Protein AF-0000000068822257 (afdb_homodimer)

Nearest PDB structures (foldseek):
  6e12-assembly1_B  TM=8.119E-01  e=1.114E-09  Nostoc sp. PCC 7120 = FACHB-418
  6e12-assembly1_A  TM=8.208E-01  e=4.223E-09  Nostoc sp. PCC 7120 = FACHB-418
  3msq-assembly1_A  TM=7.961E-01  e=1.847E-08  Nostoc punctiforme PCC 73102
  4ons-assembly1_A  TM=1.468E-01  e=2.455E+00  Mus musculus
  6e12-assembly1_B  TM=8.118E-01  e=1.175E-09  Nostoc sp. PCC 7120 = FACHB-418

Secondary structure (DSSP, 8-state):
----------TTSSGGGGS-------HHHHHHHH-----HHHHHHHHHHHHHHHHH-TT-HHHHHHHHHHH-HHHHHHHHHHHHTSHHHHHHHHH----STTTS-HHHHHHSPTTBHHHHHHHHHHHHT--GGGPPPP-S--SHHHHHHHHHHHHHHHHHHHHHT--SSHHHHHHHHHHHHHHH--HHHHHHHHHHHHTS-HHHHHHIIIIIHHHHHHHHHHSPPGGG--GGG-TTSBHHHHHHHTT--------/----------TTSSGGGGS-------HHHHHHHH-----HHHHHHHHHHHHHHHHH-TT-HHHHHHHHHHH-HHHHHHHHHHHHTSHHHHHHHHH----STTTS-HHHHHHSPTTBHHHHHHHHHHHHT--GGGPPPP-S--SHHHHHHHHHHHHHHHHHHHHHT--SSHHHHHHHHHHHHHHH--HHHHHHHHHHHHTS-HHHHHHIIIIIHHHHHHHHHHSPPGGG--GGG-TTSBHHHHHHHTT--------

pLDDT: mean 90.29, std 19.34, range [25.23, 98.94]

Sequence (510 aa):
MILAFNKAPRRLVPLINQALGRNLASFEDDYNRNHVQLNVFQKSALAVGSAALSILDPYRGDMIATLSETTGEDALVEMHEIMLNSHEGYEILSKKPRINSRTVDLEYLKKLPEGTLGKTYSNFLVENNVTPDSRMPVEFVDNIELAYVIQRYRETHDLFHTVLCMPTHMLGEVTVKWVEAIQTKLPMCIGGAIFGAGRLKPKHRKLYTEKYLPWAIKTGKNMDFLLNIYFEKRWEQNVHELCQEINMVPLKLEEMILAFNKAPRRLVPLINQALGRNLASFEDDYNRNHVQLNVFQKSALAVGSAALSILDPYRGDMIATLSETTGEDALVEMHEIMLNSHEGYEILSKKPRINSRTVDLEYLKKLPEGTLGKTYSNFLVENNVTPDSRMPVEFVDNIELAYVIQRYRETHDLFHTVLCMPTHMLGEVTVKWVEAIQTKLPMCIGGAIFGAGRLKPKHRKLYTEKYLPWAIKTGKNMDFLLNIYFEKRWEQNVHELCQEINMVPLKLEE

Structure (mmCIF, N/CA/C/O backbone):
data_AF-0000000068822257-model_v1
#
loop_
_entity.id
_entity.type
_entity.pdbx_description
1 polymer 'Ubiquinone biosynthesis protein COQ4 homolog, mitochondrial'
#
loop_
_atom_site.group_PDB
_atom_site.id
_atom_site.type_symbol
_atom_site.label_atom_id
_atom_site.label_alt_id
_atom_site.label_comp_id
_atom_site.label_asym_id
_atom_site.label_entity_id
_atom_site.label_seq_id
_atom_site.pdbx_PDB_ins_code
_atom_site.Cartn_x
_atom_site.Cartn_y
_atom_site.Cartn_z
_atom_site.occupancy
_atom_site.B_iso_or_equiv
_atom_site.auth_seq_id
_atom_site.auth_comp_id
_atom_site.auth_asym_id
_atom_site.auth_atom_id
_atom_site.pdbx_PDB_model_num
ATOM 1 N N . MET A 1 1 ? 2.49 74.875 26.859 1 25.23 1 MET A N 1
ATOM 2 C CA . MET A 1 1 ? 2.838 74.812 25.453 1 25.23 1 MET A CA 1
ATOM 3 C C . MET A 1 1 ? 3.727 73.625 25.141 1 25.23 1 MET A C 1
ATOM 5 O O . MET A 1 1 ? 4.953 73.75 25.172 1 25.23 1 MET A O 1
ATOM 9 N N . ILE A 1 2 ? 3.488 72.375 25.766 1 30.14 2 ILE A N 1
ATOM 10 C CA . ILE A 1 2 ? 4.289 71.188 25.859 1 30.14 2 ILE A CA 1
ATOM 11 C C . ILE A 1 2 ? 4.465 70.562 24.469 1 30.14 2 ILE A C 1
ATOM 13 O O . ILE A 1 2 ? 3.482 70.312 23.781 1 30.14 2 ILE A O 1
ATOM 17 N N . LEU A 1 3 ? 5.641 70.812 23.797 1 27.48 3 LEU A N 1
ATOM 18 C CA . LEU A 1 3 ? 6.133 70.438 22.469 1 27.48 3 LEU A CA 1
ATOM 19 C C . LEU A 1 3 ? 5.957 68.938 22.234 1 27.48 3 LEU A C 1
ATOM 21 O O . LEU A 1 3 ? 6.398 68.125 23.047 1 27.48 3 LEU A O 1
ATOM 25 N N . ALA A 1 4 ? 4.965 68.5 21.422 1 28 4 ALA A N 1
ATOM 26 C CA . ALA A 1 4 ? 4.469 67.188 20.922 1 28 4 ALA A CA 1
ATOM 27 C C . ALA A 1 4 ? 5.555 66.438 20.141 1 28 4 ALA A C 1
ATOM 29 O O . ALA A 1 4 ? 6.016 66.938 19.094 1 28 4 ALA A O 1
ATOM 30 N N . PHE A 1 5 ? 6.613 65.812 20.859 1 29.14 5 PHE A N 1
ATOM 31 C CA . PHE A 1 5 ? 7.703 65.062 20.281 1 29.14 5 PHE A CA 1
ATOM 32 C C . PHE A 1 5 ? 7.184 64.062 19.219 1 29.14 5 PHE A C 1
ATOM 34 O O . PHE A 1 5 ? 6.246 63.312 19.469 1 29.14 5 PHE A O 1
ATOM 41 N N . ASN A 1 6 ? 7.402 64.375 17.938 1 26.56 6 ASN A N 1
ATOM 42 C CA . ASN A 1 6 ? 7.039 63.812 16.656 1 26.56 6 ASN A CA 1
ATOM 43 C C . ASN A 1 6 ? 7.43 62.344 16.578 1 26.56 6 ASN A C 1
ATOM 45 O O . ASN A 1 6 ? 8.391 61.906 17.219 1 26.56 6 ASN A O 1
ATOM 49 N N . LYS A 1 7 ? 6.57 61.469 15.891 1 31.34 7 LYS A N 1
ATOM 50 C CA . LYS A 1 7 ? 6.375 60.062 15.555 1 31.34 7 LYS A CA 1
ATOM 51 C C . LYS A 1 7 ? 7.574 59.531 14.781 1 31.34 7 LYS A C 1
ATOM 53 O O . LYS A 1 7 ? 7.953 60.062 13.742 1 31.34 7 LYS A O 1
ATOM 58 N N . ALA A 1 8 ? 8.578 58.906 15.469 1 33.69 8 ALA A N 1
ATOM 59 C CA . ALA A 1 8 ? 9.758 58.219 14.93 1 33.69 8 ALA A CA 1
ATOM 60 C C . ALA A 1 8 ? 9.375 57.312 13.758 1 33.69 8 ALA A C 1
ATOM 62 O O . ALA A 1 8 ? 8.344 56.656 13.789 1 33.69 8 ALA A O 1
ATOM 63 N N . PRO A 1 9 ? 9.961 57.5 12.531 1 29.11 9 PRO A N 1
ATOM 64 C CA . PRO A 1 9 ? 9.648 56.812 11.273 1 29.11 9 PRO A CA 1
ATOM 65 C C . PRO A 1 9 ? 9.852 55.312 11.367 1 29.11 9 PRO A C 1
ATOM 67 O O . PRO A 1 9 ? 10.789 54.844 12.016 1 29.11 9 PRO A O 1
ATOM 70 N N . ARG A 1 10 ? 8.844 54.344 11.25 1 25.84 10 ARG A N 1
ATOM 71 C CA . ARG A 1 10 ? 8.648 52.906 11.18 1 25.84 10 ARG A CA 1
ATOM 72 C C . ARG A 1 10 ? 9.445 52.281 10.039 1 25.84 10 ARG A C 1
ATOM 74 O O . ARG A 1 10 ? 9.117 51.219 9.547 1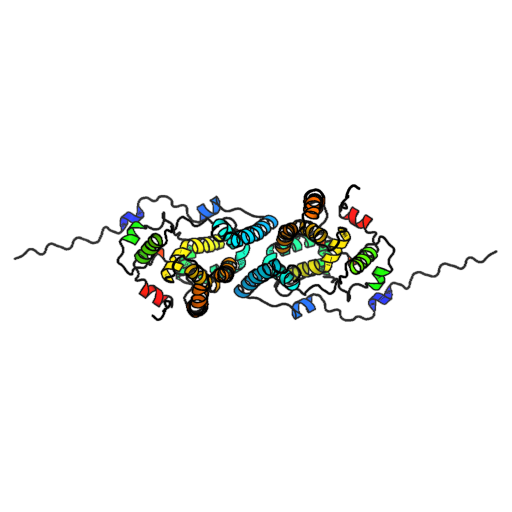 25.84 10 ARG A O 1
ATOM 81 N N . ARG A 1 11 ? 10.43 53.031 9.414 1 29.97 11 ARG A N 1
ATOM 82 C CA . ARG A 1 11 ? 10.906 52.5 8.148 1 29.97 11 ARG A CA 1
ATOM 83 C C . ARG A 1 11 ? 11.688 51.188 8.383 1 29.97 11 ARG A C 1
ATOM 85 O O . ARG A 1 11 ? 12.039 50.5 7.426 1 29.97 11 ARG A O 1
ATOM 92 N N . LEU A 1 12 ? 12.523 51.125 9.398 1 27.53 12 LEU A N 1
ATOM 93 C CA . LEU A 1 12 ? 13.719 50.312 9.172 1 27.53 12 LEU A CA 1
ATOM 94 C C . LEU A 1 12 ? 13.391 48.844 9.242 1 27.53 12 LEU A C 1
ATOM 96 O O . LEU A 1 12 ? 14.281 48 9.438 1 27.53 12 LEU A O 1
ATOM 100 N N . VAL A 1 13 ? 12.227 48.312 9.539 1 28.67 13 VAL A N 1
ATOM 101 C CA . VAL A 1 13 ? 12.195 46.906 9.867 1 28.67 13 VAL A CA 1
ATOM 102 C C . VAL A 1 13 ? 12.469 46.062 8.609 1 28.67 13 VAL A C 1
ATOM 104 O O . VAL A 1 13 ? 12.477 44.844 8.656 1 28.67 13 VAL A O 1
ATOM 107 N N . PRO A 1 14 ? 12.312 46.75 7.352 1 32.38 14 PRO A N 1
ATOM 108 C CA . PRO A 1 14 ? 12.195 45.75 6.289 1 32.38 14 PRO A CA 1
ATOM 109 C C . PRO A 1 14 ? 13.469 44.938 6.109 1 32.38 14 PRO A C 1
ATOM 111 O O . PRO A 1 14 ? 13.406 43.781 5.645 1 32.38 14 PRO A O 1
ATOM 114 N N . LEU A 1 15 ? 14.703 45.625 6.008 1 31.61 15 LEU A N 1
ATOM 115 C CA . LEU A 1 15 ? 15.82 45.188 5.188 1 31.61 15 LEU A CA 1
ATOM 116 C C . LEU A 1 15 ? 16.516 43.969 5.809 1 31.61 15 LEU A C 1
ATOM 118 O O . LEU A 1 15 ? 17.422 43.406 5.203 1 31.61 15 LEU A O 1
ATOM 122 N N . ILE A 1 16 ? 16.578 43.906 7.145 1 31.78 16 ILE A N 1
ATOM 123 C CA . ILE A 1 16 ? 17.562 42.969 7.664 1 31.78 16 ILE A CA 1
ATOM 124 C C . ILE A 1 16 ? 17.234 41.562 7.191 1 31.78 16 ILE A C 1
ATOM 126 O O . ILE A 1 16 ? 18.047 40.625 7.352 1 31.78 16 ILE A O 1
ATOM 130 N N . ASN A 1 17 ? 16.016 41.312 6.914 1 32.03 17 ASN A N 1
ATOM 131 C CA . ASN A 1 17 ? 15.742 39.906 6.621 1 32.03 17 ASN A CA 1
ATOM 132 C C . ASN A 1 17 ? 16.5 39.438 5.387 1 32.03 17 ASN A C 1
ATOM 134 O O . ASN A 1 17 ? 16.422 38.25 5.004 1 32.03 17 ASN A O 1
ATOM 138 N N . GLN A 1 18 ? 16.938 40.375 4.484 1 33.22 18 GLN A N 1
ATOM 139 C CA . GLN A 1 18 ? 17.594 39.969 3.256 1 33.22 18 GLN A CA 1
ATOM 140 C C . GLN A 1 18 ? 19 39.438 3.543 1 33.22 18 GLN A C 1
ATOM 142 O O . GLN A 1 18 ? 19.734 39.062 2.621 1 33.22 18 GLN A O 1
ATOM 147 N N . ALA A 1 19 ? 19.828 39.906 4.551 1 33 19 ALA A N 1
ATOM 148 C CA . ALA A 1 19 ? 21.281 39.906 4.648 1 33 19 ALA A CA 1
ATOM 149 C C . ALA A 1 19 ? 21.844 38.5 4.527 1 33 19 ALA A C 1
ATOM 151 O O . ALA A 1 19 ? 22.797 38.25 3.775 1 33 19 ALA A O 1
ATOM 152 N N . LEU A 1 20 ? 22.094 37.75 5.73 1 35 20 LEU A N 1
ATOM 153 C CA . LEU A 1 20 ? 23.016 36.625 5.699 1 35 20 LEU A CA 1
ATOM 154 C C . LEU A 1 20 ? 22.484 35.5 4.781 1 35 20 LEU A C 1
ATOM 156 O O . LEU A 1 20 ? 21.453 34.906 5.066 1 35 20 LEU A O 1
ATOM 160 N N . GLY A 1 21 ? 22.484 35.688 3.545 1 36.94 21 GLY A N 1
ATOM 161 C CA . GLY A 1 21 ? 22.203 34.75 2.471 1 36.94 21 GLY A CA 1
ATOM 162 C C . GLY A 1 21 ? 22.641 33.312 2.791 1 36.94 21 GLY A C 1
ATOM 163 O O . GLY A 1 21 ? 23.672 32.844 2.311 1 36.94 21 GLY A O 1
ATOM 164 N N . ARG A 1 22 ? 22.781 32.906 4.02 1 39.5 22 ARG A N 1
ATOM 165 C CA . ARG A 1 22 ? 23.047 31.469 4.168 1 39.5 22 ARG A CA 1
ATOM 166 C C . ARG A 1 22 ? 22.312 30.656 3.111 1 39.5 22 ARG A C 1
ATOM 168 O O . ARG A 1 22 ? 21.125 30.875 2.877 1 39.5 22 ARG A O 1
ATOM 175 N N . ASN A 1 23 ? 22.891 30.391 2.023 1 45.22 23 ASN A N 1
ATOM 176 C CA . ASN A 1 23 ? 22.438 29.562 0.909 1 45.22 23 ASN A CA 1
ATOM 177 C C . ASN A 1 23 ? 21.578 28.406 1.387 1 45.22 23 ASN A C 1
ATOM 179 O O . ASN A 1 23 ? 22.094 27.344 1.766 1 45.22 23 ASN A O 1
ATOM 183 N N . LEU A 1 24 ? 20.5 28.719 2.162 1 59.28 24 LEU A N 1
ATOM 184 C CA . LEU A 1 24 ? 19.578 27.641 2.52 1 59.28 24 LEU A CA 1
ATOM 185 C C . LEU A 1 24 ? 19.328 26.719 1.327 1 59.28 24 LEU A C 1
ATOM 187 O O . LEU A 1 24 ? 19 27.188 0.235 1 59.28 24 LEU A O 1
ATOM 191 N N . ALA A 1 25 ? 19.938 25.578 1.43 1 68.62 25 ALA A N 1
ATOM 192 C CA . ALA A 1 25 ? 19.75 24.562 0.401 1 68.62 25 ALA A CA 1
ATOM 193 C C . ALA A 1 25 ? 18.281 24.469 -0.017 1 68.62 25 ALA A C 1
ATOM 195 O O . ALA A 1 25 ? 17.391 24.453 0.832 1 68.62 25 ALA A O 1
ATOM 196 N N . SER A 1 26 ? 17.984 24.797 -1.193 1 89.12 26 SER A N 1
ATOM 197 C CA . SER A 1 26 ? 16.656 24.641 -1.788 1 89.12 26 SER A CA 1
ATOM 198 C C . SER A 1 26 ? 16.109 23.234 -1.563 1 89.12 26 SER A C 1
ATOM 200 O O . SER A 1 26 ? 16.859 22.328 -1.164 1 89.12 26 SER A O 1
ATOM 202 N N . PHE A 1 27 ? 14.859 23.047 -1.552 1 96 27 PHE A N 1
ATOM 203 C CA . PHE A 1 27 ? 14.281 21.703 -1.488 1 96 27 PHE A CA 1
ATOM 204 C C . PHE A 1 27 ? 14.938 20.781 -2.504 1 96 27 PHE A C 1
ATOM 206 O O . PHE A 1 27 ? 15.172 19.609 -2.219 1 96 27 PHE A O 1
ATOM 213 N N . GLU A 1 28 ? 15.258 21.328 -3.639 1 96.12 28 GLU A N 1
ATOM 214 C CA . GLU A 1 28 ? 15.891 20.531 -4.688 1 96.12 28 GLU A CA 1
ATOM 215 C C . GLU A 1 28 ? 17.234 19.969 -4.215 1 96.12 28 GLU A C 1
ATOM 217 O O . GLU A 1 28 ? 17.562 18.828 -4.5 1 96.12 28 GLU A O 1
ATOM 222 N N . ASP A 1 29 ? 17.969 20.797 -3.533 1 95.69 29 ASP A N 1
ATOM 223 C CA . ASP A 1 29 ? 19.234 20.344 -2.996 1 95.69 29 ASP A CA 1
ATOM 224 C C . ASP A 1 29 ? 19.031 19.219 -1.986 1 95.69 29 ASP A C 1
ATOM 226 O O . ASP A 1 29 ? 19.766 18.219 -2.012 1 95.69 29 ASP A O 1
ATOM 230 N N . ASP A 1 30 ? 18.078 19.391 -1.127 1 96.12 30 ASP A N 1
ATOM 231 C CA . ASP A 1 30 ? 17.766 18.375 -0.13 1 96.12 30 ASP A CA 1
ATOM 232 C C . ASP A 1 30 ? 17.297 17.078 -0.794 1 96.12 30 ASP A C 1
ATOM 234 O O . ASP A 1 30 ? 17.703 15.984 -0.381 1 96.12 30 ASP A O 1
ATOM 238 N N . TYR A 1 31 ? 16.422 17.234 -1.812 1 97.56 31 TYR A N 1
ATOM 239 C CA . TYR A 1 31 ? 15.93 16.078 -2.545 1 97.56 31 TYR A CA 1
ATOM 240 C C . TYR A 1 31 ? 17.078 15.297 -3.178 1 97.56 31 TYR A C 1
ATOM 242 O O . TYR A 1 31 ? 17.141 14.07 -3.076 1 97.56 31 TYR A O 1
ATOM 250 N N . ASN A 1 32 ? 18.031 15.961 -3.812 1 96.94 32 ASN A N 1
ATOM 251 C CA . ASN A 1 32 ? 19.141 15.328 -4.496 1 96.94 32 ASN A CA 1
ATOM 252 C C . ASN A 1 32 ? 20.078 14.617 -3.512 1 96.94 32 ASN A C 1
ATOM 254 O O . ASN A 1 32 ? 20.656 13.586 -3.842 1 96.94 32 ASN A O 1
ATOM 258 N N . ARG A 1 33 ? 20.156 15.164 -2.352 1 97.19 33 ARG A N 1
ATOM 259 C CA . ARG A 1 33 ? 21.031 14.602 -1.327 1 97.19 33 ARG A CA 1
ATOM 260 C C . ARG A 1 33 ? 20.422 13.344 -0.718 1 97.19 33 ARG A C 1
ATOM 262 O O . ARG A 1 33 ? 21.156 12.414 -0.357 1 97.19 33 ARG A O 1
ATOM 269 N N . ASN A 1 34 ? 19.125 13.258 -0.64 1 97.88 34 ASN A N 1
ATOM 270 C CA . ASN A 1 34 ? 18.5 12.25 0.202 1 97.88 34 ASN A CA 1
ATOM 271 C C . ASN A 1 34 ? 17.766 11.195 -0.632 1 97.88 34 ASN A C 1
ATOM 273 O O . ASN A 1 34 ? 17.484 10.102 -0.143 1 97.88 34 ASN A O 1
ATOM 277 N N . HIS A 1 35 ? 17.422 11.5 -1.893 1 98.38 35 HIS A N 1
ATOM 278 C CA . HIS A 1 35 ? 16.594 10.625 -2.707 1 98.38 35 HIS A CA 1
ATOM 279 C C . HIS A 1 35 ? 17.281 9.289 -2.957 1 98.38 35 HIS A C 1
ATOM 281 O O . HIS A 1 35 ? 18.469 9.242 -3.291 1 98.38 35 HIS A O 1
ATOM 287 N N . VAL A 1 36 ? 16.609 8.258 -2.736 1 98.19 36 VAL A N 1
ATOM 288 C CA . VAL A 1 36 ? 17.047 6.895 -3.025 1 98.19 36 VAL A CA 1
ATOM 289 C C . VAL A 1 36 ? 16.125 6.258 -4.055 1 98.19 36 VAL A C 1
ATOM 291 O O . VAL A 1 36 ? 14.914 6.16 -3.83 1 98.19 36 VAL A O 1
ATOM 294 N N . GLN A 1 37 ? 16.625 5.887 -5.148 1 97.38 37 GLN A N 1
ATOM 295 C CA . GLN A 1 37 ? 15.852 5.176 -6.16 1 97.38 37 GLN A CA 1
ATOM 296 C C . GLN A 1 37 ? 15.703 3.699 -5.805 1 97.38 37 GLN A C 1
ATOM 298 O O . GLN A 1 37 ? 16.703 3.004 -5.582 1 97.38 37 GLN A O 1
ATOM 303 N N . LEU A 1 38 ? 14.461 3.215 -5.742 1 97.62 38 LEU A N 1
ATOM 304 C CA . LEU A 1 38 ? 14.164 1.823 -5.418 1 97.62 38 LEU A CA 1
ATOM 305 C C . LEU A 1 38 ? 13.695 1.063 -6.652 1 97.62 38 LEU A C 1
ATOM 307 O O . LEU A 1 38 ? 12.984 1.616 -7.492 1 97.62 38 LEU A O 1
ATOM 311 N N . ASN A 1 39 ? 14.172 -0.189 -6.73 1 97.12 39 ASN A N 1
ATOM 312 C CA . ASN A 1 39 ? 13.461 -1.068 -7.656 1 97.12 39 ASN A CA 1
ATOM 313 C C . ASN A 1 39 ? 12.148 -1.569 -7.062 1 97.12 39 ASN A C 1
ATOM 315 O O . ASN A 1 39 ? 11.844 -1.299 -5.898 1 97.12 39 ASN A O 1
ATOM 319 N N . VAL A 1 40 ? 11.414 -2.211 -7.84 1 97.38 40 VAL A N 1
ATOM 320 C CA . VAL A 1 40 ? 10.055 -2.596 -7.465 1 97.38 40 VAL A CA 1
ATOM 321 C C . VAL A 1 40 ? 10.094 -3.516 -6.246 1 97.38 40 VAL A C 1
ATOM 323 O O . VAL A 1 40 ? 9.281 -3.377 -5.328 1 97.38 40 VAL A O 1
ATOM 326 N N . PHE A 1 41 ? 11.07 -4.496 -6.184 1 97.31 41 PHE A N 1
ATOM 327 C CA . PHE A 1 41 ? 11.164 -5.395 -5.035 1 97.31 41 PHE A CA 1
ATOM 328 C C . PHE A 1 41 ? 11.477 -4.617 -3.764 1 97.31 41 PHE A C 1
ATOM 330 O O . PHE A 1 41 ? 10.844 -4.836 -2.727 1 97.31 41 PHE A O 1
ATOM 337 N N . GLN A 1 42 ? 12.414 -3.715 -3.877 1 97.81 42 GLN A N 1
ATOM 338 C CA . GLN A 1 42 ? 12.805 -2.902 -2.73 1 97.81 42 GLN A CA 1
ATOM 339 C C . GLN A 1 42 ? 11.633 -2.07 -2.221 1 97.81 42 GLN A C 1
ATOM 341 O O . GLN A 1 42 ? 11.391 -2.004 -1.014 1 97.81 42 GLN A O 1
ATOM 346 N N . LYS A 1 43 ? 10.938 -1.459 -3.109 1 98 43 LYS A N 1
ATOM 347 C CA . LYS A 1 43 ? 9.789 -0.637 -2.744 1 98 43 LYS A CA 1
ATOM 348 C C . LYS A 1 43 ? 8.719 -1.468 -2.043 1 98 43 LYS A C 1
ATOM 350 O O . LYS A 1 43 ? 8.195 -1.068 -0.999 1 98 43 LYS A O 1
ATOM 355 N N . SER A 1 44 ? 8.406 -2.621 -2.59 1 97.94 44 SER A N 1
ATOM 356 C CA . SER A 1 44 ? 7.398 -3.498 -2.006 1 97.94 44 SER A CA 1
ATOM 357 C C . SER A 1 44 ? 7.832 -4.004 -0.634 1 97.94 44 SER A C 1
ATOM 359 O O . SER A 1 44 ? 7.027 -4.051 0.299 1 97.94 44 SER A O 1
ATOM 361 N N . ALA A 1 45 ? 9.062 -4.398 -0.532 1 97.5 45 ALA A N 1
ATOM 362 C CA . ALA A 1 45 ? 9.578 -4.891 0.743 1 97.5 45 ALA A CA 1
ATOM 363 C C . ALA A 1 45 ? 9.531 -3.801 1.811 1 97.5 45 ALA A C 1
ATOM 365 O O . ALA A 1 45 ? 9.156 -4.062 2.957 1 97.5 45 ALA A O 1
ATOM 366 N N . LEU A 1 46 ? 9.93 -2.594 1.418 1 97.75 46 LEU A N 1
ATOM 367 C CA . LEU A 1 46 ? 9.898 -1.471 2.348 1 97.75 46 LEU A CA 1
ATOM 368 C C . LEU A 1 46 ? 8.461 -1.138 2.748 1 97.75 46 LEU A C 1
ATOM 370 O O . LEU A 1 46 ? 8.203 -0.791 3.902 1 97.75 46 LEU A O 1
ATOM 374 N N . ALA A 1 47 ? 7.543 -1.194 1.766 1 97.69 47 ALA A N 1
ATOM 375 C CA . ALA A 1 47 ? 6.137 -0.949 2.072 1 97.69 47 ALA A CA 1
ATOM 376 C C . ALA A 1 47 ? 5.617 -1.946 3.104 1 97.69 47 ALA A C 1
ATOM 378 O O . ALA A 1 47 ? 5.027 -1.555 4.113 1 97.69 47 ALA A O 1
ATOM 379 N N . VAL A 1 48 ? 5.895 -3.207 2.908 1 96.62 48 VAL A N 1
ATOM 380 C CA . VAL A 1 48 ? 5.445 -4.27 3.799 1 96.62 48 VAL A CA 1
ATOM 381 C C . VAL A 1 48 ? 6.133 -4.133 5.156 1 96.62 48 VAL A C 1
ATOM 383 O O . VAL A 1 48 ? 5.473 -4.152 6.199 1 96.62 48 VAL A O 1
ATOM 386 N N . GLY A 1 49 ? 7.445 -3.994 5.164 1 95.56 49 GLY A N 1
ATOM 387 C CA . GLY A 1 49 ? 8.195 -3.895 6.402 1 95.56 49 GLY A CA 1
ATOM 388 C C . GLY A 1 49 ? 7.816 -2.686 7.238 1 95.56 49 GLY A C 1
ATOM 389 O O . GLY A 1 49 ? 7.633 -2.797 8.453 1 95.56 49 GLY A O 1
ATOM 390 N N . SER A 1 50 ? 7.711 -1.553 6.559 1 96.56 50 SER A N 1
ATOM 391 C CA . SER A 1 50 ? 7.371 -0.337 7.293 1 96.56 50 SER A CA 1
ATOM 392 C C . SER A 1 50 ? 5.945 -0.394 7.828 1 96.56 50 SER A C 1
ATOM 394 O O . SER A 1 50 ? 5.664 0.13 8.906 1 96.56 50 SER A O 1
ATOM 396 N N . ALA A 1 51 ? 5.055 -0.977 7.074 1 94.44 51 ALA A N 1
ATOM 397 C CA . ALA A 1 51 ? 3.699 -1.161 7.582 1 94.44 51 ALA A CA 1
ATOM 398 C C . ALA A 1 51 ? 3.695 -2.004 8.852 1 94.44 51 ALA A C 1
ATOM 400 O O . ALA A 1 51 ? 3.09 -1.621 9.859 1 94.44 51 ALA A O 1
ATOM 401 N N . ALA A 1 52 ? 4.395 -3.096 8.883 1 91.56 52 ALA A N 1
ATOM 402 C CA . ALA A 1 52 ? 4.457 -4 10.023 1 91.56 52 ALA A CA 1
ATOM 403 C C . ALA A 1 52 ? 5.086 -3.316 11.234 1 91.56 52 ALA A C 1
ATOM 405 O O . ALA A 1 52 ? 4.559 -3.4 12.344 1 91.56 52 ALA A O 1
ATOM 406 N N . LEU A 1 53 ? 6.172 -2.648 11 1 92.44 53 LEU A N 1
ATOM 407 C CA . LEU A 1 53 ? 6.898 -2.025 12.102 1 92.44 53 LEU A CA 1
ATOM 408 C C . LEU A 1 53 ? 6.133 -0.829 12.656 1 92.44 53 LEU A C 1
ATOM 410 O O . LEU A 1 53 ? 6.207 -0.532 13.852 1 92.44 53 LEU A O 1
ATOM 414 N N . SER A 1 54 ? 5.383 -0.167 11.742 1 91.44 54 SER A N 1
ATOM 415 C CA . SER A 1 54 ? 4.57 0.956 12.203 1 91.44 54 SER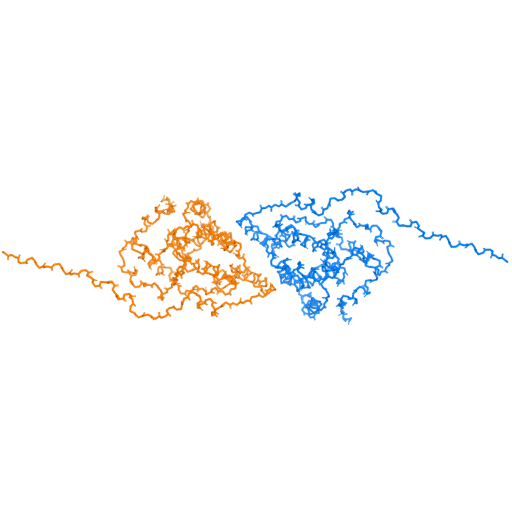 A CA 1
ATOM 416 C C . SER A 1 54 ? 3.432 0.483 13.102 1 91.44 54 SER A C 1
ATOM 418 O O . SER A 1 54 ? 3.021 1.198 14.016 1 91.44 54 SER A O 1
ATOM 420 N N . ILE A 1 55 ? 2.877 -0.665 12.82 1 84.94 55 ILE A N 1
ATOM 421 C CA . ILE A 1 55 ? 1.813 -1.232 13.648 1 84.94 55 ILE A CA 1
ATOM 422 C C . ILE A 1 55 ? 2.375 -1.642 15.008 1 84.94 55 ILE A C 1
ATOM 424 O O . ILE A 1 55 ? 1.742 -1.411 16.031 1 84.94 55 ILE A O 1
ATOM 428 N N . LEU A 1 56 ? 3.586 -2.172 15.055 1 85.88 56 LEU A N 1
ATOM 429 C CA . LEU A 1 56 ? 4.215 -2.652 16.281 1 85.88 56 LEU A CA 1
ATOM 430 C C . LEU A 1 56 ? 4.688 -1.487 17.141 1 85.88 56 LEU A C 1
ATOM 432 O O . LEU A 1 56 ? 4.684 -1.578 18.375 1 85.88 56 LEU A O 1
ATOM 436 N N . ASP A 1 57 ? 5.207 -0.396 16.453 1 89.75 57 ASP A N 1
ATOM 437 C CA . ASP A 1 57 ? 5.684 0.802 17.141 1 89.75 57 ASP A CA 1
ATOM 438 C C . ASP A 1 57 ? 5.262 2.066 16.391 1 89.75 57 ASP A C 1
ATOM 440 O O . ASP A 1 57 ? 6.012 2.58 15.562 1 89.75 57 ASP A O 1
ATOM 444 N N . PRO A 1 58 ? 4.156 2.617 16.812 1 83.69 58 PRO A N 1
ATOM 445 C CA . PRO A 1 58 ? 3.619 3.771 16.078 1 83.69 58 PRO A CA 1
ATOM 446 C C . PRO A 1 58 ? 4.426 5.047 16.328 1 83.69 58 PRO A C 1
ATOM 448 O O . PRO A 1 58 ? 4.18 6.07 15.688 1 83.69 58 PRO A O 1
ATOM 451 N N . TYR A 1 59 ? 5.438 5.043 17.156 1 83.56 59 TYR A N 1
ATOM 452 C CA . TYR A 1 59 ? 6.258 6.215 17.453 1 83.56 59 TYR A CA 1
ATOM 453 C C . TYR A 1 59 ? 7.488 6.258 16.562 1 83.56 59 TYR A C 1
ATOM 455 O O . TYR A 1 59 ? 8.242 7.23 16.578 1 83.56 59 TYR A O 1
ATOM 463 N N . ARG A 1 60 ? 7.602 5.199 15.797 1 88.69 60 ARG A N 1
ATOM 464 C CA . ARG A 1 60 ? 8.695 5.18 14.836 1 88.69 60 ARG A CA 1
ATOM 465 C C . ARG A 1 60 ? 8.383 6.062 13.625 1 88.69 60 ARG A C 1
ATOM 467 O O . ARG A 1 60 ? 7.938 5.566 12.586 1 88.69 60 ARG A O 1
ATOM 474 N N . GLY A 1 61 ? 8.703 7.254 13.75 1 90.38 61 GLY A N 1
ATOM 475 C CA . GLY A 1 61 ? 8.438 8.234 12.711 1 90.38 61 GLY A CA 1
ATOM 476 C C . GLY A 1 61 ? 9.102 7.898 11.391 1 90.38 61 GLY A C 1
ATOM 477 O O . GLY A 1 61 ? 8.57 8.219 10.32 1 90.38 61 GLY A O 1
ATOM 478 N N . ASP A 1 62 ? 10.227 7.234 11.461 1 93.38 62 ASP A N 1
ATOM 479 C CA . ASP A 1 62 ? 10.945 6.848 10.25 1 93.38 62 ASP A CA 1
ATOM 480 C C . ASP A 1 62 ? 10.18 5.777 9.477 1 93.38 62 ASP A C 1
ATOM 482 O O . ASP A 1 62 ? 10.117 5.812 8.242 1 93.38 62 ASP A O 1
ATOM 486 N N . MET A 1 63 ? 9.523 4.836 10.188 1 94.06 63 MET A N 1
ATOM 487 C CA . MET A 1 63 ? 8.742 3.789 9.531 1 94.06 63 MET A CA 1
ATOM 488 C C . MET A 1 63 ? 7.449 4.355 8.961 1 94.06 63 MET A C 1
ATOM 490 O O . MET A 1 63 ? 7.027 3.957 7.871 1 94.06 63 MET A O 1
ATOM 494 N N . ILE A 1 64 ? 6.91 5.254 9.633 1 94.44 64 ILE A N 1
ATOM 495 C CA . ILE A 1 64 ? 5.695 5.906 9.156 1 94.44 64 ILE A CA 1
ATOM 496 C C . ILE A 1 64 ? 6.008 6.723 7.902 1 94.44 64 ILE A C 1
ATOM 498 O O . ILE A 1 64 ? 5.238 6.703 6.938 1 94.44 64 ILE A O 1
ATOM 502 N N . ALA A 1 65 ? 7.133 7.398 7.938 1 96.5 65 ALA A N 1
ATOM 503 C CA . ALA A 1 65 ? 7.574 8.156 6.773 1 96.5 65 ALA A CA 1
ATOM 504 C C . ALA A 1 65 ? 7.793 7.242 5.57 1 96.5 65 ALA A C 1
ATOM 506 O O . ALA A 1 65 ? 7.34 7.539 4.465 1 96.5 65 ALA A O 1
ATOM 507 N N . THR A 1 66 ? 8.438 6.145 5.801 1 97.5 66 THR A N 1
ATOM 508 C CA . THR A 1 66 ? 8.703 5.172 4.75 1 97.5 66 THR A CA 1
ATOM 509 C C . THR A 1 66 ? 7.402 4.605 4.191 1 97.5 66 THR A C 1
ATOM 511 O O . THR A 1 66 ? 7.238 4.504 2.975 1 97.5 66 THR A O 1
ATOM 514 N N . LEU A 1 67 ? 6.555 4.238 5.051 1 97.06 67 LEU A N 1
ATOM 515 C CA . LEU A 1 67 ? 5.262 3.701 4.645 1 97.06 67 LEU A CA 1
ATOM 516 C C . LEU A 1 67 ? 4.508 4.699 3.77 1 97.06 67 LEU A C 1
ATOM 518 O O . LEU A 1 67 ? 3.953 4.324 2.734 1 97.06 67 LEU A O 1
ATOM 522 N N . SER A 1 68 ? 4.465 5.957 4.156 1 97.38 68 SER A N 1
ATOM 523 C CA . SER A 1 68 ? 3.773 7.004 3.404 1 97.38 68 SER A CA 1
ATOM 524 C C . SER A 1 68 ? 4.363 7.16 2.008 1 97.38 68 SER A C 1
ATOM 526 O O . SER A 1 68 ? 3.631 7.344 1.033 1 97.38 68 SER A O 1
ATOM 528 N N . GLU A 1 69 ? 5.66 7.051 1.923 1 98.5 69 GLU A N 1
ATOM 529 C CA . GLU A 1 69 ? 6.348 7.285 0.657 1 98.5 69 GLU A CA 1
ATOM 530 C C . GLU A 1 69 ? 6.184 6.098 -0.288 1 98.5 69 GLU A C 1
ATOM 532 O O . GLU A 1 69 ? 6.113 6.27 -1.506 1 98.5 69 GLU A O 1
ATOM 537 N N . THR A 1 70 ? 6.051 4.922 0.3 1 98.06 70 THR A N 1
ATOM 538 C CA . THR A 1 70 ? 6.059 3.719 -0.525 1 98.06 70 THR A CA 1
ATOM 539 C C . THR A 1 70 ? 4.633 3.295 -0.877 1 98.06 70 THR A C 1
ATOM 541 O O . THR A 1 70 ? 4.43 2.457 -1.758 1 98.06 70 THR A O 1
ATOM 544 N N . THR A 1 71 ? 3.664 3.953 -0.287 1 97.56 71 THR A N 1
ATOM 545 C CA . THR A 1 71 ? 2.295 3.504 -0.522 1 97.56 71 THR A CA 1
ATOM 546 C C . THR A 1 71 ? 1.4 4.68 -0.909 1 97.56 71 THR A C 1
ATOM 548 O O . THR A 1 71 ? 0.218 4.492 -1.204 1 97.56 71 THR A O 1
ATOM 551 N N . GLY A 1 72 ? 1.889 5.902 -0.968 1 97.38 72 GLY A N 1
ATOM 552 C CA . GLY A 1 72 ? 1.02 7.066 -1.006 1 97.38 72 GLY A CA 1
ATOM 553 C C . GLY A 1 72 ? 0.979 7.738 -2.365 1 97.38 72 GLY A C 1
ATOM 554 O O . GLY A 1 72 ? 0.519 8.875 -2.488 1 97.38 72 GLY A O 1
ATOM 555 N N . GLU A 1 73 ? 1.397 7.078 -3.441 1 97.31 73 GLU A N 1
ATOM 556 C CA . GLU A 1 73 ? 1.59 7.754 -4.723 1 97.31 73 GLU A CA 1
ATOM 557 C C . GLU A 1 73 ? 0.282 8.352 -5.23 1 97.31 73 GLU A C 1
ATOM 559 O O . GLU A 1 73 ? 0.241 9.523 -5.621 1 97.31 73 GLU A O 1
ATOM 564 N N . ASP A 1 74 ? -0.81 7.594 -5.25 1 97.56 74 ASP A N 1
ATOM 565 C CA . ASP A 1 74 ? -2.092 8.094 -5.742 1 97.56 74 ASP A CA 1
ATOM 566 C C . ASP A 1 74 ? -2.562 9.297 -4.934 1 97.56 74 ASP A C 1
ATOM 568 O O . ASP A 1 74 ? -3.055 10.273 -5.5 1 97.56 74 ASP A O 1
ATOM 572 N N . ALA A 1 75 ? -2.428 9.242 -3.664 1 98.69 75 ALA A N 1
ATOM 573 C CA . ALA A 1 75 ? -2.814 10.344 -2.779 1 98.69 75 ALA A CA 1
ATOM 574 C C . ALA A 1 75 ? -1.955 11.578 -3.031 1 98.69 75 ALA A C 1
ATOM 576 O O . ALA A 1 75 ? -2.465 12.703 -3.061 1 98.69 75 ALA A O 1
ATOM 577 N N . LEU A 1 76 ? -0.695 11.336 -3.252 1 98.81 76 LEU A N 1
ATOM 578 C CA . LEU A 1 76 ? 0.221 12.453 -3.492 1 98.81 76 LEU A CA 1
ATOM 579 C C . LEU A 1 76 ? -0.125 13.164 -4.793 1 98.81 76 LEU A C 1
ATOM 581 O O . LEU A 1 76 ? -0.068 14.398 -4.863 1 98.81 76 LEU A O 1
ATOM 585 N N . VAL A 1 77 ? -0.428 12.375 -5.785 1 98.75 77 VAL A N 1
ATOM 586 C CA . VAL A 1 77 ? -0.828 12.961 -7.059 1 98.75 77 VAL A CA 1
ATOM 587 C C . VAL A 1 77 ? -2.076 13.82 -6.863 1 98.75 77 VAL A C 1
ATOM 589 O O . VAL A 1 77 ? -2.145 14.945 -7.359 1 98.75 77 VAL A O 1
ATOM 592 N N . GLU A 1 78 ? -3 13.305 -6.141 1 98.75 78 GLU A N 1
ATOM 593 C CA . GLU A 1 78 ? -4.238 14.039 -5.91 1 98.75 78 GLU A CA 1
ATOM 594 C C . GLU A 1 78 ? -3.984 15.297 -5.086 1 98.75 78 GLU A C 1
ATOM 596 O O . GLU A 1 78 ? -4.543 16.359 -5.371 1 98.75 78 GLU A O 1
ATOM 601 N N . MET A 1 79 ? -3.211 15.172 -4.047 1 98.88 79 MET A N 1
ATOM 602 C CA . MET A 1 79 ? -2.861 16.344 -3.238 1 98.88 79 MET A CA 1
ATOM 603 C C . MET A 1 79 ? -2.182 17.406 -4.086 1 98.88 79 MET A C 1
ATOM 605 O O . MET A 1 79 ? -2.496 18.594 -3.969 1 98.88 79 MET A O 1
ATOM 609 N N . HIS A 1 80 ? -1.254 16.969 -4.93 1 98.94 80 HIS A N 1
ATOM 610 C CA . HIS A 1 80 ? -0.562 17.891 -5.828 1 98.94 80 HIS A CA 1
ATOM 611 C C . HIS A 1 80 ? -1.545 18.625 -6.734 1 98.94 80 HIS A C 1
ATOM 613 O O . HIS A 1 80 ? -1.419 19.828 -6.953 1 98.94 80 HIS A O 1
ATOM 619 N N . GLU A 1 81 ? -2.514 17.891 -7.242 1 98.81 81 GLU A N 1
ATOM 620 C CA . GLU A 1 81 ? -3.523 18.469 -8.117 1 98.81 81 GLU A CA 1
ATOM 621 C C . GLU A 1 81 ? -4.375 19.5 -7.371 1 98.81 81 GLU A C 1
ATOM 623 O O . GLU A 1 81 ? -4.695 20.562 -7.91 1 98.81 81 GLU A O 1
ATOM 628 N N . ILE A 1 82 ? -4.746 19.203 -6.152 1 98.81 82 ILE A N 1
ATOM 629 C CA . ILE A 1 82 ? -5.535 20.109 -5.332 1 98.81 82 ILE A CA 1
ATOM 630 C C . ILE A 1 82 ? -4.754 21.406 -5.102 1 98.81 82 ILE A C 1
ATOM 632 O O . ILE A 1 82 ? -5.305 22.5 -5.238 1 98.81 82 ILE A O 1
ATOM 636 N N . MET A 1 83 ? -3.52 21.25 -4.809 1 98.88 83 MET A N 1
ATOM 637 C CA . MET A 1 83 ? -2.68 22.422 -4.559 1 98.88 83 MET A CA 1
ATOM 638 C C . MET A 1 83 ? -2.506 23.25 -5.824 1 98.88 83 MET A C 1
ATOM 640 O O . MET A 1 83 ? -2.557 24.484 -5.781 1 98.88 83 MET A O 1
ATOM 644 N N . LEU A 1 84 ? -2.344 22.594 -6.949 1 98.69 84 LEU A N 1
ATOM 645 C CA . LEU A 1 84 ? -2.172 23.281 -8.227 1 98.69 84 LEU A CA 1
ATOM 646 C C . LEU A 1 84 ? -3.395 24.125 -8.555 1 98.69 84 LEU A C 1
ATOM 648 O O . LEU A 1 84 ? -3.281 25.156 -9.234 1 98.69 84 LEU A O 1
ATOM 652 N N . ASN A 1 85 ? -4.512 23.703 -8.062 1 98.38 85 ASN A N 1
ATOM 653 C CA . ASN A 1 85 ? -5.766 24.344 -8.422 1 98.38 85 ASN A CA 1
ATOM 654 C C . ASN A 1 85 ? -6.188 25.375 -7.371 1 98.38 85 ASN A C 1
ATOM 656 O O . ASN A 1 85 ? -7.32 25.859 -7.387 1 98.38 85 ASN A O 1
ATOM 660 N N . SER A 1 86 ? -5.406 25.656 -6.453 1 98.12 86 SER A N 1
ATOM 661 C CA . SER A 1 86 ? -5.574 26.703 -5.438 1 98.12 86 SER A CA 1
ATOM 662 C C . SER A 1 86 ? -4.543 27.812 -5.609 1 98.12 86 SER A C 1
ATOM 664 O O . SER A 1 86 ? -3.379 27.547 -5.922 1 98.12 86 SER A O 1
ATOM 666 N N . HIS A 1 87 ? -4.988 29.047 -5.438 1 97.62 87 HIS A N 1
ATOM 667 C CA . HIS A 1 87 ? -4.059 30.156 -5.574 1 97.62 87 HIS A CA 1
ATOM 668 C C . HIS A 1 87 ? -2.896 30.031 -4.594 1 97.62 87 HIS A C 1
ATOM 670 O O . HIS A 1 87 ? -1.732 30.078 -4.996 1 97.62 87 HIS A O 1
ATOM 676 N N . GLU A 1 88 ? -3.172 29.828 -3.363 1 97.88 88 GLU A N 1
ATOM 677 C CA . GLU A 1 88 ? -2.137 29.703 -2.342 1 97.88 88 GLU A CA 1
ATOM 678 C C . GLU A 1 88 ? -1.355 28.406 -2.506 1 97.88 88 GLU A C 1
ATOM 680 O O . GLU A 1 88 ? -0.136 28.375 -2.328 1 97.88 88 GLU A O 1
ATOM 685 N N . GLY A 1 89 ? -2.068 27.312 -2.867 1 98.62 89 GLY A N 1
ATOM 686 C CA . GLY A 1 89 ? -1.409 26.031 -3.109 1 98.62 89 GLY A CA 1
ATOM 687 C C . GLY A 1 89 ? -0.411 26.078 -4.25 1 98.62 89 GLY A C 1
ATOM 688 O O . GLY A 1 89 ? 0.696 25.562 -4.137 1 98.62 89 GLY A O 1
ATOM 689 N N . TYR A 1 90 ? -0.804 26.75 -5.254 1 98.62 90 TYR A N 1
ATOM 690 C CA . TYR A 1 90 ? 0.069 26.891 -6.414 1 98.62 90 TYR A CA 1
ATOM 691 C C . TYR A 1 90 ? 1.331 27.672 -6.051 1 98.62 90 TYR A C 1
ATOM 693 O O . TYR A 1 90 ? 2.432 27.312 -6.48 1 98.62 90 TYR A O 1
ATOM 701 N N . GLU A 1 91 ? 1.18 28.734 -5.305 1 98.69 91 GLU A N 1
ATOM 702 C CA . GLU A 1 91 ? 2.332 29.516 -4.879 1 98.69 91 GLU A CA 1
ATOM 703 C C . GLU A 1 91 ? 3.295 28.688 -4.043 1 98.69 91 GLU A C 1
ATOM 705 O O . GLU A 1 91 ? 4.512 28.797 -4.195 1 98.69 91 GLU A O 1
ATOM 710 N N . ILE A 1 92 ? 2.732 27.828 -3.184 1 98.75 92 ILE A N 1
ATOM 711 C CA . ILE A 1 92 ? 3.541 26.969 -2.342 1 98.75 92 ILE A CA 1
ATOM 712 C C . ILE A 1 92 ? 4.32 25.984 -3.213 1 98.75 92 ILE A C 1
ATOM 714 O O . ILE A 1 92 ? 5.52 25.781 -3.008 1 98.75 92 ILE A O 1
ATOM 718 N N . LEU A 1 93 ? 3.656 25.422 -4.195 1 98.75 93 LEU A N 1
ATOM 719 C CA . LEU A 1 93 ? 4.309 24.469 -5.078 1 98.75 93 LEU A CA 1
ATOM 720 C C . LEU A 1 93 ? 5.391 25.141 -5.91 1 98.75 93 LEU A C 1
ATOM 722 O O . LEU A 1 93 ? 6.414 24.531 -6.23 1 98.75 93 LEU A O 1
ATOM 726 N N . SER A 1 94 ? 5.211 26.406 -6.191 1 98.19 94 SER A N 1
ATOM 727 C CA . SER A 1 94 ? 6.16 27.156 -7.004 1 98.19 94 SER A CA 1
ATOM 728 C C . SER A 1 94 ? 7.395 27.547 -6.195 1 98.19 94 SER A C 1
ATOM 730 O O . SER A 1 94 ? 8.523 27.438 -6.68 1 98.19 94 SER A O 1
ATOM 732 N N . LYS A 1 95 ? 7.211 27.984 -4.938 1 97.88 95 LYS A N 1
ATOM 733 C CA . LYS A 1 95 ? 8.297 28.531 -4.129 1 97.88 95 LYS A CA 1
ATOM 734 C C . LYS A 1 95 ? 8.922 27.453 -3.246 1 97.88 95 LYS A C 1
ATOM 736 O O . LYS A 1 95 ? 10.07 27.578 -2.814 1 97.88 95 LYS A O 1
ATOM 741 N N . LYS A 1 96 ? 8.141 26.406 -2.877 1 98.38 96 LYS A N 1
ATOM 742 C CA . LYS A 1 96 ? 8.547 25.25 -2.092 1 98.38 96 LYS A CA 1
ATOM 743 C C . LYS A 1 96 ? 9.156 25.672 -0.758 1 98.38 96 LYS A C 1
ATOM 745 O O . LYS A 1 96 ? 10.258 25.25 -0.414 1 98.38 96 LYS A O 1
ATOM 750 N N . PRO A 1 97 ? 8.43 26.516 -0.045 1 97.69 97 PRO A N 1
ATOM 751 C CA . PRO A 1 97 ? 8.93 26.891 1.283 1 97.69 97 PRO A CA 1
ATOM 752 C C . PRO A 1 97 ? 9.062 25.688 2.217 1 97.69 97 PRO A C 1
ATOM 754 O O . PRO A 1 97 ? 8.391 24.672 2.025 1 97.69 97 PRO A O 1
ATOM 757 N N . ARG A 1 98 ? 9.953 25.797 3.121 1 97.5 98 ARG A N 1
ATOM 758 C CA . ARG A 1 98 ? 10.227 24.766 4.113 1 97.5 98 ARG A CA 1
ATOM 759 C C . ARG A 1 98 ? 9.914 25.266 5.52 1 97.5 98 ARG A C 1
ATOM 761 O O . ARG A 1 98 ? 10 26.453 5.797 1 97.5 98 ARG A O 1
ATOM 768 N N . ILE A 1 99 ? 9.492 24.359 6.398 1 97.19 99 ILE A N 1
ATOM 769 C CA . ILE A 1 99 ? 9.219 24.703 7.785 1 97.19 99 ILE A CA 1
ATOM 770 C C . ILE A 1 99 ? 10.109 23.891 8.711 1 97.19 99 ILE A C 1
ATOM 772 O O . ILE A 1 99 ? 9.844 22.703 8.945 1 97.19 99 ILE A O 1
ATOM 776 N N . ASN A 1 100 ? 11.078 24.469 9.203 1 95.75 100 ASN A N 1
ATOM 777 C CA . ASN A 1 100 ? 12.008 23.984 10.227 1 95.75 100 ASN A CA 1
ATOM 778 C C . ASN A 1 100 ? 12.703 25.156 10.93 1 95.75 100 ASN A C 1
ATOM 780 O O . ASN A 1 100 ? 12.406 26.312 10.648 1 95.75 100 ASN A O 1
ATOM 784 N N . SER A 1 101 ? 13.531 24.875 11.883 1 93.62 101 SER A N 1
ATOM 785 C CA . SER A 1 101 ? 14.094 25.938 12.719 1 93.62 101 SER A CA 1
ATOM 786 C C . SER A 1 101 ? 15.055 26.812 11.93 1 93.62 101 SER A C 1
ATOM 788 O O . SER A 1 101 ? 15.406 27.906 12.367 1 93.62 101 SER A O 1
ATOM 790 N N . ARG A 1 102 ? 15.508 26.359 10.75 1 93.12 102 ARG A N 1
ATOM 791 C CA . ARG A 1 102 ? 16.406 27.172 9.914 1 93.12 102 ARG A CA 1
ATOM 792 C C . ARG A 1 102 ? 15.609 28.156 9.07 1 93.12 102 ARG A C 1
ATOM 794 O O . ARG A 1 102 ? 16.156 29.172 8.633 1 93.12 102 ARG A O 1
ATOM 801 N N . THR A 1 103 ? 14.367 27.875 8.852 1 95.69 103 THR A N 1
ATOM 802 C CA . THR A 1 103 ? 13.594 28.688 7.926 1 95.69 103 THR A CA 1
ATOM 803 C C . THR A 1 103 ? 12.547 29.516 8.68 1 95.69 103 THR A C 1
ATOM 805 O O . THR A 1 103 ? 12.078 30.531 8.172 1 95.69 103 THR A O 1
ATOM 808 N N . VAL A 1 104 ? 12.148 29.062 9.867 1 96.44 104 VAL A N 1
ATOM 809 C CA . VAL A 1 104 ? 11.156 29.766 10.68 1 96.44 104 VAL A CA 1
ATOM 810 C C . VAL A 1 104 ? 11.828 30.359 11.914 1 96.44 104 VAL A C 1
ATOM 812 O O . VAL A 1 104 ? 12.508 29.656 12.664 1 96.44 104 VAL A O 1
ATOM 815 N N . ASP A 1 105 ? 11.711 31.641 12.125 1 97.12 105 ASP A N 1
ATOM 816 C CA . ASP A 1 105 ? 12.211 32.312 13.32 1 97.12 105 ASP A CA 1
ATOM 817 C C . ASP A 1 105 ? 11.312 32.031 14.523 1 97.12 105 ASP A C 1
ATOM 819 O O . ASP A 1 105 ? 10.438 32.812 14.852 1 97.12 105 ASP A O 1
ATOM 823 N N . LEU A 1 106 ? 11.617 31 15.234 1 97.12 106 LEU A N 1
ATOM 824 C CA . LEU A 1 106 ? 10.781 30.562 16.344 1 97.12 106 LEU A CA 1
ATOM 825 C C . LEU A 1 106 ? 10.812 31.578 17.484 1 97.12 106 LEU A C 1
ATOM 827 O O . LEU A 1 106 ? 9.82 31.734 18.203 1 97.12 106 LEU A O 1
ATOM 831 N N . GLU A 1 107 ? 11.93 32.281 17.656 1 97.44 107 GLU A N 1
ATOM 832 C CA . GLU A 1 107 ? 12.023 33.312 18.672 1 97.44 107 GLU A CA 1
ATOM 833 C C . GLU A 1 107 ? 11.078 34.469 18.375 1 97.44 107 GLU A C 1
ATOM 835 O O . GLU A 1 107 ? 10.461 35.031 19.281 1 97.44 107 GLU A O 1
ATOM 840 N N . TYR A 1 108 ? 11.039 34.812 17.109 1 98.25 108 TYR A N 1
ATOM 841 C CA . TYR A 1 108 ? 10.109 35.844 16.688 1 98.25 108 TYR A CA 1
ATOM 842 C C . TYR A 1 108 ? 8.672 35.438 16.938 1 98.25 108 TYR A C 1
ATOM 844 O O . TYR A 1 108 ? 7.875 36.219 17.469 1 98.25 108 TYR A O 1
ATOM 852 N N . LEU A 1 109 ? 8.328 34.156 16.594 1 98.62 109 LEU A N 1
ATOM 853 C CA . LEU A 1 109 ? 6.969 33.656 16.797 1 98.62 109 LEU A CA 1
ATOM 854 C C . LEU A 1 109 ? 6.594 33.688 18.266 1 98.62 109 LEU A C 1
ATOM 856 O O . LEU A 1 109 ? 5.457 34.031 18.625 1 98.62 109 LEU A O 1
ATOM 860 N N . LYS A 1 110 ? 7.504 33.406 19.094 1 98.12 110 LYS A N 1
ATOM 861 C CA . LYS A 1 110 ? 7.305 33.375 20.531 1 98.12 110 LYS A CA 1
ATOM 862 C C . LYS A 1 110 ? 6.934 34.781 21.062 1 98.12 110 LYS A C 1
ATOM 864 O O . LYS A 1 110 ? 6.223 34.875 22.062 1 98.12 110 LYS A O 1
ATOM 869 N N . LYS A 1 111 ? 7.332 35.812 20.406 1 98.31 111 LYS A N 1
ATOM 870 C CA . LYS A 1 111 ? 7.156 37.188 20.875 1 98.31 111 LYS A CA 1
ATOM 871 C C . LYS A 1 111 ? 5.895 37.812 20.297 1 98.31 111 LYS A C 1
ATOM 873 O O . LYS A 1 111 ? 5.477 38.906 20.719 1 98.31 111 LYS A O 1
ATOM 878 N N . LEU A 1 112 ? 5.324 37.094 19.344 1 98.69 112 LEU A N 1
ATOM 879 C CA . LEU A 1 112 ? 4.105 37.625 18.75 1 98.69 112 LEU A CA 1
ATOM 880 C C . LEU A 1 112 ? 2.984 37.719 19.781 1 98.69 112 LEU A C 1
ATOM 882 O O . LEU A 1 112 ? 3.018 37 20.797 1 98.69 112 LEU A O 1
ATOM 886 N N . PRO A 1 113 ? 1.974 38.594 19.531 1 98.56 113 PRO A N 1
ATOM 887 C CA . PRO A 1 113 ? 0.847 38.719 20.469 1 98.56 113 PRO A CA 1
ATOM 888 C C . PRO A 1 113 ? 0.037 37.438 20.578 1 98.56 113 PRO A C 1
ATOM 890 O O . PRO A 1 113 ? -0.101 36.688 19.594 1 98.56 113 PRO A O 1
ATOM 893 N N . GLU A 1 114 ? -0.511 37.188 21.812 1 98.25 114 GLU A N 1
ATOM 894 C CA . GLU A 1 114 ? -1.431 36.062 21.984 1 98.25 114 GLU A CA 1
ATOM 895 C C . GLU A 1 114 ? -2.559 36.094 20.969 1 98.25 114 GLU A C 1
ATOM 897 O O . GLU A 1 114 ? -3.074 37.188 20.641 1 98.25 114 GLU A O 1
ATOM 902 N N . GLY A 1 115 ? -2.85 34.969 20.391 1 97.94 115 GLY A N 1
ATOM 903 C CA . GLY A 1 115 ? -3.945 34.875 19.438 1 97.94 115 GLY A CA 1
ATOM 904 C C . GLY A 1 115 ? -3.48 34.781 18 1 97.94 115 GLY A C 1
ATOM 905 O O . GLY A 1 115 ? -4.25 34.406 17.109 1 97.94 115 GLY A O 1
ATOM 906 N N . THR A 1 116 ? -2.266 35.156 17.781 1 98.75 116 THR A N 1
ATOM 907 C CA . THR A 1 116 ? -1.73 35 16.438 1 98.75 116 THR A CA 1
ATOM 908 C C . THR A 1 116 ? -1.369 33.562 16.156 1 98.75 116 THR A C 1
ATOM 910 O O . THR A 1 116 ? -1.129 32.781 17.078 1 98.75 116 THR A O 1
ATOM 913 N N . LEU A 1 117 ? -1.397 33.219 14.914 1 98.81 117 LEU A N 1
ATOM 914 C CA . LEU A 1 117 ? -1.014 31.875 14.516 1 98.81 117 LEU A CA 1
ATOM 915 C C . LEU A 1 117 ? 0.397 31.547 15 1 98.81 117 LEU A C 1
ATOM 917 O O . LEU A 1 117 ? 0.638 30.469 15.539 1 98.81 117 LEU A O 1
ATOM 921 N N . GLY A 1 118 ? 1.348 32.5 14.75 1 98.75 118 GLY A N 1
ATOM 922 C CA . GLY A 1 118 ? 2.73 32.281 15.141 1 98.75 118 GLY A CA 1
ATOM 923 C C . GLY A 1 118 ? 2.893 31.984 16.625 1 98.75 118 GLY A C 1
ATOM 924 O O . GLY A 1 118 ? 3.594 31.047 17.016 1 98.75 118 GLY A O 1
ATOM 925 N N . LYS A 1 119 ? 2.289 32.812 17.5 1 98.75 119 LYS A N 1
ATOM 926 C CA . LYS A 1 119 ? 2.352 32.594 18.953 1 98.75 119 LYS A CA 1
ATOM 927 C C . LYS A 1 119 ? 1.707 31.281 19.344 1 98.75 119 LYS A C 1
ATOM 929 O O 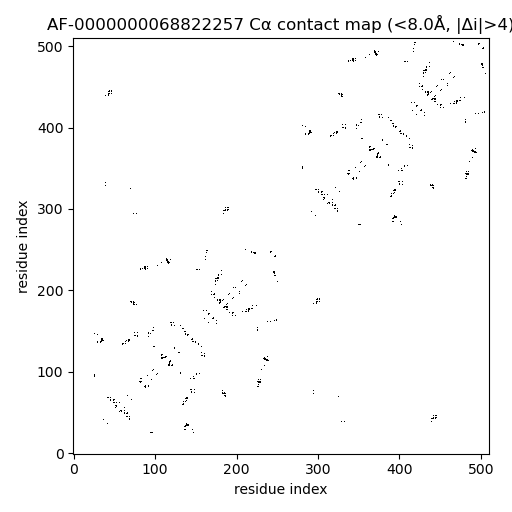. LYS A 1 119 ? 2.246 30.547 20.188 1 98.75 119 LYS A O 1
ATOM 934 N N . THR A 1 120 ? 0.566 30.984 18.781 1 98.69 120 THR A N 1
ATOM 935 C CA . THR A 1 120 ? -0.144 29.75 19.078 1 98.69 120 THR A CA 1
ATOM 936 C C . THR A 1 120 ? 0.703 28.531 18.703 1 98.69 120 THR A C 1
ATOM 938 O O . THR A 1 120 ? 0.754 27.547 19.438 1 98.69 120 THR A O 1
ATOM 941 N N . TYR A 1 121 ? 1.32 28.641 17.516 1 98.69 121 TYR A N 1
ATOM 942 C CA . TYR A 1 121 ? 2.203 27.562 17.062 1 98.69 121 TYR A CA 1
ATOM 943 C C . TYR A 1 121 ? 3.398 27.406 17.984 1 98.69 121 TYR A C 1
ATOM 945 O O . TYR A 1 121 ? 3.746 26.297 18.391 1 98.69 121 TYR A O 1
ATOM 953 N N . SER A 1 122 ? 4.02 28.484 18.344 1 98.44 122 SER A N 1
ATOM 954 C CA . SER A 1 122 ? 5.148 28.438 19.266 1 98.44 122 SER A CA 1
ATOM 955 C C . SER A 1 122 ? 4.75 27.812 20.594 1 98.44 122 SER A C 1
ATOM 957 O O . SER A 1 122 ? 5.469 26.969 21.141 1 98.44 122 SER A O 1
ATOM 959 N N . ASN A 1 123 ? 3.639 28.234 21.156 1 98.56 123 ASN A N 1
ATOM 960 C CA . ASN A 1 123 ? 3.125 27.656 22.391 1 98.56 123 ASN A CA 1
ATOM 961 C C . ASN A 1 123 ? 2.889 26.156 22.234 1 98.56 123 ASN A C 1
ATOM 963 O O . ASN A 1 123 ? 3.201 25.375 23.141 1 98.56 123 ASN A O 1
ATOM 967 N N . PHE A 1 124 ? 2.279 25.797 21.141 1 98.38 124 PHE A N 1
ATOM 968 C CA . PHE A 1 124 ? 2.02 24.391 20.875 1 98.38 124 PHE A CA 1
ATOM 969 C C . PHE A 1 124 ? 3.309 23.578 20.938 1 98.38 124 PHE A C 1
ATOM 971 O O . PHE A 1 124 ? 3.346 22.5 21.562 1 98.38 124 PHE A O 1
ATOM 978 N N . LEU A 1 125 ? 4.395 24.016 20.219 1 98.06 125 LEU A N 1
ATOM 979 C CA . LEU A 1 125 ? 5.672 23.312 20.188 1 98.06 125 LEU A CA 1
ATOM 980 C C . LEU A 1 125 ? 6.215 23.125 21.609 1 98.06 125 LEU A C 1
ATOM 982 O O . LEU A 1 125 ? 6.664 22.031 21.953 1 98.06 125 LEU A O 1
ATOM 986 N N . VAL A 1 126 ? 6.117 24.141 22.422 1 97.56 126 VAL A N 1
ATOM 987 C CA . VAL A 1 126 ? 6.637 24.109 23.781 1 97.56 126 VAL A CA 1
ATOM 988 C C . VAL A 1 126 ? 5.773 23.188 24.656 1 97.56 126 VAL A C 1
ATOM 990 O O . VAL A 1 126 ? 6.293 22.312 25.344 1 97.56 126 VAL A O 1
ATOM 993 N N . GLU A 1 127 ? 4.512 23.359 24.625 1 97.75 127 GLU A N 1
ATOM 994 C CA . GLU A 1 127 ? 3.568 22.625 25.453 1 97.75 127 GLU A CA 1
ATOM 995 C C . GLU A 1 127 ? 3.617 21.125 25.156 1 97.75 127 GLU A C 1
ATOM 997 O O . GLU A 1 127 ? 3.447 20.297 26.062 1 97.75 127 GLU A O 1
ATOM 1002 N N . ASN A 1 128 ? 3.789 20.75 23.891 1 96.69 128 ASN A N 1
ATOM 1003 C CA . ASN A 1 128 ? 3.754 19.344 23.5 1 96.69 128 ASN A CA 1
ATOM 1004 C C . ASN A 1 128 ? 5.16 18.766 23.359 1 96.69 128 ASN A C 1
ATOM 1006 O O . ASN A 1 128 ? 5.324 17.594 23.016 1 96.69 128 ASN A O 1
ATOM 1010 N N . ASN A 1 129 ? 6.219 19.609 23.641 1 95.5 129 ASN A N 1
ATOM 1011 C CA . ASN A 1 129 ? 7.617 19.203 23.594 1 95.5 129 ASN A CA 1
ATOM 1012 C C . ASN A 1 129 ? 7.988 18.609 22.234 1 95.5 129 ASN A C 1
ATOM 1014 O O . ASN A 1 129 ? 8.508 17.484 22.172 1 95.5 129 ASN A O 1
ATOM 1018 N N . VAL A 1 130 ? 7.586 19.344 21.156 1 95.25 130 VAL A N 1
ATOM 1019 C CA . VAL A 1 130 ? 7.918 18.906 19.812 1 95.25 130 VAL A CA 1
ATOM 1020 C C . VAL A 1 130 ? 8.711 20 19.094 1 95.25 130 VAL A C 1
ATOM 1022 O O . VAL A 1 130 ? 8.773 21.141 19.562 1 95.25 130 VAL A O 1
ATOM 1025 N N . THR A 1 131 ? 9.383 19.609 18.094 1 95.69 131 THR A N 1
ATOM 1026 C CA . THR A 1 131 ? 10.195 20.531 17.297 1 95.69 131 THR A CA 1
ATOM 1027 C C . THR A 1 131 ? 9.953 20.297 15.805 1 95.69 131 THR A C 1
ATOM 1029 O O . THR A 1 131 ? 9.703 19.172 15.375 1 95.69 131 THR A O 1
ATOM 1032 N N . PRO A 1 132 ? 9.992 21.359 15.047 1 96.12 132 PRO A N 1
ATOM 1033 C CA . PRO A 1 132 ? 9.812 21.203 13.602 1 96.12 132 PRO A CA 1
ATOM 1034 C C . PRO A 1 132 ? 10.992 20.5 12.93 1 96.12 132 PRO A C 1
ATOM 1036 O O . PRO A 1 132 ? 10.914 20.141 11.75 1 96.12 132 PRO A O 1
ATOM 1039 N N . ASP A 1 133 ? 12.016 20.172 13.656 1 94.88 133 ASP A N 1
ATOM 1040 C CA . ASP A 1 133 ? 13.227 19.594 13.086 1 94.88 133 ASP A CA 1
ATOM 1041 C C . ASP A 1 133 ? 13.195 18.078 13.133 1 94.88 133 ASP A C 1
ATOM 1043 O O . ASP A 1 133 ? 14.109 17.406 12.648 1 94.88 133 ASP A O 1
ATOM 1047 N N . SER A 1 134 ? 12.125 17.5 13.602 1 91.56 134 SER A N 1
ATOM 1048 C CA . SER A 1 134 ? 12.078 16.047 13.797 1 91.56 134 SER A CA 1
ATOM 1049 C C . SER A 1 134 ? 11.555 15.336 12.562 1 91.56 134 SER A C 1
ATOM 1051 O O . SER A 1 134 ? 11.5 14.102 12.523 1 91.56 134 SER A O 1
ATOM 1053 N N . ARG A 1 135 ? 11.18 16.031 11.508 1 93.12 135 ARG A N 1
ATOM 1054 C CA . ARG A 1 135 ? 10.594 15.43 10.32 1 93.12 135 ARG A CA 1
ATOM 1055 C C . ARG A 1 135 ? 11.672 14.852 9.406 1 93.12 135 ARG A C 1
ATOM 1057 O O . ARG A 1 135 ? 12.648 15.523 9.086 1 93.12 135 ARG A O 1
ATOM 1064 N N . MET A 1 136 ? 11.484 13.656 8.992 1 94.31 136 MET A N 1
ATOM 1065 C CA . MET A 1 136 ? 12.43 12.977 8.117 1 94.31 136 MET A CA 1
ATOM 1066 C C . MET A 1 136 ? 12.391 13.57 6.711 1 94.31 136 MET A C 1
ATOM 1068 O O . MET A 1 136 ? 11.32 13.883 6.195 1 94.31 136 MET A O 1
ATOM 1072 N N . PRO A 1 137 ? 13.625 13.703 6.121 1 97 137 PRO A N 1
ATOM 1073 C CA . PRO A 1 137 ? 13.594 14.055 4.699 1 97 137 PRO A CA 1
ATOM 1074 C C . PRO A 1 137 ? 12.992 12.953 3.83 1 97 137 PRO A C 1
ATOM 1076 O O . PRO A 1 137 ? 13.172 11.766 4.121 1 97 137 PRO A O 1
ATOM 1079 N N . VAL A 1 138 ? 12.297 13.398 2.766 1 98.44 138 VAL A N 1
ATOM 1080 C CA . VAL A 1 138 ? 11.734 12.438 1.818 1 98.44 138 VAL A CA 1
ATOM 1081 C C . VAL A 1 138 ? 12.859 11.688 1.108 1 98.44 138 VAL A C 1
ATOM 1083 O O . VAL A 1 138 ? 13.875 12.289 0.739 1 98.44 138 VAL A O 1
ATOM 1086 N N . GLU A 1 139 ? 12.695 10.352 0.937 1 98.69 139 GLU A N 1
ATOM 1087 C CA . GLU A 1 139 ? 13.773 9.547 0.367 1 98.69 139 GLU A CA 1
ATOM 1088 C C . GLU A 1 139 ? 13.281 8.742 -0.832 1 98.69 139 GLU A C 1
ATOM 1090 O O . GLU A 1 139 ? 14.023 8.547 -1.8 1 98.69 139 GLU A O 1
ATOM 1095 N N . PHE A 1 140 ? 12.031 8.297 -0.902 1 98.56 140 PHE A N 1
ATOM 1096 C CA . PHE A 1 140 ? 11.695 7.188 -1.786 1 98.56 140 PHE A CA 1
ATOM 1097 C C . PHE A 1 140 ? 10.617 7.605 -2.785 1 98.56 140 PHE A C 1
ATOM 1099 O O . PHE A 1 140 ? 9.906 6.754 -3.328 1 98.56 140 PHE A O 1
ATOM 1106 N N . VAL A 1 141 ? 10.422 8.891 -2.951 1 98.56 141 VAL A N 1
ATOM 1107 C CA . VAL A 1 141 ? 9.5 9.414 -3.951 1 98.56 141 VAL A CA 1
ATOM 1108 C C . VAL A 1 141 ? 10.281 9.938 -5.152 1 98.56 141 VAL A C 1
ATOM 1110 O O . VAL A 1 141 ? 11.039 10.906 -5.031 1 98.56 141 VAL A O 1
ATOM 1113 N N . ASP A 1 142 ? 10.078 9.414 -6.312 1 97.81 142 ASP A N 1
ATOM 1114 C CA . ASP A 1 142 ? 10.906 9.703 -7.48 1 97.81 142 ASP A CA 1
ATOM 1115 C C . ASP A 1 142 ? 10.539 11.047 -8.102 1 97.81 142 ASP A C 1
ATOM 1117 O O . ASP A 1 142 ? 11.406 11.789 -8.562 1 97.81 142 ASP A O 1
ATOM 1121 N N . ASN A 1 143 ? 9.258 11.32 -8.219 1 98.31 143 ASN A N 1
ATOM 1122 C CA . ASN A 1 143 ? 8.836 12.609 -8.758 1 98.31 143 ASN A CA 1
ATOM 1123 C C . ASN A 1 143 ? 9.078 13.742 -7.766 1 98.31 143 ASN A C 1
ATOM 1125 O O . ASN A 1 143 ? 8.438 13.797 -6.715 1 98.31 143 ASN A O 1
ATOM 1129 N N . ILE A 1 144 ? 9.914 14.625 -8.078 1 98.5 144 ILE A N 1
ATOM 1130 C CA . ILE A 1 144 ? 10.391 15.633 -7.141 1 98.5 144 ILE A CA 1
ATOM 1131 C C . ILE A 1 144 ? 9.234 16.531 -6.707 1 98.5 144 ILE A C 1
ATOM 1133 O O . ILE A 1 144 ? 9.203 17 -5.57 1 98.5 144 ILE A O 1
ATOM 1137 N N . GLU A 1 145 ? 8.227 16.781 -7.551 1 98.69 145 GLU A N 1
ATOM 1138 C CA . GLU A 1 145 ? 7.062 17.578 -7.172 1 98.69 145 GLU A CA 1
ATOM 1139 C C . GLU A 1 145 ? 6.246 16.875 -6.09 1 98.69 145 GLU A C 1
ATOM 1141 O O . GLU A 1 145 ? 5.801 17.516 -5.129 1 98.69 145 GLU A O 1
ATOM 1146 N N . LEU A 1 146 ? 6.094 15.578 -6.266 1 98.88 146 LEU A N 1
ATOM 1147 C CA . LEU A 1 146 ? 5.363 14.797 -5.27 1 98.88 146 LEU A CA 1
ATOM 1148 C C . LEU A 1 146 ? 6.172 14.664 -3.984 1 98.88 146 LEU A C 1
ATOM 1150 O O . LEU A 1 146 ? 5.605 14.625 -2.891 1 98.88 146 LEU A O 1
ATOM 1154 N N . ALA A 1 147 ? 7.504 14.586 -4.168 1 98.88 147 ALA A N 1
ATOM 1155 C CA . ALA A 1 147 ? 8.383 14.562 -3.008 1 98.88 147 ALA A CA 1
ATOM 1156 C C . ALA A 1 147 ? 8.203 15.812 -2.15 1 98.88 147 ALA A C 1
ATOM 1158 O O . ALA A 1 147 ? 8.18 15.727 -0.92 1 98.88 147 ALA A O 1
ATOM 1159 N N . TYR A 1 148 ? 8.031 16.891 -2.777 1 98.88 148 TYR A N 1
ATOM 1160 C CA . TYR A 1 148 ? 7.82 18.125 -2.02 1 98.88 148 TYR A CA 1
ATOM 1161 C C . TYR A 1 148 ? 6.484 18.078 -1.282 1 98.88 148 TYR A C 1
ATOM 1163 O O . TYR A 1 148 ? 6.387 18.531 -0.138 1 98.88 148 TYR A O 1
ATOM 1171 N N . VAL A 1 149 ? 5.484 17.562 -1.929 1 98.94 149 VAL A N 1
ATOM 1172 C CA . VAL A 1 149 ? 4.152 17.531 -1.336 1 98.94 149 VAL A CA 1
ATOM 1173 C C . VAL A 1 149 ? 4.195 16.75 -0.022 1 98.94 149 VAL A C 1
ATOM 1175 O O . VAL A 1 149 ? 3.676 17.203 0.998 1 98.94 149 VAL A O 1
ATOM 1178 N N . ILE A 1 150 ? 4.805 15.609 -0.038 1 98.81 150 ILE A N 1
ATOM 1179 C CA . ILE A 1 150 ? 4.824 14.797 1.173 1 98.81 150 ILE A CA 1
ATOM 1180 C C . ILE A 1 150 ? 5.742 15.445 2.211 1 98.81 150 ILE A C 1
ATOM 1182 O O . ILE A 1 150 ? 5.484 15.359 3.414 1 98.81 150 ILE A O 1
ATOM 1186 N N . GLN A 1 151 ? 6.828 16.031 1.787 1 98.62 151 GLN A N 1
ATOM 1187 C CA . GLN A 1 151 ? 7.699 16.734 2.717 1 98.62 151 GLN A CA 1
ATOM 1188 C C . GLN A 1 151 ? 6.949 17.875 3.406 1 98.62 151 GLN A C 1
ATOM 1190 O O . GLN A 1 151 ? 7.066 18.062 4.621 1 98.62 151 GLN A O 1
ATOM 1195 N N . ARG A 1 152 ? 6.266 18.641 2.609 1 98.62 152 ARG A N 1
ATOM 1196 C CA . ARG A 1 152 ? 5.484 19.75 3.162 1 98.62 152 ARG A CA 1
ATOM 1197 C C . ARG A 1 152 ? 4.453 19.234 4.164 1 98.62 152 ARG A C 1
ATOM 1199 O O . ARG A 1 152 ? 4.254 19.844 5.219 1 98.62 152 ARG A O 1
ATOM 1206 N N . TYR A 1 153 ? 3.779 18.188 3.803 1 98.56 153 TYR A N 1
ATOM 1207 C CA . TYR A 1 153 ? 2.82 17.578 4.715 1 98.56 153 TYR A CA 1
ATOM 1208 C C . TYR A 1 153 ? 3.463 17.281 6.066 1 98.56 153 TYR A C 1
ATOM 1210 O O . TYR A 1 153 ? 2.908 17.625 7.113 1 98.56 153 TYR A O 1
ATOM 1218 N N . ARG A 1 154 ? 4.637 16.672 6.059 1 97.69 154 ARG A N 1
ATOM 1219 C CA . ARG A 1 154 ? 5.34 16.328 7.293 1 97.69 154 ARG A CA 1
ATOM 1220 C C . ARG A 1 154 ? 5.695 17.578 8.094 1 97.69 154 ARG A C 1
ATOM 1222 O O . ARG A 1 154 ? 5.496 17.609 9.305 1 97.69 154 ARG A O 1
ATOM 1229 N N . GLU A 1 155 ? 6.164 18.516 7.371 1 97.81 155 GLU A N 1
ATOM 1230 C CA . GLU A 1 155 ? 6.695 19.703 8.039 1 97.81 155 GLU A CA 1
ATOM 1231 C C . GLU A 1 155 ? 5.574 20.578 8.586 1 97.81 155 GLU A C 1
ATOM 1233 O O . GLU A 1 155 ? 5.789 21.359 9.523 1 97.81 155 GLU A O 1
ATOM 1238 N N . THR A 1 156 ? 4.387 20.438 8.031 1 98.25 156 THR A N 1
ATOM 1239 C CA . THR A 1 156 ? 3.281 21.281 8.469 1 98.25 156 THR A CA 1
ATOM 1240 C C . THR A 1 156 ? 2.389 20.531 9.461 1 98.25 156 THR A C 1
ATOM 1242 O O . THR A 1 156 ? 1.407 21.094 9.961 1 98.25 156 THR A O 1
ATOM 1245 N N . HIS A 1 157 ? 2.725 19.297 9.781 1 97.44 157 HIS A N 1
ATOM 1246 C CA . HIS A 1 157 ? 1.866 18.438 10.594 1 97.44 157 HIS A CA 1
ATOM 1247 C C . HIS A 1 157 ? 1.548 19.094 11.938 1 97.44 157 HIS A C 1
ATOM 1249 O O . HIS A 1 157 ? 0.395 19.094 12.375 1 97.44 157 HIS A O 1
ATOM 1255 N N . ASP A 1 158 ? 2.533 19.672 12.633 1 97.81 158 ASP A N 1
ATOM 1256 C CA . ASP A 1 158 ? 2.297 20.297 13.93 1 97.81 158 ASP A CA 1
ATOM 1257 C C . ASP A 1 158 ? 1.434 21.547 13.781 1 97.81 158 ASP A C 1
ATOM 1259 O O . ASP A 1 158 ? 0.679 21.891 14.695 1 97.81 158 ASP A O 1
ATOM 1263 N N . LEU A 1 159 ? 1.543 22.188 12.664 1 98.5 159 LEU A N 1
ATOM 1264 C CA . LEU A 1 159 ? 0.668 23.328 12.406 1 98.5 159 LEU A CA 1
ATOM 1265 C C . LEU A 1 159 ? -0.776 22.875 12.227 1 98.5 159 LEU A C 1
ATOM 1267 O O . LEU A 1 159 ? -1.708 23.594 12.586 1 98.5 159 LEU A O 1
ATOM 1271 N N . PHE A 1 160 ? -0.9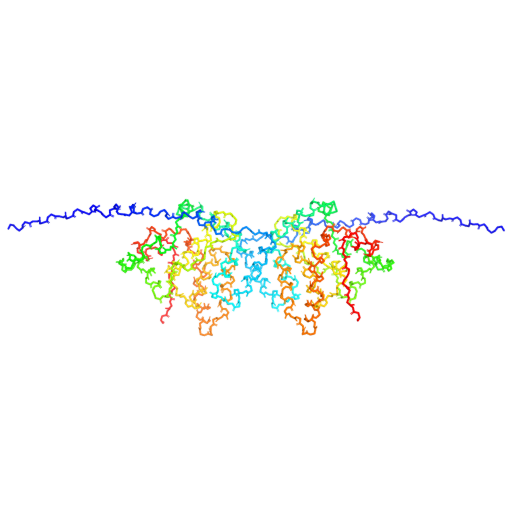63 21.641 11.656 1 98.56 160 PHE A N 1
ATOM 1272 C CA . PHE A 1 160 ? -2.305 21.078 11.578 1 98.56 160 PHE A CA 1
ATOM 1273 C C . PHE A 1 160 ? -2.891 20.891 12.977 1 98.56 160 PHE A C 1
ATOM 1275 O O . PHE A 1 160 ? -4.031 21.281 13.234 1 98.56 160 PHE A O 1
ATOM 1282 N N . HIS A 1 161 ? -2.07 20.344 13.844 1 98.38 161 HIS A N 1
ATOM 1283 C CA . HIS A 1 161 ? -2.504 20.234 15.234 1 98.38 161 HIS A CA 1
ATOM 1284 C C . HIS A 1 161 ? -2.877 21.594 15.805 1 98.38 161 HIS A C 1
ATOM 1286 O O . HIS A 1 161 ? -3.893 21.734 16.5 1 98.38 161 HIS A O 1
ATOM 1292 N N . THR A 1 162 ? -2.096 22.562 15.539 1 98.38 162 THR A N 1
ATOM 1293 C CA . THR A 1 162 ? -2.273 23.906 16.062 1 98.38 162 THR A CA 1
ATOM 1294 C C . THR A 1 162 ? -3.6 24.5 15.602 1 98.38 162 THR A C 1
ATOM 1296 O O . THR A 1 162 ? -4.387 25 16.406 1 98.38 162 THR A O 1
ATOM 1299 N N . VAL A 1 163 ? -3.861 24.375 14.344 1 98.31 163 VAL A N 1
ATOM 1300 C CA . VAL A 1 163 ? -5.059 24.953 13.742 1 98.31 163 VAL A CA 1
ATOM 1301 C C . VAL A 1 163 ? -6.297 24.203 14.219 1 98.31 163 VAL A C 1
ATOM 1303 O O . VAL A 1 163 ? -7.348 24.797 14.461 1 98.31 163 VAL A O 1
ATOM 1306 N N . LEU A 1 164 ? -6.137 22.891 14.414 1 98.38 164 LEU A N 1
ATOM 1307 C CA . LEU A 1 164 ? -7.258 22.047 14.805 1 98.38 164 LEU A CA 1
ATOM 1308 C C . LEU A 1 164 ? -7.426 22.031 16.328 1 98.38 164 LEU A C 1
ATOM 1310 O O . LEU A 1 164 ? -8.367 21.422 16.844 1 98.38 164 LEU A O 1
ATOM 1314 N N . CYS A 1 165 ? -6.488 22.703 17.031 1 96.19 165 CYS A N 1
ATOM 1315 C CA . CYS A 1 165 ? -6.496 22.781 18.484 1 96.19 165 CYS A CA 1
ATOM 1316 C C . CYS A 1 165 ? -6.531 21.375 19.094 1 96.19 165 CYS A C 1
ATOM 1318 O O . CYS A 1 165 ? -7.359 21.109 19.969 1 96.19 165 CYS A O 1
ATOM 1320 N N . MET A 1 166 ? -5.742 20.516 18.578 1 97 166 MET A N 1
ATOM 1321 C CA . MET A 1 166 ? -5.652 19.156 19.078 1 97 166 MET A CA 1
ATOM 1322 C C . MET A 1 166 ? -4.266 18.875 19.641 1 97 166 MET A C 1
ATOM 1324 O O . MET A 1 166 ? -3.258 19.094 18.969 1 97 166 MET A O 1
ATOM 1328 N N . PRO A 1 167 ? -4.199 18.422 20.859 1 95.81 167 PRO A N 1
ATOM 1329 C CA . PRO A 1 167 ? -2.896 18.062 21.438 1 95.81 167 PRO A CA 1
ATOM 1330 C C . PRO A 1 167 ? -2.322 16.781 20.844 1 95.81 167 PRO A C 1
ATOM 1332 O O . PRO A 1 167 ? -2.906 16.203 19.922 1 95.81 167 PRO A O 1
ATOM 1335 N N . THR A 1 168 ? -1.123 16.328 21.344 1 94.62 168 THR A N 1
ATOM 1336 C CA . THR A 1 168 ? -0.41 15.227 20.688 1 94.62 168 THR A CA 1
ATOM 1337 C C . THR A 1 168 ? -0.588 13.938 21.484 1 94.62 168 THR A C 1
ATOM 1339 O O . THR A 1 168 ? 0.107 12.945 21.234 1 94.62 168 THR A O 1
ATOM 1342 N N . HIS A 1 169 ? -1.495 13.969 22.484 1 93.38 169 HIS A N 1
ATOM 1343 C CA . HIS A 1 169 ? -1.802 12.68 23.094 1 93.38 169 HIS A CA 1
ATOM 1344 C C . HIS A 1 169 ? -2.637 11.812 22.156 1 93.38 169 HIS A C 1
ATOM 1346 O O . HIS A 1 169 ? -3.047 12.266 21.094 1 93.38 169 HIS A O 1
ATOM 1352 N N . MET A 1 170 ? -2.955 10.641 22.578 1 93.25 170 MET A N 1
ATOM 1353 C CA . MET A 1 170 ? -3.498 9.641 21.656 1 93.25 170 MET A CA 1
ATOM 1354 C C . MET A 1 170 ? -4.844 10.086 21.094 1 93.25 170 MET A C 1
ATOM 1356 O O . MET A 1 170 ? -5.086 9.969 19.891 1 93.25 170 MET A O 1
ATOM 1360 N N . LEU A 1 171 ? -5.684 10.625 21.938 1 95.75 171 LEU A N 1
ATOM 1361 C CA . LEU A 1 171 ? -6.988 11.086 21.484 1 95.75 171 LEU A CA 1
ATOM 1362 C C . LEU A 1 171 ? -6.844 12.203 20.453 1 95.75 171 LEU A C 1
ATOM 1364 O O . LEU A 1 171 ? -7.523 12.195 19.422 1 95.75 171 LEU A O 1
ATOM 1368 N N . GLY A 1 172 ? -5.977 13.188 20.719 1 96.56 172 GLY A N 1
ATOM 1369 C CA . GLY A 1 172 ? -5.703 14.25 19.766 1 96.56 172 GLY A CA 1
ATOM 1370 C C . GLY A 1 172 ? -5.102 13.75 18.469 1 96.56 172 GLY A C 1
ATOM 1371 O O . GLY A 1 172 ? -5.504 14.172 17.375 1 96.56 172 GLY A O 1
ATOM 1372 N N . GLU A 1 173 ? -4.18 12.805 18.562 1 95.5 173 GLU A N 1
ATOM 1373 C CA . GLU A 1 173 ? -3.508 12.242 17.406 1 95.5 173 GLU A CA 1
ATOM 1374 C C . GLU A 1 173 ? -4.5 11.531 16.484 1 95.5 173 GLU A C 1
ATOM 1376 O O . GLU A 1 173 ? -4.473 11.727 15.266 1 95.5 173 GLU A O 1
ATOM 1381 N N . VAL A 1 174 ? -5.312 10.75 17.047 1 96.94 174 VAL A N 1
ATOM 1382 C CA . VAL A 1 174 ? -6.273 9.992 16.25 1 96.94 174 VAL A CA 1
ATOM 1383 C C . VAL A 1 174 ? -7.273 10.945 15.602 1 96.94 174 VAL A C 1
ATOM 1385 O O . VAL A 1 174 ? -7.668 10.75 14.453 1 96.94 174 VAL A O 1
ATOM 1388 N N . THR A 1 175 ? -7.656 11.984 16.312 1 98.31 175 THR A N 1
ATOM 1389 C CA . THR A 1 175 ? -8.586 12.984 15.797 1 98.31 175 THR A CA 1
ATOM 1390 C C . THR A 1 175 ? -8 13.703 14.586 1 98.31 175 THR A C 1
ATOM 1392 O O . THR A 1 175 ? -8.648 13.797 13.539 1 98.31 175 THR A O 1
ATOM 1395 N N . VAL A 1 176 ? -6.816 14.148 14.703 1 98.38 176 VAL A N 1
ATOM 1396 C CA . VAL A 1 176 ? -6.145 14.844 13.609 1 98.38 176 VAL A CA 1
ATOM 1397 C C . VAL A 1 176 ? -5.953 13.891 12.438 1 98.38 176 VAL A C 1
ATOM 1399 O O . VAL A 1 176 ? -6.098 14.289 11.273 1 98.38 176 VAL A O 1
ATOM 1402 N N . LYS A 1 177 ? -5.672 12.664 12.781 1 97.94 177 LYS A N 1
ATOM 1403 C CA . LYS A 1 177 ? -5.422 11.68 11.727 1 97.94 177 LYS A CA 1
ATOM 1404 C C . LYS A 1 177 ? -6.68 11.438 10.891 1 97.94 177 LYS A C 1
ATOM 1406 O O . LYS A 1 177 ? -6.59 11.172 9.695 1 97.94 177 LYS A O 1
ATOM 1411 N N . TRP A 1 178 ? -7.816 11.539 11.492 1 98.44 178 TRP A N 1
ATOM 1412 C CA . TRP A 1 178 ? -9.055 11.438 10.727 1 98.44 178 TRP A CA 1
ATOM 1413 C C . TRP A 1 178 ? -9.219 12.625 9.781 1 98.44 178 TRP A C 1
ATOM 1415 O O . TRP A 1 178 ? -9.594 12.453 8.625 1 98.44 178 TRP A O 1
ATOM 1425 N N . VAL A 1 179 ? -9 13.82 10.234 1 98.81 179 VAL A N 1
ATOM 1426 C CA . VAL A 1 179 ? -9.07 15 9.375 1 98.81 179 VAL A CA 1
ATOM 1427 C C . VAL A 1 179 ? -8.109 14.844 8.203 1 98.81 179 VAL A C 1
ATOM 1429 O O . VAL A 1 179 ? -8.477 15.07 7.051 1 98.81 179 VAL A O 1
ATOM 1432 N N . GLU A 1 180 ? -6.922 14.383 8.539 1 98.75 180 GLU A N 1
ATOM 1433 C CA . GLU A 1 180 ? -5.898 14.188 7.516 1 98.75 180 GLU A CA 1
ATOM 1434 C C . GLU A 1 180 ? -6.301 13.094 6.535 1 98.75 180 GLU A C 1
ATOM 1436 O O . GLU A 1 180 ? -6.066 13.211 5.328 1 98.75 180 GLU A O 1
ATOM 1441 N N . ALA A 1 181 ? -6.797 12.023 7.09 1 98.69 181 ALA A N 1
ATOM 1442 C CA . ALA A 1 181 ? -7.223 10.914 6.234 1 98.69 181 ALA A CA 1
ATOM 1443 C C . ALA A 1 181 ? -8.242 11.383 5.195 1 98.69 181 ALA A C 1
ATOM 1445 O O . ALA A 1 181 ? -8.141 11.031 4.02 1 98.69 181 ALA A O 1
ATOM 1446 N N . ILE A 1 182 ? -9.148 12.164 5.605 1 98.69 182 ILE A N 1
ATOM 1447 C CA . ILE A 1 182 ? -10.211 12.656 4.734 1 98.69 182 ILE A CA 1
ATOM 1448 C C . ILE A 1 182 ? -9.633 13.648 3.732 1 98.69 182 ILE A C 1
ATOM 1450 O O . ILE A 1 182 ? -9.953 13.602 2.541 1 98.69 182 ILE A O 1
ATOM 1454 N N . GLN A 1 183 ? -8.734 14.508 4.141 1 98.75 183 GLN A N 1
ATOM 1455 C CA . GLN A 1 183 ? -8.188 15.562 3.291 1 98.75 183 GLN A CA 1
ATOM 1456 C C . GLN A 1 183 ? -7.137 15.008 2.334 1 98.75 183 GLN A C 1
ATOM 1458 O O . GLN A 1 183 ? -7.141 15.336 1.145 1 98.75 183 GLN A O 1
ATOM 1463 N N . THR A 1 184 ? -6.273 14.148 2.811 1 98.81 184 THR A N 1
ATOM 1464 C CA . THR A 1 184 ? -5.102 13.75 2.035 1 98.81 184 THR A CA 1
ATOM 1465 C C . THR A 1 184 ? -5.34 12.406 1.348 1 98.81 184 THR A C 1
ATOM 1467 O O . THR A 1 184 ? -4.695 12.102 0.341 1 98.81 184 THR A O 1
ATOM 1470 N N . LYS A 1 185 ? -6.152 11.531 1.996 1 98.69 185 LYS A N 1
ATOM 1471 C CA . LYS A 1 185 ? -6.453 10.188 1.507 1 98.69 185 LYS A CA 1
ATOM 1472 C C . LYS A 1 185 ? -5.207 9.305 1.52 1 98.69 185 LYS A C 1
ATOM 1474 O O . LYS A 1 185 ? -5.172 8.266 0.864 1 98.69 185 LYS A O 1
ATOM 1479 N N . LEU A 1 186 ? -4.152 9.727 2.221 1 98.56 186 LEU A N 1
ATOM 1480 C CA . LEU A 1 186 ? -2.963 8.898 2.396 1 98.56 186 LEU A CA 1
ATOM 1481 C C . LEU A 1 186 ? -3.303 7.609 3.133 1 98.56 186 LEU A C 1
ATOM 1483 O O . LEU A 1 186 ? -3.951 7.641 4.18 1 98.56 186 LEU A O 1
ATOM 1487 N N . PRO A 1 187 ? -2.824 6.473 2.621 1 98 187 PRO A N 1
ATOM 1488 C CA . PRO A 1 187 ? -3.07 5.219 3.34 1 98 187 PRO A CA 1
ATOM 1489 C C . PRO A 1 187 ? -2.578 5.262 4.785 1 98 187 PRO A C 1
ATOM 1491 O O . PRO A 1 187 ? -3.242 4.742 5.684 1 98 187 PRO A O 1
ATOM 1494 N N . MET A 1 188 ? -1.465 5.859 5.023 1 96.94 188 MET A N 1
ATOM 1495 C CA . MET A 1 188 ? -0.903 5.918 6.367 1 96.94 188 MET A CA 1
ATOM 1496 C C . MET A 1 188 ? -1.806 6.727 7.297 1 96.94 188 MET A C 1
ATOM 1498 O O . MET A 1 188 ? -1.926 6.406 8.484 1 96.94 188 MET A O 1
ATOM 1502 N N . CYS A 1 189 ? -2.459 7.75 6.762 1 97.69 189 CYS A N 1
ATOM 1503 C CA . CYS A 1 189 ? -3.387 8.523 7.574 1 97.69 189 CYS A CA 1
ATOM 1504 C C . CYS A 1 189 ? -4.656 7.73 7.867 1 97.69 189 CYS A C 1
ATOM 1506 O O . CYS A 1 189 ? -5.156 7.742 8.992 1 97.69 189 CYS A O 1
ATOM 1508 N N . ILE A 1 190 ? -5.148 7.059 6.855 1 97.69 190 ILE A N 1
ATOM 1509 C CA . ILE A 1 190 ? -6.336 6.227 7.035 1 97.69 190 ILE A CA 1
ATOM 1510 C C . ILE A 1 190 ? -6.031 5.102 8.023 1 97.69 190 ILE A C 1
ATOM 1512 O O . ILE A 1 190 ? -6.809 4.855 8.953 1 97.69 190 ILE A O 1
ATOM 1516 N N . GLY A 1 191 ? -4.906 4.461 7.859 1 96.12 191 GLY A N 1
ATOM 1517 C CA . GLY A 1 191 ? -4.504 3.426 8.797 1 96.12 191 GLY A CA 1
ATOM 1518 C C . GLY A 1 191 ? -4.336 3.941 10.219 1 96.12 191 GLY A C 1
ATOM 1519 O O . GLY A 1 191 ? -4.812 3.322 11.172 1 96.12 191 GLY A O 1
ATOM 1520 N N . GLY A 1 192 ? -3.654 5.082 10.336 1 94.81 192 GLY A N 1
ATOM 1521 C CA . GLY A 1 192 ? -3.467 5.684 11.648 1 94.81 192 GLY A CA 1
ATOM 1522 C C . GLY A 1 192 ? -4.773 6.047 12.328 1 94.81 192 GLY A C 1
ATOM 1523 O O . GLY A 1 192 ? -4.918 5.879 13.539 1 94.81 192 GLY A O 1
ATOM 1524 N N . ALA A 1 193 ? -5.695 6.555 11.547 1 96.19 193 ALA A N 1
ATOM 1525 C CA . ALA A 1 193 ? -7.004 6.914 12.094 1 96.19 193 ALA A CA 1
ATOM 1526 C C . ALA A 1 193 ? -7.734 5.68 12.609 1 96.19 193 ALA A C 1
ATOM 1528 O O . ALA A 1 193 ? -8.258 5.688 13.734 1 96.19 193 ALA A O 1
ATOM 1529 N N . ILE A 1 194 ? -7.672 4.613 11.906 1 93.5 194 ILE A N 1
ATOM 1530 C CA . ILE A 1 194 ? -8.406 3.398 12.242 1 93.5 194 ILE A CA 1
ATOM 1531 C C . ILE A 1 194 ? -7.715 2.678 13.391 1 93.5 194 ILE A C 1
ATOM 1533 O O . ILE A 1 194 ? -8.344 2.379 14.414 1 93.5 194 ILE A O 1
ATOM 1537 N N . PHE A 1 195 ? -6.453 2.463 13.336 1 91.88 195 PHE A N 1
ATOM 1538 C CA . PHE A 1 195 ? -5.734 1.658 14.32 1 91.88 195 PHE A CA 1
ATOM 1539 C C . PHE A 1 195 ? -5.457 2.465 15.586 1 91.88 195 PHE A C 1
ATOM 1541 O O . PHE A 1 195 ? -5.426 1.913 16.688 1 91.88 195 PHE A O 1
ATOM 1548 N N . GLY A 1 196 ? -5.246 3.758 15.359 1 91.69 196 GLY A N 1
ATOM 1549 C CA . GLY A 1 196 ? -5.109 4.605 16.531 1 91.69 196 GLY A CA 1
ATOM 1550 C C . GLY A 1 196 ? -6.332 4.598 17.422 1 91.69 196 GLY A C 1
ATOM 1551 O O . GLY A 1 196 ? -6.215 4.598 18.656 1 91.69 196 GLY A O 1
ATOM 1552 N N . ALA A 1 197 ? -7.445 4.555 16.828 1 91.81 197 ALA A N 1
ATOM 1553 C CA . ALA A 1 197 ? -8.688 4.516 17.594 1 91.81 197 ALA A CA 1
ATOM 1554 C C . ALA A 1 197 ? -8.781 3.248 18.438 1 91.81 197 ALA A C 1
ATOM 1556 O O . ALA A 1 197 ? -9.312 3.271 19.547 1 91.81 197 ALA A O 1
ATOM 1557 N N . GLY A 1 198 ? -8.273 2.193 18 1 91.12 198 GLY A N 1
ATOM 1558 C CA . GLY A 1 198 ? -8.305 0.927 18.703 1 91.12 198 GLY A CA 1
ATOM 1559 C C . GLY A 1 198 ? -7.422 0.92 19.938 1 91.12 198 GLY A C 1
ATOM 1560 O O . GLY A 1 198 ? -7.574 0.066 20.812 1 91.12 198 GLY A O 1
ATOM 1561 N N . ARG A 1 199 ? -6.582 1.794 20.016 1 90.19 199 ARG A N 1
ATOM 1562 C CA . ARG A 1 199 ? -5.629 1.845 21.109 1 90.19 199 ARG A CA 1
ATOM 1563 C C . ARG A 1 199 ? -6.129 2.764 22.219 1 90.19 199 ARG A C 1
ATOM 1565 O O . ARG A 1 199 ? -5.488 2.885 23.266 1 90.19 199 ARG A O 1
ATOM 1572 N N . LEU A 1 200 ? -7.234 3.42 22.016 1 93.88 200 LEU A N 1
ATOM 1573 C CA . LEU A 1 200 ? -7.789 4.324 23.016 1 93.88 200 LEU A CA 1
ATOM 1574 C C . LEU A 1 200 ? -8.336 3.549 24.203 1 93.88 200 LEU A C 1
ATOM 1576 O O . LEU A 1 200 ? -8.953 2.494 24.031 1 93.88 200 LEU A O 1
ATOM 1580 N N . LYS A 1 201 ? -8.078 4.039 25.422 1 93.06 201 LYS A N 1
ATOM 1581 C CA . LYS A 1 201 ? -8.664 3.477 26.625 1 93.06 201 LYS A CA 1
ATOM 1582 C C . LYS A 1 201 ? -10.18 3.693 26.656 1 93.06 201 LYS A C 1
ATOM 1584 O O . LYS A 1 201 ? -10.695 4.594 26 1 93.06 201 LYS A O 1
ATOM 1589 N N . PRO A 1 202 ? -10.859 2.967 27.469 1 91.69 202 PRO A N 1
ATOM 1590 C CA . PRO A 1 202 ? -12.32 2.973 27.422 1 91.69 202 PRO A CA 1
ATOM 1591 C C . PRO A 1 202 ? -12.906 4.367 27.625 1 91.69 202 PRO A C 1
ATOM 1593 O O . PRO A 1 202 ? -13.836 4.762 26.906 1 91.69 202 PRO A O 1
ATOM 1596 N N . LYS A 1 203 ? -12.477 5.141 28.594 1 90.12 203 LYS A N 1
ATOM 1597 C CA . LYS A 1 203 ? -13 6.488 28.812 1 90.12 203 LYS A CA 1
ATOM 1598 C C . LYS A 1 203 ? -12.797 7.371 27.594 1 90.12 203 LYS A C 1
ATOM 1600 O O . LYS A 1 203 ? -13.703 8.102 27.188 1 90.12 203 LYS A O 1
ATOM 1605 N N . HIS A 1 204 ? -11.719 7.262 27.016 1 93.5 204 HIS A N 1
ATOM 1606 C CA . HIS A 1 204 ? -11.391 8.07 25.844 1 93.5 204 HIS A CA 1
ATOM 1607 C C . HIS A 1 204 ? -12.125 7.562 24.609 1 93.5 204 HIS A C 1
ATOM 1609 O O . HIS A 1 204 ? -12.477 8.352 23.719 1 93.5 204 HIS A O 1
ATOM 1615 N N . ARG A 1 205 ? -12.375 6.297 24.594 1 94.5 205 ARG A N 1
ATOM 1616 C CA . ARG A 1 205 ? -13.078 5.711 23.453 1 94.5 205 ARG A CA 1
ATOM 1617 C C . ARG A 1 205 ? -14.492 6.266 23.344 1 94.5 205 ARG A C 1
ATOM 1619 O O . ARG A 1 205 ? -14.977 6.52 22.234 1 94.5 205 ARG A O 1
ATOM 1626 N N . LYS A 1 206 ? -15.125 6.418 24.438 1 93.94 206 LYS A N 1
ATOM 1627 C CA . LYS A 1 206 ? -16.469 6.988 24.438 1 93.94 206 LYS A CA 1
ATOM 1628 C C . LYS A 1 206 ? -16.453 8.43 23.938 1 93.94 206 LYS A C 1
ATOM 1630 O O . LYS A 1 206 ? -17.266 8.812 23.094 1 93.94 206 LYS A O 1
ATOM 1635 N N . LEU A 1 207 ? -15.578 9.219 24.531 1 94.62 207 LEU A N 1
ATOM 1636 C CA . LEU A 1 207 ? -15.422 10.617 24.109 1 94.62 207 LEU A CA 1
ATOM 1637 C C . LEU A 1 207 ? -15.094 10.711 22.625 1 94.62 207 LEU A C 1
ATOM 1639 O O . LEU A 1 207 ? -15.633 11.57 21.922 1 94.62 207 LEU A O 1
ATOM 1643 N N . TYR A 1 208 ? -14.273 9.836 22.219 1 97.31 208 TYR A N 1
ATOM 1644 C CA . TYR A 1 208 ? -13.859 9.766 20.828 1 97.31 208 TYR A CA 1
ATOM 1645 C C . TYR A 1 208 ? -15.055 9.516 19.906 1 97.31 208 TYR A C 1
ATOM 1647 O O . TYR A 1 208 ? -15.297 10.266 18.969 1 97.31 208 TYR A O 1
ATOM 1655 N N . THR A 1 209 ? -15.828 8.5 20.188 1 96.81 209 THR A N 1
ATOM 1656 C CA . THR A 1 209 ? -16.906 8.055 19.312 1 96.81 209 THR A CA 1
ATOM 1657 C C . THR A 1 209 ? -18.047 9.062 19.312 1 96.81 209 THR A C 1
ATOM 1659 O O . THR A 1 209 ? -18.703 9.266 18.297 1 96.81 209 THR A O 1
ATOM 1662 N N . GLU A 1 210 ? -18.234 9.781 20.391 1 96.38 210 GLU A N 1
ATOM 1663 C CA . GLU A 1 210 ? -19.406 10.625 20.531 1 96.38 210 GLU A CA 1
ATOM 1664 C C . GLU A 1 210 ? -19.125 12.062 20.109 1 96.38 210 GLU A C 1
ATOM 1666 O O . GLU A 1 210 ? -20.016 12.773 19.641 1 96.38 210 GLU A O 1
ATOM 1671 N N . LYS A 1 211 ? -17.906 12.461 20.266 1 97.31 211 LYS A N 1
ATOM 1672 C CA . LYS A 1 211 ? -17.641 13.883 20.078 1 97.31 211 LYS A CA 1
ATOM 1673 C C . LYS A 1 211 ? -16.531 14.102 19.062 1 97.31 211 LYS A C 1
ATOM 1675 O O . LYS A 1 211 ? -16.734 14.75 18.031 1 97.31 211 LYS A O 1
ATOM 1680 N N . TYR A 1 212 ? -15.398 13.516 19.25 1 98.06 212 TYR A N 1
ATOM 1681 C CA . TYR A 1 212 ? -14.211 13.828 18.469 1 98.06 212 TYR A CA 1
ATOM 1682 C C . TYR A 1 212 ? -14.336 13.305 17.047 1 98.06 212 TYR A C 1
ATOM 1684 O O . TYR A 1 212 ? -14.016 14.016 16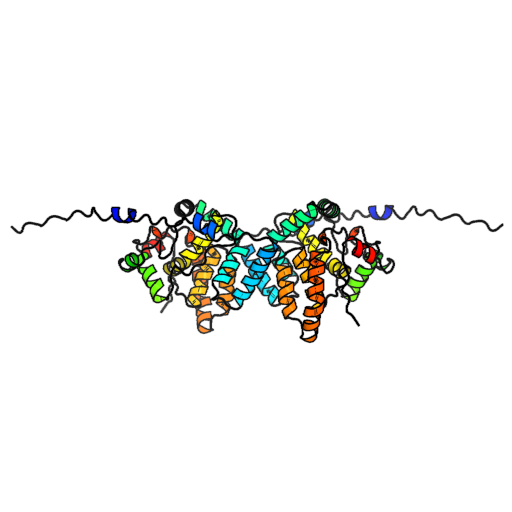.094 1 98.06 212 TYR A O 1
ATOM 1692 N N . LEU A 1 213 ? -14.781 12.047 16.891 1 98.19 213 LEU A N 1
ATOM 1693 C CA . LEU A 1 213 ? -14.844 11.422 15.578 1 98.19 213 LEU A CA 1
ATOM 1694 C C . LEU A 1 213 ? -15.852 12.141 14.68 1 98.19 213 LEU A C 1
ATOM 1696 O O . LEU A 1 213 ? -15.531 12.508 13.547 1 98.19 213 LEU A O 1
ATOM 1700 N N . PRO A 1 214 ? -17.078 12.398 15.164 1 98.25 214 PRO A N 1
ATOM 1701 C CA . PRO A 1 214 ? -18.016 13.148 14.312 1 98.25 214 PRO A CA 1
ATOM 1702 C C . PRO A 1 214 ? -17.484 14.539 13.945 1 98.25 214 PRO A C 1
ATOM 1704 O O . PRO A 1 214 ? -17.656 14.977 12.805 1 98.25 214 PRO A O 1
ATOM 1707 N N . TRP A 1 215 ? -16.859 15.188 14.859 1 98.62 215 TRP A N 1
ATOM 1708 C CA . TRP A 1 215 ? -16.281 16.5 14.594 1 98.62 215 TRP A CA 1
ATOM 1709 C C . TRP A 1 215 ? -15.172 16.406 13.555 1 98.62 215 TRP A C 1
ATOM 1711 O O . TRP A 1 215 ? -15.094 17.234 12.641 1 98.62 215 TRP A O 1
ATOM 1721 N N . ALA A 1 216 ? -14.32 15.422 13.719 1 98.75 216 ALA A N 1
ATOM 1722 C CA . ALA A 1 216 ? -13.195 15.25 12.805 1 98.75 216 ALA A CA 1
ATOM 1723 C C . ALA A 1 216 ? -13.68 15 11.383 1 98.75 216 ALA A C 1
ATOM 1725 O O . ALA A 1 216 ? -13.125 15.539 10.422 1 98.75 216 ALA A O 1
ATOM 1726 N N . ILE A 1 217 ? -14.672 14.18 11.234 1 98.5 217 ILE A N 1
ATOM 1727 C CA . ILE A 1 217 ? -15.227 13.852 9.922 1 98.5 217 ILE A CA 1
ATOM 1728 C C . ILE A 1 217 ? -15.828 15.109 9.297 1 98.5 217 ILE A C 1
ATOM 1730 O O . ILE A 1 217 ? -15.539 15.43 8.141 1 98.5 217 ILE A O 1
ATOM 1734 N N . LYS A 1 218 ? -16.641 15.805 10.031 1 98.5 218 LYS A N 1
ATOM 1735 C CA . LYS A 1 218 ? -17.234 17.047 9.547 1 98.5 218 LYS A CA 1
ATOM 1736 C C . LYS A 1 218 ? -16.172 18.062 9.18 1 98.5 218 LYS A C 1
ATOM 1738 O O . LYS A 1 218 ? -16.266 18.719 8.141 1 98.5 218 LYS A O 1
ATOM 1743 N N . THR A 1 219 ? -15.203 18.203 10.023 1 98.69 219 THR A N 1
ATOM 1744 C CA . THR A 1 219 ? -14.117 19.156 9.805 1 98.69 219 THR A CA 1
ATOM 1745 C C . THR A 1 219 ? -13.32 18.797 8.555 1 98.69 219 THR A C 1
ATOM 1747 O O . THR A 1 219 ? -13.062 19.656 7.711 1 98.69 219 THR A O 1
ATOM 1750 N N . GLY A 1 220 ? -12.977 17.484 8.445 1 98.56 220 GLY A N 1
ATOM 1751 C CA . GLY A 1 220 ? -12.203 17.047 7.293 1 98.56 220 GLY A CA 1
ATOM 1752 C C . GLY A 1 220 ? -12.914 17.281 5.973 1 98.56 220 GLY A C 1
ATOM 1753 O O . GLY A 1 220 ? -12.273 17.562 4.961 1 98.56 220 GLY A O 1
ATOM 1754 N N . LYS A 1 221 ? -14.203 17.219 5.992 1 98.25 221 LYS A N 1
ATOM 1755 C CA . LYS A 1 221 ? -15 17.344 4.777 1 98.25 221 LYS A CA 1
ATOM 1756 C C . LYS A 1 221 ? -15.234 18.812 4.434 1 98.25 221 LYS A C 1
ATOM 1758 O O . LYS A 1 221 ? -15.305 19.188 3.256 1 98.25 221 LYS A O 1
ATOM 1763 N N . ASN A 1 222 ? -15.32 19.688 5.457 1 98.19 222 ASN A N 1
ATOM 1764 C CA . ASN A 1 222 ? -15.836 21.031 5.227 1 98.19 222 ASN A CA 1
ATOM 1765 C C . ASN A 1 222 ? -14.719 22.062 5.227 1 98.19 222 ASN A C 1
ATOM 1767 O O . ASN A 1 222 ? -14.852 23.125 4.625 1 98.19 222 ASN A O 1
ATOM 1771 N N . MET A 1 223 ? -13.688 21.797 5.93 1 98.31 223 MET A N 1
ATOM 1772 C CA . MET A 1 223 ? -12.578 22.75 6.023 1 98.31 223 MET A CA 1
ATOM 1773 C C . MET A 1 223 ? -11.789 22.781 4.723 1 98.31 223 MET A C 1
ATOM 1775 O O . MET A 1 223 ? -11.727 21.797 3.996 1 98.31 223 MET A O 1
ATOM 1779 N N . ASP A 1 224 ? -11.25 23.969 4.445 1 98.44 224 ASP A N 1
ATOM 1780 C CA . ASP A 1 224 ? -10.359 24.078 3.295 1 98.44 224 ASP A CA 1
ATOM 1781 C C . ASP A 1 224 ? -9.141 23.156 3.459 1 98.44 224 ASP A C 1
ATOM 1783 O O . ASP A 1 224 ? -8.758 22.844 4.582 1 98.44 224 ASP A O 1
ATOM 1787 N N . PHE A 1 225 ? -8.555 22.781 2.311 1 98.69 225 PHE A N 1
ATOM 1788 C CA . PHE A 1 225 ? -7.41 21.891 2.303 1 98.69 225 PHE A CA 1
ATOM 1789 C C . PHE A 1 225 ? -6.242 22.5 3.07 1 98.69 225 PHE A C 1
ATOM 1791 O O . PHE A 1 225 ? -5.727 23.547 2.693 1 98.69 225 PHE A O 1
ATOM 1798 N N . LEU A 1 226 ? -5.797 21.844 4.105 1 98.25 226 LEU A N 1
ATOM 1799 C CA . LEU A 1 226 ? -4.812 22.391 5.035 1 98.25 226 LEU A CA 1
ATOM 1800 C C . LEU A 1 226 ? -3.49 22.656 4.328 1 98.25 226 LEU A C 1
ATOM 1802 O O . LEU A 1 226 ? -2.809 23.641 4.633 1 98.25 226 LEU A O 1
ATOM 1806 N N . LEU A 1 227 ? -3.158 21.828 3.326 1 98.44 227 LEU A N 1
ATOM 1807 C CA . LEU A 1 227 ? -1.861 21.938 2.67 1 98.44 227 LEU A CA 1
ATOM 1808 C C . LEU A 1 227 ? -1.835 23.141 1.734 1 98.44 227 LEU A C 1
ATOM 1810 O O . LEU A 1 227 ? -0.771 23.547 1.251 1 98.44 227 LEU A O 1
ATOM 1814 N N . ASN A 1 228 ? -2.939 23.734 1.537 1 98.69 228 ASN A N 1
ATOM 1815 C CA . ASN A 1 228 ? -3.016 24.922 0.699 1 98.69 228 ASN A CA 1
ATOM 1816 C C . ASN A 1 228 ? -2.707 26.188 1.494 1 98.69 228 ASN A C 1
ATOM 1818 O O . ASN A 1 228 ? -2.543 27.266 0.917 1 98.69 228 ASN A O 1
ATOM 1822 N N . ILE A 1 229 ? -2.621 26.094 2.789 1 98.62 229 ILE A N 1
ATOM 1823 C CA . ILE A 1 229 ? -2.406 27.281 3.611 1 98.62 229 ILE A CA 1
ATOM 1824 C C . ILE A 1 229 ? -0.924 27.656 3.613 1 98.62 229 ILE A C 1
ATOM 1826 O O . ILE A 1 229 ? -0.078 26.844 3.99 1 98.62 229 ILE A O 1
ATOM 1830 N N . TYR A 1 230 ? -0.643 28.812 3.158 1 98.5 230 TYR A N 1
ATOM 1831 C CA . TYR A 1 230 ? 0.722 29.328 3.219 1 98.5 230 TYR A CA 1
ATOM 1832 C C . TYR A 1 230 ? 1.04 29.875 4.605 1 98.5 230 TYR A C 1
ATOM 1834 O O . TYR A 1 230 ? 1.207 31.078 4.785 1 98.5 230 TYR A O 1
ATOM 1842 N N . PHE A 1 231 ? 1.255 29.016 5.504 1 98.56 231 PHE A N 1
ATOM 1843 C CA . PHE A 1 231 ? 1.382 29.328 6.922 1 98.56 231 PHE A CA 1
ATOM 1844 C C . PHE A 1 231 ? 2.443 30.391 7.148 1 98.56 231 PHE A C 1
ATOM 1846 O O . PHE A 1 231 ? 2.258 31.297 7.965 1 98.56 231 PHE A O 1
ATOM 1853 N N . GLU A 1 232 ? 3.521 30.344 6.41 1 98.06 232 GLU A N 1
ATOM 1854 C CA . GLU A 1 232 ? 4.672 31.234 6.578 1 98.06 232 GLU A CA 1
ATOM 1855 C C . GLU A 1 232 ? 4.285 32.688 6.34 1 98.06 232 GLU A C 1
ATOM 1857 O O . GLU A 1 232 ? 4.973 33.594 6.805 1 98.06 232 GLU A O 1
ATOM 1862 N N . LYS A 1 233 ? 3.236 32.875 5.707 1 98.06 233 LYS A N 1
ATOM 1863 C CA . LYS A 1 233 ? 2.791 34.25 5.414 1 98.06 233 LYS A CA 1
ATOM 1864 C C . LYS A 1 233 ? 1.701 34.688 6.383 1 98.06 233 LYS A C 1
ATOM 1866 O O . LYS A 1 233 ? 1.217 35.812 6.309 1 98.06 233 LYS A O 1
ATOM 1871 N N . ARG A 1 234 ? 1.399 33.812 7.316 1 98.19 234 ARG A N 1
ATOM 1872 C CA . ARG A 1 234 ? 0.22 34.094 8.125 1 98.19 234 ARG A CA 1
ATOM 1873 C C . ARG A 1 234 ? 0.557 34.062 9.617 1 98.19 234 ARG A C 1
ATOM 1875 O O . ARG A 1 234 ? -0.337 33.969 10.453 1 98.19 234 ARG A O 1
ATOM 1882 N N . TRP A 1 235 ? 1.783 34.219 9.961 1 98.56 235 TRP A N 1
ATOM 1883 C CA . TRP A 1 235 ? 2.223 34.125 11.352 1 98.56 235 TRP A CA 1
ATOM 1884 C C . TRP A 1 235 ? 1.531 35.156 12.219 1 98.56 235 TRP A C 1
ATOM 1886 O O . TRP A 1 235 ? 1.174 34.906 13.367 1 98.56 235 TRP A O 1
ATOM 1896 N N . GLU A 1 236 ? 1.33 36.344 11.68 1 98.69 236 GLU A N 1
ATOM 1897 C CA . GLU A 1 236 ? 0.807 37.469 12.461 1 98.69 236 GLU A CA 1
ATOM 1898 C C . GLU A 1 236 ? -0.716 37.5 12.391 1 98.69 236 GLU A C 1
ATOM 1900 O O . GLU A 1 236 ? -1.343 38.344 13.055 1 98.69 236 GLU A O 1
ATOM 1905 N N . GLN A 1 237 ? -1.252 36.625 11.586 1 98.62 237 GLN A N 1
ATOM 1906 C CA . GLN A 1 237 ? -2.705 36.562 11.477 1 98.62 237 GLN A CA 1
ATOM 1907 C C . GLN A 1 237 ? -3.334 35.969 12.734 1 98.62 237 GLN A C 1
ATOM 1909 O O . GLN A 1 237 ? -2.783 35.062 13.344 1 98.62 237 GLN A O 1
ATOM 1914 N N . ASN A 1 238 ? -4.473 36.625 13.102 1 98.5 238 ASN A N 1
ATOM 1915 C CA . ASN A 1 238 ? -5.242 36.031 14.195 1 98.5 238 ASN A CA 1
ATOM 1916 C C . ASN A 1 238 ? -5.727 34.625 13.852 1 98.5 238 ASN A C 1
ATOM 1918 O O . ASN A 1 238 ? -6.266 34.406 12.766 1 98.5 238 ASN A O 1
ATOM 1922 N N . VAL A 1 239 ? -5.555 33.656 14.805 1 97.5 239 VAL A N 1
ATOM 1923 C CA . VAL A 1 239 ? -5.848 32.25 14.531 1 97.5 239 VAL A CA 1
ATOM 1924 C C . VAL A 1 239 ? -7.348 32.094 14.312 1 97.5 239 VAL A C 1
ATOM 1926 O O . VAL A 1 239 ? -7.77 31.25 13.5 1 97.5 239 VAL A O 1
ATOM 1929 N N . HIS A 1 240 ? -8.172 32.812 15.023 1 96.94 240 HIS A N 1
ATOM 1930 C CA . HIS A 1 240 ? -9.617 32.719 14.852 1 96.94 240 HIS A CA 1
ATOM 1931 C C . HIS A 1 240 ? -10.039 33.188 13.461 1 96.94 240 HIS A C 1
ATOM 1933 O O . HIS A 1 240 ? -10.938 32.625 12.844 1 96.94 240 HIS A O 1
ATOM 1939 N N . GLU A 1 241 ? -9.445 34.281 13.086 1 98.06 241 GLU A N 1
ATOM 1940 C CA . GLU A 1 241 ? -9.703 34.781 11.734 1 98.06 241 GLU A CA 1
ATOM 1941 C C . GLU A 1 241 ? -9.305 33.75 10.68 1 98.06 241 GLU A C 1
ATOM 1943 O O . GLU A 1 241 ? -10.008 33.562 9.688 1 98.06 241 GLU A O 1
ATOM 1948 N N . LEU A 1 242 ? -8.164 33.125 10.898 1 98.31 242 LEU A N 1
ATOM 1949 C CA . LEU A 1 242 ? -7.715 32.062 9.984 1 98.31 242 LEU A CA 1
ATOM 1950 C C . LEU A 1 242 ? -8.727 30.922 9.945 1 98.31 242 LEU A C 1
ATOM 1952 O O . LEU A 1 242 ? -9.078 30.438 8.859 1 98.31 242 LEU A O 1
ATOM 1956 N N . CYS A 1 243 ? -9.172 30.453 11.078 1 98 243 CYS A N 1
ATOM 1957 C CA . CYS A 1 243 ? -10.125 29.359 11.156 1 98 243 CYS A CA 1
ATOM 1958 C C . CYS A 1 243 ? -11.414 29.703 10.414 1 98 243 CYS A C 1
ATOM 1960 O O . CYS A 1 243 ? -11.961 28.859 9.703 1 98 243 CYS A O 1
ATOM 1962 N N . GLN A 1 244 ? -11.844 30.906 10.578 1 97.94 244 GLN A N 1
ATOM 1963 C CA . GLN A 1 244 ? -13.031 31.344 9.852 1 97.94 244 GLN A CA 1
ATOM 1964 C C . GLN A 1 244 ? -12.797 31.328 8.344 1 97.94 244 GLN A C 1
ATOM 1966 O O . GLN A 1 244 ? -13.656 30.891 7.586 1 97.94 244 GLN A O 1
ATOM 1971 N N . GLU A 1 245 ? -11.711 31.812 7.988 1 98.12 245 GLU A N 1
ATOM 1972 C CA . GLU A 1 245 ? -11.367 31.875 6.57 1 98.12 245 GLU A CA 1
ATOM 1973 C C . GLU A 1 245 ? -11.375 30.5 5.926 1 98.12 245 GLU A C 1
ATOM 1975 O O . GLU A 1 245 ? -11.797 30.344 4.781 1 98.12 245 GLU A O 1
ATOM 1980 N N . ILE A 1 246 ? -10.969 29.5 6.637 1 98 246 ILE A N 1
ATOM 1981 C CA . ILE A 1 246 ? -10.789 28.188 6.023 1 98 246 ILE A CA 1
ATOM 1982 C C . ILE A 1 246 ? -11.938 27.266 6.43 1 98 246 ILE A C 1
ATOM 1984 O O . ILE A 1 246 ? -11.852 26.047 6.262 1 98 246 ILE A O 1
ATOM 1988 N N . ASN A 1 247 ? -12.938 27.812 7.125 1 98.12 247 ASN A N 1
ATOM 1989 C CA . ASN A 1 247 ? -14.148 27.094 7.516 1 98.12 247 ASN A CA 1
ATOM 1990 C C . ASN A 1 247 ? -13.852 26 8.539 1 98.12 247 ASN A C 1
ATOM 1992 O O . ASN A 1 247 ? -14.391 24.906 8.453 1 98.12 247 ASN A O 1
ATOM 1996 N N . MET A 1 248 ? -12.961 26.312 9.398 1 98.06 248 MET A N 1
ATOM 1997 C CA . MET A 1 248 ? -12.656 25.406 10.516 1 98.06 248 MET A CA 1
ATOM 1998 C C . MET A 1 248 ? -13.445 25.797 11.758 1 98.06 248 MET A C 1
ATOM 2000 O O . MET A 1 248 ? -13.336 26.938 12.234 1 98.06 248 MET A O 1
ATOM 2004 N N . VAL A 1 249 ? -14.273 24.938 12.25 1 97.31 249 VAL A N 1
ATOM 2005 C CA . VAL A 1 249 ? -15.062 25.156 13.461 1 97.31 249 VAL A CA 1
ATOM 2006 C C . VAL A 1 249 ? -14.477 24.328 14.609 1 97.31 249 VAL A C 1
ATOM 2008 O O . VAL A 1 249 ? -14.391 23.109 14.523 1 97.31 249 VAL A O 1
ATOM 2011 N N . PRO A 1 250 ? -14.039 24.953 15.609 1 96.31 250 PRO A N 1
ATOM 2012 C CA . PRO A 1 250 ? -13.422 24.234 16.734 1 96.31 250 PRO A CA 1
ATOM 2013 C C . PRO A 1 250 ? -14.383 23.266 17.406 1 96.31 250 PRO A C 1
ATOM 2015 O O . PRO A 1 250 ? -15.594 23.5 17.422 1 96.31 250 PRO A O 1
ATOM 2018 N N . LEU A 1 251 ? -13.781 22.188 17.891 1 96.44 251 LEU A N 1
ATOM 2019 C CA . LEU A 1 251 ? -14.555 21.219 18.672 1 96.44 251 LEU A CA 1
ATOM 2020 C C . LEU A 1 251 ? -15.078 21.844 19.953 1 96.44 251 LEU A C 1
ATOM 2022 O O . LEU A 1 251 ? -14.32 22.469 20.688 1 96.44 251 LEU A O 1
ATOM 2026 N N . LYS A 1 252 ? -16.391 21.797 20.203 1 91.31 252 LYS A N 1
ATOM 2027 C CA . LYS A 1 252 ? -17.016 22.266 21.438 1 91.31 252 LYS A CA 1
ATOM 2028 C C . LYS A 1 252 ? -17.359 21.094 22.344 1 91.31 252 LYS A C 1
ATOM 2030 O O . LYS A 1 252 ? -18.141 20.203 21.953 1 91.31 252 LYS A O 1
ATOM 2035 N N . LEU A 1 253 ? -16.609 20.969 23.438 1 85.69 253 LEU A N 1
ATOM 2036 C CA . LEU A 1 253 ? -16.922 19.906 24.391 1 85.69 253 LEU A CA 1
ATOM 2037 C C . LEU A 1 253 ? -17.844 20.406 25.484 1 85.69 253 LEU A C 1
ATOM 2039 O O . LEU A 1 253 ? -17.672 21.531 25.984 1 85.69 253 LEU A O 1
ATOM 2043 N N . GLU A 1 254 ? -19.156 20.391 25.375 1 63.97 254 GLU A N 1
ATOM 2044 C CA . GLU A 1 254 ? -20.078 20.828 26.422 1 63.97 254 GLU A CA 1
ATOM 2045 C C . GLU A 1 254 ? -19.562 20.469 27.797 1 63.97 254 GLU A C 1
ATOM 2047 O O . GLU A 1 254 ? -19.031 19.375 28 1 63.97 254 GLU A O 1
ATOM 2052 N N . GLU A 1 255 ? -19.328 21.547 28.703 1 49 255 GLU A N 1
ATOM 2053 C CA . GLU A 1 255 ? -19.172 21.297 30.141 1 49 255 GLU A CA 1
ATOM 2054 C C . GLU A 1 255 ? -20.281 20.406 30.672 1 49 255 GLU A C 1
ATOM 2056 O O . GLU A 1 255 ? -21.406 20.422 30.156 1 49 255 GLU A O 1
ATOM 2061 N N . MET B 1 1 ? -1.969 -67.5 -44.25 1 25.55 1 MET B N 1
ATOM 2062 C CA . MET B 1 1 ? -2.229 -66.312 -45.094 1 25.55 1 MET B CA 1
ATOM 2063 C C . MET B 1 1 ? -3.076 -65.312 -44.375 1 25.55 1 MET B C 1
ATOM 2065 O O . MET B 1 1 ? -4.305 -65.375 -44.406 1 25.55 1 MET B O 1
ATOM 2069 N N . ILE B 1 2 ? -2.771 -65 -43.031 1 30.81 2 ILE B N 1
ATOM 2070 C CA . ILE B 1 2 ? -3.443 -64.312 -41.969 1 30.81 2 ILE B CA 1
ATOM 2071 C C . ILE B 1 2 ? -3.588 -62.844 -42.344 1 30.81 2 ILE B C 1
ATOM 2073 O O . ILE B 1 2 ? -2.594 -62.156 -42.594 1 30.81 2 ILE B O 1
ATOM 2077 N N . LEU B 1 3 ? -4.758 -62.406 -42.906 1 27.27 3 LEU B N 1
ATOM 2078 C CA . LEU B 1 3 ? -5.18 -61.125 -43.438 1 27.27 3 LEU B CA 1
ATOM 2079 C C . LEU B 1 3 ? -4.895 -60 -42.438 1 27.27 3 LEU B C 1
ATOM 2081 O O . LEU B 1 3 ? -5.234 -60.125 -41.25 1 27.27 3 LEU B O 1
ATOM 2085 N N . ALA B 1 4 ? -3.91 -59.062 -42.656 1 27.02 4 ALA B N 1
ATOM 2086 C CA . ALA B 1 4 ? -3.295 -57.875 -42.062 1 27.02 4 ALA B CA 1
ATOM 2087 C C . ALA B 1 4 ? -4.328 -56.781 -41.844 1 27.02 4 ALA B C 1
ATOM 2089 O O . ALA B 1 4 ? -4.871 -56.219 -42.812 1 27.02 4 ALA B O 1
ATOM 2090 N N . PHE B 1 5 ? -5.336 -56.969 -40.875 1 29.14 5 PHE B N 1
ATOM 2091 C CA . PHE B 1 5 ? -6.375 -55.969 -40.594 1 29.14 5 PHE B CA 1
ATOM 2092 C C . PHE B 1 5 ? -5.789 -54.562 -40.469 1 29.14 5 PHE B C 1
ATOM 2094 O O . PHE B 1 5 ? -4.777 -54.375 -39.812 1 29.14 5 PHE B O 1
ATOM 2101 N N . ASN B 1 6 ? -6.059 -53.719 -41.469 1 27.14 6 ASN B N 1
ATOM 2102 C CA . ASN B 1 6 ? -5.719 -52.344 -41.812 1 27.14 6 ASN B CA 1
ATOM 2103 C C . ASN B 1 6 ? -5.977 -51.375 -40.656 1 27.14 6 ASN B C 1
ATOM 2105 O O . ASN B 1 6 ? -6.926 -51.594 -39.875 1 27.14 6 ASN B O 1
ATOM 2109 N N . LYS B 1 7 ? -4.984 -50.5 -40.281 1 30.5 7 LYS B N 1
ATOM 2110 C CA . LYS B 1 7 ? -4.723 -49.406 -39.344 1 30.5 7 LYS B CA 1
ATOM 2111 C C . LYS B 1 7 ? -5.832 -48.375 -39.344 1 30.5 7 LYS B C 1
ATOM 2113 O O . LYS B 1 7 ? -6.188 -47.875 -40.406 1 30.5 7 LYS B O 1
ATOM 2118 N N . ALA B 1 8 ? -6.805 -48.406 -38.406 1 32.72 8 ALA B N 1
ATOM 2119 C CA . ALA B 1 8 ? -7.902 -47.469 -38.156 1 32.72 8 ALA B CA 1
ATOM 2120 C C . ALA B 1 8 ? -7.418 -46.031 -38.188 1 32.72 8 ALA B C 1
ATOM 2122 O O . ALA B 1 8 ? -6.375 -45.688 -37.625 1 32.72 8 ALA B O 1
ATOM 2123 N N . PRO B 1 9 ? -7.883 -45.156 -39.156 1 29.02 9 PRO B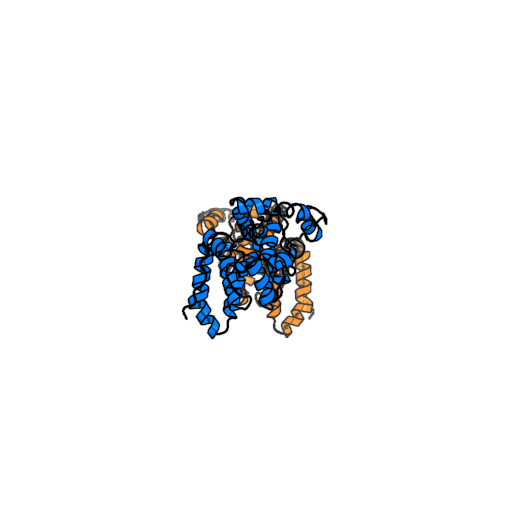 N 1
ATOM 2124 C CA . PRO B 1 9 ? -7.434 -43.812 -39.406 1 29.02 9 PRO B CA 1
ATOM 2125 C C . PRO B 1 9 ? -7.594 -42.906 -38.156 1 29.02 9 PRO B C 1
ATOM 2127 O O . PRO B 1 9 ? -8.594 -43 -37.438 1 29.02 9 PRO B O 1
ATOM 2130 N N . ARG B 1 10 ? -6.523 -42.312 -37.531 1 26.95 10 ARG B N 1
ATOM 2131 C CA . ARG B 1 10 ? -6.277 -41.375 -36.438 1 26.95 10 ARG B CA 1
ATOM 2132 C C . ARG B 1 10 ? -6.992 -40.031 -36.719 1 26.95 10 ARG B C 1
ATOM 2134 O O . ARG B 1 10 ? -6.645 -39.031 -36.125 1 26.95 10 ARG B O 1
ATOM 2141 N N . ARG B 1 11 ? -7.871 -40 -37.781 1 30.55 11 ARG B N 1
ATOM 2142 C CA . ARG B 1 11 ? -8.219 -38.625 -38.188 1 30.55 11 ARG B CA 1
ATOM 2143 C C . ARG B 1 11 ? -9.031 -37.938 -37.094 1 30.55 11 ARG B C 1
ATOM 2145 O O . ARG B 1 11 ? -9.258 -36.719 -37.125 1 30.55 11 ARG B O 1
ATOM 2152 N N . LEU B 1 12 ? -10 -38.656 -36.5 1 27.3 12 LEU B N 1
ATOM 2153 C CA . LEU B 1 12 ? -11.164 -37.844 -36.125 1 27.3 12 LEU B CA 1
ATOM 2154 C C . LEU B 1 12 ? -10.875 -37.031 -34.875 1 27.3 12 LEU B C 1
ATOM 2156 O O . LEU B 1 12 ? -11.805 -36.625 -34.188 1 27.3 12 LEU B O 1
ATOM 2160 N N . VAL B 1 13 ? -9.75 -37.094 -34.188 1 28.02 13 VAL B N 1
ATOM 2161 C CA . VAL B 1 13 ? -9.797 -36.469 -32.875 1 28.02 13 VAL B CA 1
ATOM 2162 C C . VAL B 1 13 ? -9.93 -34.938 -33.031 1 28.02 13 VAL B C 1
ATOM 2164 O O . VAL B 1 13 ? -9.945 -34.219 -32.062 1 28.02 13 VAL B O 1
ATOM 2167 N N . PRO B 1 14 ? -9.602 -34.406 -34.375 1 32.19 14 PRO B N 1
ATOM 2168 C CA . PRO B 1 14 ? -9.375 -32.969 -34.25 1 32.19 14 PRO B CA 1
ATOM 2169 C C . PRO B 1 14 ? -10.617 -32.219 -33.781 1 32.19 14 PRO B C 1
ATOM 2171 O O . PRO B 1 14 ? -10.508 -31.188 -33.125 1 32.19 14 PRO B O 1
ATOM 2174 N N . LEU B 1 15 ? -11.812 -32.438 -34.562 1 31.78 15 LEU B N 1
ATOM 2175 C CA . LEU B 1 15 ? -12.812 -31.406 -34.844 1 31.78 15 LEU B CA 1
ATOM 2176 C C . LEU B 1 15 ? -13.641 -31.094 -33.594 1 31.78 15 LEU B C 1
ATOM 2178 O O . LEU B 1 15 ? -14.523 -30.234 -33.625 1 31.78 15 LEU B O 1
ATOM 2182 N N . ILE B 1 16 ? -13.859 -32.094 -32.719 1 32.06 16 ILE B N 1
ATOM 2183 C CA . ILE B 1 16 ? -14.938 -31.828 -31.781 1 32.06 16 ILE B CA 1
ATOM 2184 C C . ILE B 1 16 ? -14.602 -30.594 -30.953 1 32.06 16 ILE B C 1
ATOM 2186 O O . ILE B 1 16 ? -15.445 -30.078 -30.219 1 32.06 16 ILE B O 1
ATOM 2190 N N . ASN B 1 17 ? -13.328 -30.312 -30.828 1 32.12 17 ASN B N 1
ATOM 2191 C CA . ASN B 1 17 ? -13.078 -29.219 -29.906 1 32.12 17 ASN B CA 1
ATOM 2192 C C . ASN B 1 17 ? -13.711 -27.922 -30.391 1 32.12 17 ASN B C 1
ATOM 2194 O O . ASN B 1 17 ? -13.664 -26.906 -29.703 1 32.12 17 ASN B O 1
ATOM 2198 N N . GLN B 1 18 ? -13.953 -27.797 -31.766 1 33.28 18 GLN B N 1
ATOM 2199 C CA . GLN B 1 18 ? -14.461 -26.531 -32.281 1 33.28 18 GLN B CA 1
ATOM 2200 C C . GLN B 1 18 ? -15.922 -26.328 -31.875 1 33.28 18 GLN B C 1
ATOM 2202 O O . GLN B 1 18 ? -16.531 -25.312 -32.219 1 33.28 18 GLN B O 1
ATOM 2207 N N . ALA B 1 19 ? -16.844 -27.344 -31.75 1 32.44 19 ALA B N 1
ATOM 2208 C CA . ALA B 1 19 ? -18.297 -27.281 -31.875 1 32.44 19 ALA B CA 1
ATOM 2209 C C . ALA B 1 19 ? -18.891 -26.266 -30.906 1 32.44 19 ALA B C 1
ATOM 2211 O O . ALA B 1 19 ? -19.734 -25.453 -31.281 1 32.44 19 ALA B O 1
ATOM 2212 N N . LEU B 1 20 ? -19.328 -26.781 -29.641 1 35.19 20 LEU B N 1
ATOM 2213 C CA . LEU B 1 20 ? -20.281 -25.969 -28.875 1 35.19 20 LEU B CA 1
ATOM 2214 C C . LEU B 1 20 ? -19.672 -24.625 -28.516 1 35.19 20 LEU B C 1
ATOM 2216 O O . LEU B 1 20 ? -18.719 -24.547 -27.734 1 35.19 20 LEU B O 1
ATOM 2220 N N . GLY B 1 21 ? -19.484 -23.75 -29.391 1 36.62 21 GLY B N 1
ATOM 2221 C CA . GLY B 1 21 ? -19.141 -22.344 -29.266 1 36.62 21 GLY B CA 1
ATOM 2222 C C . GLY B 1 21 ? -19.703 -21.703 -28.031 1 36.62 21 GLY B C 1
ATOM 2223 O O . GLY B 1 21 ? -20.672 -20.938 -28.094 1 36.62 21 GLY B O 1
ATOM 2224 N N . ARG B 1 22 ? -20.062 -22.406 -26.969 1 39.28 22 ARG B N 1
ATOM 2225 C CA . ARG B 1 22 ? -20.453 -21.625 -25.797 1 39.28 22 ARG B CA 1
ATOM 2226 C C . ARG B 1 22 ? -19.594 -20.359 -25.672 1 39.28 22 ARG B C 1
ATOM 2228 O O . ARG B 1 22 ? -18.375 -20.422 -25.797 1 39.28 22 ARG B O 1
ATOM 2235 N N . ASN B 1 23 ? -20 -19.297 -26.219 1 45.03 23 ASN B N 1
ATOM 2236 C CA . ASN B 1 23 ? -19.453 -17.953 -26.172 1 45.03 23 ASN B CA 1
ATOM 2237 C C . ASN B 1 23 ? -18.75 -17.672 -24.844 1 45.03 23 ASN B C 1
ATOM 2239 O O . ASN B 1 23 ? -19.391 -17.297 -23.875 1 45.03 23 ASN B O 1
ATOM 2243 N N . LEU B 1 24 ? -17.75 -18.562 -24.453 1 59.25 24 LEU B N 1
ATOM 2244 C CA . LEU B 1 24 ? -16.969 -18.25 -23.266 1 59.25 24 LEU B CA 1
ATOM 2245 C C . LEU B 1 24 ? -16.625 -16.766 -23.234 1 59.25 24 LEU B C 1
ATOM 2247 O O . LEU B 1 24 ? -16.109 -16.219 -24.203 1 59.25 24 LEU B O 1
ATOM 2251 N N . ALA B 1 25 ? -17.328 -16.094 -22.375 1 68.62 25 ALA B N 1
ATOM 2252 C CA . ALA B 1 25 ? -17.062 -14.672 -22.172 1 68.62 25 ALA B CA 1
ATOM 2253 C C . ALA B 1 25 ? -15.57 -14.391 -22.125 1 68.62 25 ALA B C 1
ATOM 2255 O O . ALA B 1 25 ? -14.805 -15.125 -21.484 1 68.62 25 ALA B O 1
ATOM 2256 N N . SER B 1 26 ? -15.062 -13.695 -23.062 1 89.19 26 SER B N 1
ATOM 2257 C CA . SER B 1 26 ? -13.68 -13.227 -23.109 1 89.19 26 SER B CA 1
ATOM 2258 C C . SER B 1 26 ? -13.281 -12.578 -21.781 1 89.19 26 SER B C 1
ATOM 2260 O O . SER B 1 26 ? -14.141 -12.289 -20.953 1 89.19 26 SER B O 1
ATOM 2262 N N . PHE B 1 27 ? -12.07 -12.57 -21.438 1 96.06 27 PHE B N 1
ATOM 2263 C CA . PHE B 1 27 ? -11.602 -11.844 -20.266 1 96.06 27 PHE B CA 1
ATOM 2264 C C . PHE B 1 27 ? -12.172 -10.43 -20.25 1 96.06 27 PHE B C 1
ATOM 2266 O O . PHE B 1 27 ? -12.531 -9.914 -19.188 1 96.06 27 PHE B O 1
ATOM 2273 N N . GLU B 1 28 ? -12.281 -9.852 -21.406 1 96.19 28 GLU B N 1
ATOM 2274 C CA . GLU B 1 28 ? -12.812 -8.492 -21.516 1 96.19 28 GLU B CA 1
ATOM 2275 C C . GLU B 1 28 ? -14.242 -8.422 -20.984 1 96.19 28 GLU B C 1
ATOM 2277 O O . GLU B 1 28 ? -14.609 -7.461 -20.297 1 96.19 28 GLU B O 1
ATOM 2282 N N . ASP B 1 29 ? -15 -9.414 -21.328 1 95.69 29 ASP B N 1
ATOM 2283 C CA . ASP B 1 29 ? -16.375 -9.461 -20.828 1 95.69 29 ASP B CA 1
ATOM 2284 C C . ASP B 1 29 ? -16.406 -9.57 -19.312 1 95.69 29 ASP B C 1
ATOM 2286 O O . ASP B 1 29 ? -17.188 -8.883 -18.641 1 95.69 29 ASP B O 1
ATOM 2290 N N . ASP B 1 30 ? -15.57 -10.43 -18.797 1 96.12 30 ASP B N 1
ATOM 2291 C CA . ASP B 1 30 ? -15.484 -10.602 -17.344 1 96.12 30 ASP B CA 1
ATOM 2292 C C . ASP B 1 30 ? -15.023 -9.32 -16.656 1 96.12 30 ASP B C 1
ATOM 2294 O O . ASP B 1 30 ? -15.562 -8.945 -15.617 1 96.12 30 ASP B O 1
ATOM 2298 N N . TYR B 1 31 ? -14.008 -8.68 -17.281 1 97.62 31 TYR B N 1
ATOM 2299 C CA . TYR B 1 31 ? -13.5 -7.426 -16.734 1 97.62 31 TYR B CA 1
ATOM 2300 C C . TYR B 1 31 ? -14.594 -6.367 -16.672 1 97.62 31 TYR B C 1
ATOM 2302 O O . TYR B 1 31 ? -14.75 -5.688 -15.656 1 97.62 31 TYR B O 1
ATOM 2310 N N . ASN B 1 32 ? -15.383 -6.211 -17.703 1 96.94 32 ASN B N 1
ATOM 2311 C CA . ASN B 1 32 ? -16.438 -5.199 -17.781 1 96.94 32 ASN B CA 1
ATOM 2312 C C . ASN B 1 32 ? -17.547 -5.465 -16.766 1 96.94 32 ASN B C 1
ATOM 2314 O O . ASN B 1 32 ? -18.141 -4.527 -16.234 1 96.94 32 ASN B O 1
ATOM 2318 N N . ARG B 1 33 ? -17.75 -6.707 -16.516 1 97.19 33 ARG B N 1
ATOM 2319 C CA . ARG B 1 33 ? -18.797 -7.098 -15.578 1 97.19 33 ARG B CA 1
ATOM 2320 C C . ARG B 1 33 ? -18.375 -6.844 -14.141 1 97.19 33 ARG B C 1
ATOM 2322 O O . ARG B 1 33 ? -19.219 -6.504 -13.297 1 97.19 33 ARG B O 1
ATOM 2329 N N . ASN B 1 34 ? -17.125 -6.949 -13.836 1 97.94 34 ASN B N 1
ATOM 2330 C CA . ASN B 1 34 ? -16.688 -7.031 -12.445 1 97.94 34 ASN B CA 1
ATOM 2331 C C . ASN B 1 34 ? -15.938 -5.777 -12.016 1 97.94 34 ASN B C 1
ATOM 2333 O O . ASN B 1 34 ? -15.797 -5.512 -10.82 1 97.94 34 ASN B O 1
ATOM 2337 N N . HIS B 1 35 ? -15.391 -4.992 -12.961 1 98.38 35 HIS B N 1
ATOM 2338 C CA . HIS B 1 35 ? -14.516 -3.875 -12.648 1 98.38 35 HIS B CA 1
ATOM 2339 C C . HIS B 1 35 ? -15.25 -2.803 -11.852 1 98.38 35 HIS B C 1
ATOM 2341 O O . HIS B 1 35 ? -16.375 -2.432 -12.195 1 98.38 35 HIS B O 1
ATOM 2347 N N . VAL B 1 36 ? -14.703 -2.393 -10.797 1 98.25 36 VAL B N 1
ATOM 2348 C CA . VAL B 1 36 ? -15.188 -1.291 -9.977 1 98.25 36 VAL B CA 1
ATOM 2349 C C . VAL B 1 36 ? -14.156 -0.162 -9.961 1 98.25 36 VAL B C 1
ATOM 2351 O O . VAL B 1 36 ? -13.008 -0.365 -9.562 1 98.25 36 VAL B O 1
ATOM 2354 N N . GLN B 1 37 ? -14.5 0.958 -10.414 1 97.38 37 GLN B N 1
ATOM 2355 C CA . GLN B 1 37 ? -13.641 2.135 -10.359 1 97.38 37 GLN B CA 1
ATOM 2356 C C . GLN B 1 37 ? -13.648 2.756 -8.961 1 97.38 37 GLN B C 1
ATOM 2358 O O . GLN B 1 37 ? -14.711 3.09 -8.438 1 97.38 37 GLN B O 1
ATOM 2363 N N . LEU B 1 38 ? -12.477 2.914 -8.367 1 97.62 38 LEU B N 1
ATOM 2364 C CA . LEU B 1 38 ? -12.344 3.498 -7.039 1 97.62 38 LEU B CA 1
ATOM 2365 C C . LEU B 1 38 ? -11.758 4.906 -7.121 1 97.62 38 LEU B C 1
ATOM 2367 O O . LEU B 1 38 ? -10.898 5.176 -7.961 1 97.62 38 LEU B O 1
ATOM 2371 N N . ASN B 1 39 ? -12.297 5.773 -6.25 1 97.12 39 ASN B N 1
ATOM 2372 C CA . ASN B 1 39 ? -11.531 6.992 -6.016 1 97.12 39 ASN B CA 1
ATOM 2373 C C . ASN B 1 39 ? -10.352 6.742 -5.07 1 97.12 39 ASN B C 1
ATOM 2375 O O . ASN B 1 39 ? -10.203 5.645 -4.539 1 97.12 39 ASN B O 1
ATOM 2379 N N . VAL B 1 40 ? -9.562 7.688 -4.934 1 97.44 40 VAL B N 1
ATOM 2380 C CA . VAL B 1 40 ? -8.305 7.539 -4.207 1 97.44 40 VAL B CA 1
ATOM 2381 C C . VAL B 1 40 ? -8.594 7.156 -2.756 1 97.44 40 VAL B C 1
ATOM 2383 O O . VAL B 1 40 ? -7.914 6.293 -2.191 1 97.44 40 VAL B O 1
ATOM 2386 N N . PHE B 1 41 ? -9.633 7.785 -2.08 1 97.25 41 PHE B N 1
ATOM 2387 C CA . PHE B 1 41 ? -9.961 7.445 -0.701 1 97.25 41 PHE B CA 1
ATOM 2388 C C . PHE B 1 41 ? -10.398 5.988 -0.589 1 97.25 41 PHE B C 1
ATOM 2390 O O . PHE B 1 41 ? -9.938 5.266 0.298 1 97.25 41 PHE B O 1
ATOM 2397 N N . GLN B 1 42 ? -11.242 5.578 -1.503 1 97.81 42 GLN B N 1
ATOM 2398 C CA . GLN B 1 42 ? -11.742 4.207 -1.508 1 97.81 42 GLN B CA 1
ATOM 2399 C C . GLN B 1 42 ? -10.594 3.211 -1.681 1 97.81 42 GLN B C 1
ATOM 2401 O O . GLN B 1 42 ? -10.531 2.207 -0.968 1 97.81 42 GLN B O 1
ATOM 2406 N N . LYS B 1 43 ? -9.742 3.49 -2.598 1 98 43 LYS B N 1
ATOM 2407 C CA . LYS B 1 43 ? -8.602 2.613 -2.854 1 98 43 LYS B CA 1
ATOM 2408 C C . LYS B 1 43 ? -7.707 2.5 -1.622 1 98 43 LYS B C 1
ATOM 2410 O O . LYS B 1 43 ? -7.316 1.397 -1.231 1 98 43 LYS B O 1
ATOM 2415 N N . SER B 1 44 ? -7.398 3.615 -1.002 1 97.94 44 SER B N 1
ATOM 2416 C CA . SER B 1 44 ? -6.551 3.625 0.187 1 97.94 44 SER B CA 1
ATOM 2417 C C . SER B 1 44 ? -7.219 2.891 1.346 1 97.94 44 SER B C 1
ATOM 2419 O O . SER B 1 44 ? -6.566 2.129 2.062 1 97.94 44 SER B O 1
ATOM 2421 N N . ALA B 1 45 ? -8.477 3.145 1.535 1 97.5 45 ALA B N 1
ATOM 2422 C CA . ALA B 1 45 ? -9.211 2.484 2.611 1 97.5 45 ALA B CA 1
ATOM 2423 C C . ALA B 1 45 ? -9.242 0.973 2.408 1 97.5 45 ALA B C 1
ATOM 2425 O O . ALA B 1 45 ? -9.07 0.209 3.359 1 97.5 45 ALA B O 1
ATOM 2426 N N . LEU B 1 46 ? -9.492 0.557 1.166 1 97.81 46 LEU B N 1
ATOM 2427 C CA . LEU B 1 46 ? -9.516 -0.867 0.853 1 97.81 46 LEU B CA 1
ATOM 2428 C C . LEU B 1 46 ? -8.133 -1.489 1.047 1 97.81 46 LEU B C 1
ATOM 2430 O O . LEU B 1 46 ? -8.023 -2.627 1.511 1 97.81 46 LEU B O 1
ATOM 2434 N N . ALA B 1 47 ? -7.09 -0.747 0.642 1 97.75 47 ALA B N 1
ATOM 2435 C CA . ALA B 1 47 ? -5.73 -1.24 0.845 1 97.75 47 ALA B CA 1
ATOM 2436 C C . ALA B 1 47 ? -5.449 -1.471 2.326 1 97.75 47 ALA B C 1
ATOM 2438 O O . ALA B 1 47 ? -4.988 -2.547 2.717 1 97.75 47 ALA B O 1
ATOM 2439 N N . VAL B 1 48 ? -5.773 -0.518 3.158 1 96.62 48 VAL B N 1
ATOM 2440 C CA . VAL B 1 48 ? -5.535 -0.595 4.594 1 96.62 48 VAL B CA 1
ATOM 2441 C C . VAL B 1 48 ? -6.406 -1.691 5.203 1 96.62 48 VAL B C 1
ATOM 2443 O O . VAL B 1 48 ? -5.914 -2.543 5.949 1 96.62 48 VAL B O 1
ATOM 2446 N N . GLY B 1 49 ? -7.699 -1.683 4.898 1 95.62 49 GLY B N 1
ATOM 2447 C CA . GLY B 1 49 ? -8.617 -2.662 5.453 1 95.62 49 GLY B CA 1
ATOM 2448 C C . GLY B 1 49 ? -8.273 -4.09 5.07 1 95.62 49 GLY B C 1
ATOM 2449 O O . GLY B 1 49 ? -8.289 -4.984 5.914 1 95.62 49 GLY B O 1
ATOM 2450 N N . SER B 1 50 ? -7.996 -4.27 3.785 1 96.62 50 SER B N 1
ATOM 2451 C CA . SER B 1 50 ? -7.68 -5.621 3.328 1 96.62 50 SER B CA 1
ATOM 2452 C C . SER B 1 50 ? -6.359 -6.105 3.908 1 96.62 50 SER B C 1
ATOM 2454 O O . SER B 1 50 ? -6.199 -7.297 4.191 1 96.62 50 SER B O 1
ATOM 2456 N N . ALA B 1 51 ? -5.406 -5.223 4.047 1 94.44 51 ALA B N 1
ATOM 2457 C CA . ALA B 1 51 ? -4.156 -5.598 4.699 1 94.44 51 ALA B CA 1
ATOM 2458 C C . ALA B 1 51 ? -4.406 -6.074 6.125 1 94.44 51 ALA B C 1
ATOM 2460 O O . ALA B 1 51 ? -3.928 -7.141 6.523 1 94.44 51 ALA B O 1
ATOM 2461 N N . ALA B 1 52 ? -5.18 -5.363 6.895 1 91.56 52 ALA B N 1
ATOM 2462 C CA . ALA B 1 52 ? -5.477 -5.695 8.289 1 91.56 52 ALA B CA 1
ATOM 2463 C C . ALA B 1 52 ? -6.223 -7.023 8.391 1 91.56 52 ALA B C 1
ATOM 2465 O O . ALA B 1 52 ? -5.867 -7.879 9.203 1 91.56 52 ALA B O 1
ATOM 2466 N N . LEU B 1 53 ? -7.203 -7.18 7.566 1 92.5 53 LEU B N 1
ATOM 2467 C CA . LEU B 1 53 ? -8.039 -8.375 7.633 1 92.5 53 LEU B CA 1
ATOM 2468 C C . LEU B 1 53 ? -7.27 -9.602 7.145 1 92.5 53 LEU B C 1
ATOM 2470 O O . LEU B 1 53 ? -7.492 -10.711 7.625 1 92.5 53 LEU B O 1
ATOM 2474 N N . SER B 1 54 ? -6.352 -9.359 6.172 1 91.44 54 SER B N 1
ATOM 2475 C CA . SER B 1 54 ? -5.535 -10.469 5.691 1 91.44 54 SER B CA 1
ATOM 2476 C C . SER B 1 54 ? -4.578 -10.961 6.773 1 91.44 54 SER B C 1
ATOM 2478 O O . SER B 1 54 ? -4.262 -12.148 6.836 1 91.44 54 SER B O 1
ATOM 2480 N N . ILE B 1 55 ? -4.066 -10.07 7.59 1 84.94 55 ILE B N 1
ATOM 2481 C CA . ILE B 1 55 ? -3.18 -10.438 8.688 1 84.94 55 ILE B CA 1
ATOM 2482 C C . ILE B 1 55 ? -3.961 -11.211 9.75 1 84.94 55 ILE B C 1
ATOM 2484 O O . ILE B 1 55 ? -3.475 -12.211 10.281 1 84.94 55 ILE B O 1
ATOM 2488 N N . LEU B 1 56 ? -5.203 -10.828 10.023 1 85.81 56 LEU B N 1
ATOM 2489 C CA . LEU B 1 56 ? -6.039 -11.445 11.047 1 85.81 56 LEU B CA 1
ATOM 2490 C C . LEU B 1 56 ? -6.551 -12.805 10.586 1 85.81 56 LEU B C 1
ATOM 2492 O O . LEU B 1 56 ? -6.73 -13.711 11.398 1 85.81 56 LEU B O 1
ATOM 2496 N N . ASP B 1 57 ? -6.879 -12.914 9.242 1 89.81 57 ASP B N 1
ATOM 2497 C CA . ASP B 1 57 ? -7.371 -14.148 8.656 1 89.81 57 ASP B CA 1
ATOM 2498 C C . ASP B 1 57 ? -6.762 -14.375 7.273 1 89.81 57 ASP B C 1
ATOM 2500 O O . ASP B 1 57 ? -7.34 -13.984 6.258 1 89.81 57 ASP B O 1
ATOM 2504 N N . PRO B 1 58 ? -5.691 -15.125 7.238 1 83.75 58 PRO B N 1
ATOM 2505 C CA . PRO B 1 58 ? -4.98 -15.312 5.973 1 83.75 58 PRO B CA 1
ATOM 2506 C C . PRO B 1 58 ? -5.719 -16.234 5.012 1 83.75 58 PRO B C 1
ATOM 2508 O O . PRO B 1 58 ? -5.312 -16.391 3.855 1 83.75 58 PRO B O 1
ATOM 2511 N N . TYR B 1 59 ? -6.844 -16.797 5.367 1 83.62 59 TYR B N 1
ATOM 2512 C CA . TYR B 1 59 ? -7.613 -17.703 4.512 1 83.62 59 TYR B CA 1
ATOM 2513 C C . TYR B 1 59 ? -8.695 -16.938 3.752 1 83.62 59 TYR B C 1
ATOM 2515 O O . TYR B 1 59 ? -9.375 -17.5 2.891 1 83.62 59 TYR B O 1
ATOM 2523 N N . ARG B 1 60 ? -8.766 -15.672 4.098 1 88.69 60 ARG B N 1
ATOM 2524 C CA . ARG B 1 60 ? -9.703 -14.828 3.367 1 88.69 60 ARG B CA 1
ATOM 2525 C C . ARG B 1 60 ? -9.148 -14.453 1.996 1 88.69 60 ARG B C 1
ATOM 2527 O O . ARG B 1 60 ? -8.594 -13.367 1.821 1 88.69 60 ARG B O 1
ATOM 2534 N N . GLY B 1 61 ? -9.414 -15.266 1.081 1 90.44 61 GLY B N 1
ATOM 2535 C CA . GLY B 1 61 ? -8.922 -15.078 -0.274 1 90.44 61 GLY B CA 1
ATOM 2536 C C . GLY B 1 61 ? -9.406 -13.789 -0.908 1 90.44 61 GLY B C 1
ATOM 2537 O O . GLY B 1 61 ? -8.703 -13.188 -1.727 1 90.44 61 GLY B O 1
ATOM 2538 N N . ASP B 1 62 ? -10.57 -13.352 -0.503 1 93.44 62 ASP B N 1
ATOM 2539 C CA . ASP B 1 62 ? -11.125 -12.109 -1.039 1 93.44 62 ASP B CA 1
ATOM 2540 C C . ASP B 1 62 ? -10.336 -10.898 -0.556 1 93.44 62 ASP B C 1
ATOM 2542 O O . ASP B 1 62 ? -10.094 -9.961 -1.32 1 93.44 62 ASP B O 1
ATOM 2546 N N . MET B 1 63 ? -9.859 -10.93 0.709 1 94.12 63 MET B N 1
ATOM 2547 C CA . MET B 1 63 ? -9.078 -9.82 1.25 1 94.12 63 MET B CA 1
ATOM 2548 C C . MET B 1 63 ? -7.672 -9.812 0.652 1 94.12 63 MET B C 1
ATOM 2550 O O . MET B 1 63 ? -7.121 -8.742 0.37 1 94.12 63 MET B O 1
ATOM 2554 N N . ILE B 1 64 ? -7.172 -10.938 0.431 1 94.38 64 ILE B N 1
ATOM 2555 C CA . ILE B 1 64 ? -5.859 -11.055 -0.188 1 94.38 64 ILE B CA 1
ATOM 2556 C C . ILE B 1 64 ? -5.918 -10.555 -1.629 1 94.38 64 ILE B C 1
ATOM 2558 O O . ILE B 1 64 ? -5.02 -9.844 -2.084 1 94.38 64 ILE B O 1
ATOM 2562 N N . ALA B 1 65 ? -6.988 -10.906 -2.307 1 96.56 65 ALA B N 1
ATOM 2563 C CA . ALA B 1 65 ? -7.191 -10.43 -3.672 1 96.56 65 ALA B CA 1
ATOM 2564 C C . ALA B 1 65 ? -7.301 -8.906 -3.711 1 96.56 65 ALA B C 1
ATOM 2566 O O . ALA B 1 65 ? -6.664 -8.258 -4.543 1 96.56 65 ALA B O 1
ATOM 2567 N N . THR B 1 66 ? -8.047 -8.367 -2.805 1 97.5 66 THR B N 1
ATOM 2568 C CA . THR B 1 66 ? -8.227 -6.926 -2.715 1 97.5 66 THR B CA 1
ATOM 2569 C C . THR B 1 66 ? -6.898 -6.23 -2.416 1 97.5 66 THR B C 1
ATOM 2571 O O . THR B 1 66 ? -6.562 -5.227 -3.045 1 97.5 66 THR B O 1
ATOM 2574 N N . LEU B 1 67 ? -6.219 -6.742 -1.476 1 97.12 67 LEU B N 1
ATOM 2575 C CA . LEU B 1 67 ? -4.918 -6.188 -1.109 1 97.12 67 LEU B CA 1
ATOM 2576 C C . LEU B 1 67 ? -3.977 -6.172 -2.309 1 97.12 67 LEU B C 1
ATOM 2578 O O . LEU B 1 67 ? -3.303 -5.172 -2.559 1 97.12 67 LEU B O 1
ATOM 2582 N N . SER B 1 68 ? -3.904 -7.25 -3.064 1 97.44 68 SER B N 1
ATOM 2583 C CA . SER B 1 68 ? -3.035 -7.355 -4.234 1 97.44 68 SER B CA 1
ATOM 2584 C C . SER B 1 68 ? -3.4 -6.32 -5.289 1 97.44 68 SER B C 1
ATOM 2586 O O . SER B 1 68 ? -2.518 -5.723 -5.91 1 97.44 68 SER B O 1
ATOM 2588 N N . GLU B 1 69 ? -4.668 -6.09 -5.445 1 98.5 69 GLU B N 1
ATOM 2589 C CA . GLU B 1 69 ? -5.145 -5.191 -6.492 1 98.5 69 GLU B CA 1
ATOM 2590 C C . GLU B 1 69 ? -4.922 -3.73 -6.105 1 98.5 69 GLU B C 1
ATOM 2592 O O . GLU B 1 69 ? -4.66 -2.889 -6.969 1 98.5 69 GLU B O 1
ATOM 2597 N N . THR B 1 70 ? -4.965 -3.475 -4.816 1 98 70 THR B N 1
ATOM 2598 C CA . THR B 1 70 ? -4.934 -2.086 -4.375 1 98 70 THR B CA 1
ATOM 2599 C C . THR B 1 70 ? -3.508 -1.653 -4.043 1 98 70 THR B C 1
ATOM 2601 O O . THR B 1 70 ? -3.236 -0.461 -3.889 1 98 70 THR B O 1
ATOM 2604 N N . THR B 1 71 ? -2.598 -2.596 -4.062 1 97.56 71 THR B N 1
ATOM 2605 C CA . THR B 1 71 ? -1.245 -2.232 -3.654 1 97.56 71 THR B CA 1
ATOM 2606 C C . THR B 1 71 ? -0.224 -2.715 -4.68 1 97.56 71 THR B C 1
ATOM 2608 O O . THR B 1 71 ? 0.972 -2.445 -4.547 1 97.56 71 THR B O 1
ATOM 2611 N N . GLY B 1 72 ? -0.612 -3.387 -5.734 1 97.44 72 GLY B N 1
ATOM 2612 C CA . GLY B 1 72 ? 0.335 -4.137 -6.543 1 97.44 72 GLY B CA 1
ATOM 2613 C C . GLY B 1 72 ? 0.623 -3.488 -7.883 1 97.44 72 GLY B C 1
ATOM 2614 O O . GLY B 1 72 ? 1.171 -4.125 -8.781 1 97.44 72 GLY B O 1
ATOM 2615 N N . GLU B 1 73 ? 0.323 -2.215 -8.078 1 97.38 73 GLU B N 1
ATOM 2616 C CA . GLU B 1 73 ? 0.372 -1.609 -9.406 1 97.38 73 GLU B CA 1
ATOM 2617 C C . GLU B 1 73 ? 1.78 -1.673 -9.984 1 97.38 73 GLU B C 1
ATOM 2619 O O . GLU B 1 73 ? 1.966 -2.088 -11.133 1 97.38 73 GLU B O 1
ATOM 2624 N N . ASP B 1 74 ? 2.805 -1.262 -9.242 1 97.56 74 ASP B N 1
ATOM 2625 C CA . ASP B 1 74 ? 4.176 -1.271 -9.734 1 97.56 74 ASP B CA 1
ATOM 2626 C C . ASP B 1 74 ? 4.609 -2.682 -10.133 1 97.56 74 ASP B C 1
ATOM 2628 O O . ASP B 1 74 ? 5.25 -2.875 -11.164 1 97.56 74 ASP B O 1
ATOM 2632 N N . ALA B 1 75 ? 4.293 -3.646 -9.344 1 98.69 75 ALA B N 1
ATOM 2633 C CA . ALA B 1 75 ? 4.629 -5.039 -9.617 1 98.69 75 ALA B CA 1
ATOM 2634 C C . ALA B 1 75 ? 3.908 -5.543 -10.867 1 98.69 75 ALA B C 1
ATOM 2636 O O . ALA B 1 75 ? 4.5 -6.242 -11.688 1 98.69 75 ALA B O 1
ATOM 2637 N N . LEU B 1 76 ? 2.674 -5.141 -11 1 98.88 76 LEU B N 1
ATOM 2638 C CA . LEU B 1 76 ? 1.887 -5.57 -12.156 1 98.88 76 LEU B CA 1
ATOM 2639 C C . LEU B 1 76 ? 2.469 -5.016 -13.453 1 98.88 76 LEU B C 1
ATOM 2641 O O . LEU B 1 76 ? 2.516 -5.715 -14.461 1 98.88 76 LEU B O 1
ATOM 2645 N N . VAL B 1 77 ? 2.852 -3.768 -13.383 1 98.75 77 VAL B N 1
ATOM 2646 C CA . VAL B 1 77 ? 3.475 -3.156 -14.555 1 98.75 77 VAL B CA 1
ATOM 2647 C C . VAL B 1 77 ? 4.738 -3.928 -14.922 1 98.75 77 VAL B C 1
ATOM 2649 O O . VAL B 1 77 ? 4.957 -4.242 -16.094 1 98.75 77 VAL B O 1
ATOM 2652 N N . GLU B 1 78 ? 5.52 -4.238 -13.953 1 98.75 78 GLU B N 1
ATOM 2653 C CA . GLU B 1 78 ? 6.762 -4.961 -14.211 1 98.75 78 GLU B CA 1
ATOM 2654 C C . GLU B 1 78 ? 6.48 -6.367 -14.734 1 98.75 78 GLU B C 1
ATOM 2656 O O . GLU B 1 78 ? 7.152 -6.836 -15.656 1 98.75 78 GLU B O 1
ATOM 2661 N N . MET B 1 79 ? 5.551 -7.055 -14.125 1 98.88 79 MET B N 1
ATOM 2662 C CA . MET B 1 79 ? 5.176 -8.383 -14.594 1 98.88 79 MET B CA 1
ATOM 2663 C C . MET B 1 79 ? 4.703 -8.328 -16.047 1 98.88 79 MET B C 1
ATOM 2665 O O . MET B 1 79 ? 5.082 -9.18 -16.859 1 98.88 79 MET B O 1
ATOM 2669 N N . HIS B 1 80 ? 3.877 -7.336 -16.359 1 98.94 80 HIS B N 1
ATOM 2670 C CA . HIS B 1 80 ? 3.391 -7.148 -17.719 1 98.94 80 HIS B CA 1
ATOM 2671 C C . HIS B 1 80 ? 4.547 -6.957 -18.688 1 98.94 80 HIS B C 1
ATOM 2673 O O . HIS B 1 80 ? 4.543 -7.523 -19.781 1 98.94 80 HIS B O 1
ATOM 2679 N N . GLU B 1 81 ? 5.527 -6.176 -18.281 1 98.81 81 GLU B N 1
ATOM 2680 C CA . GLU B 1 81 ? 6.691 -5.922 -19.125 1 98.81 81 GLU B CA 1
ATOM 2681 C C . GLU B 1 81 ? 7.496 -7.199 -19.359 1 98.81 81 GLU B C 1
ATOM 2683 O O . GLU B 1 81 ? 7.969 -7.453 -20.469 1 98.81 81 GLU B O 1
ATOM 2688 N N . ILE B 1 82 ? 7.656 -8 -18.328 1 98.81 82 ILE B N 1
ATOM 2689 C CA . ILE B 1 82 ? 8.383 -9.266 -18.422 1 98.81 82 ILE B CA 1
ATOM 2690 C C . ILE B 1 82 ? 7.668 -10.188 -19.406 1 98.81 82 ILE B C 1
ATOM 2692 O O . ILE B 1 82 ? 8.312 -10.797 -20.266 1 98.81 82 ILE B O 1
ATOM 2696 N N . MET B 1 83 ? 6.398 -10.234 -19.297 1 98.88 83 MET B N 1
ATOM 2697 C CA . MET B 1 83 ? 5.617 -11.094 -20.188 1 98.88 83 MET B CA 1
ATOM 2698 C C . MET B 1 83 ? 5.688 -10.602 -21.625 1 98.88 83 MET B C 1
ATOM 2700 O O . MET B 1 83 ? 5.82 -11.398 -22.562 1 98.88 83 MET B O 1
ATOM 2704 N N . LEU B 1 84 ? 5.648 -9.305 -21.812 1 98.69 84 LEU B N 1
ATOM 2705 C CA . LEU B 1 84 ? 5.711 -8.711 -23.156 1 98.69 84 LEU B CA 1
ATOM 2706 C C . LEU B 1 84 ? 7.027 -9.062 -23.844 1 98.69 84 LEU B C 1
ATOM 2708 O O . LEU B 1 84 ? 7.09 -9.156 -25.062 1 98.69 84 LEU B O 1
ATOM 2712 N N . ASN B 1 85 ? 8.031 -9.273 -23.031 1 98.38 85 ASN B N 1
ATOM 2713 C CA . ASN B 1 85 ? 9.367 -9.477 -23.578 1 98.38 85 ASN B CA 1
ATOM 2714 C C . ASN B 1 85 ? 9.703 -10.961 -23.688 1 98.38 85 ASN B C 1
ATOM 2716 O O . ASN B 1 85 ? 10.859 -11.328 -23.906 1 98.38 85 ASN B O 1
ATOM 2720 N N . SER B 1 86 ? 8.812 -11.812 -23.484 1 98.12 86 SER B N 1
ATOM 2721 C CA . SER B 1 86 ? 8.898 -13.258 -23.656 1 98.12 86 SER B CA 1
ATOM 2722 C C . SER B 1 86 ? 7.984 -13.734 -24.781 1 98.12 86 SER B C 1
ATOM 2724 O O . SER B 1 86 ? 6.863 -13.242 -24.938 1 98.12 86 SER B O 1
ATOM 2726 N N . HIS B 1 87 ? 8.5 -14.672 -25.578 1 97.62 87 HIS B N 1
ATOM 2727 C CA . HIS B 1 87 ? 7.684 -15.188 -26.672 1 97.62 87 HIS B CA 1
ATOM 2728 C C . HIS B 1 87 ? 6.383 -15.789 -26.156 1 97.62 87 HIS B C 1
ATOM 2730 O O . HIS B 1 87 ? 5.297 -15.422 -26.594 1 97.62 87 HIS B O 1
ATOM 2736 N N . GLU B 1 88 ? 6.453 -16.641 -25.203 1 97.88 88 GLU B N 1
ATOM 2737 C CA . GLU B 1 88 ? 5.273 -17.281 -24.641 1 97.88 88 GLU B CA 1
ATOM 2738 C C . GLU B 1 88 ? 4.434 -16.297 -23.828 1 97.88 88 GLU B C 1
ATOM 2740 O O . GLU B 1 88 ? 3.205 -16.328 -23.891 1 97.88 88 GLU B O 1
ATOM 2745 N N . GLY B 1 89 ? 5.121 -15.391 -23.094 1 98.62 89 GLY B N 1
ATOM 2746 C CA . GLY B 1 89 ? 4.414 -14.367 -22.344 1 98.62 89 GLY B CA 1
ATOM 2747 C C . GLY B 1 89 ? 3.6 -13.438 -23.219 1 98.62 89 GLY B C 1
ATOM 2748 O O . GLY B 1 89 ? 2.453 -13.117 -22.891 1 98.62 89 GLY B O 1
ATOM 2749 N N . TYR B 1 90 ? 4.176 -13.086 -24.281 1 98.62 90 TYR B N 1
ATOM 2750 C CA . TYR B 1 90 ? 3.498 -12.211 -25.234 1 98.62 90 TYR B CA 1
ATOM 2751 C C . TYR B 1 90 ? 2.256 -12.883 -25.797 1 98.62 90 TYR B C 1
ATOM 2753 O O . TYR B 1 90 ? 1.207 -12.25 -25.938 1 98.62 90 TYR B O 1
ATOM 2761 N N . GLU B 1 91 ? 2.371 -14.133 -26.156 1 98.69 91 GLU B N 1
ATOM 2762 C CA . GLU B 1 91 ? 1.229 -14.875 -26.688 1 98.69 91 GLU B CA 1
ATOM 2763 C C . GLU B 1 91 ? 0.098 -14.945 -25.672 1 98.69 91 GLU B C 1
ATOM 2765 O O . GLU B 1 91 ? -1.074 -14.805 -26.016 1 98.69 91 GLU B O 1
ATOM 2770 N N . ILE B 1 92 ? 0.462 -15.125 -24.406 1 98.75 92 ILE B N 1
ATOM 2771 C CA . ILE B 1 92 ? -0.521 -15.188 -23.328 1 98.75 92 ILE B CA 1
ATOM 2772 C C . ILE B 1 92 ? -1.236 -13.844 -23.203 1 98.75 92 ILE B C 1
ATOM 2774 O O . ILE B 1 92 ? -2.463 -13.797 -23.094 1 98.75 92 ILE B O 1
ATOM 2778 N N . LEU B 1 93 ? -0.471 -12.781 -23.25 1 98.75 93 LEU B N 1
ATOM 2779 C CA . LEU B 1 93 ? -1.056 -11.453 -23.141 1 98.75 93 LEU B CA 1
ATOM 2780 C C . LEU B 1 93 ? -1.954 -11.141 -24.328 1 98.75 93 LEU B C 1
ATOM 2782 O O . LEU B 1 93 ? -2.961 -10.445 -24.188 1 98.75 93 LEU B O 1
ATOM 2786 N N . SER B 1 94 ? -1.645 -11.719 -25.469 1 98.19 94 SER B N 1
ATOM 2787 C CA . SER B 1 94 ? -2.406 -11.484 -26.688 1 98.19 94 SER B CA 1
ATOM 2788 C C . SER B 1 94 ? -3.713 -12.273 -26.688 1 98.19 94 SER B C 1
ATOM 2790 O O . SER B 1 94 ? -4.766 -11.742 -27.047 1 98.19 94 SER B O 1
ATOM 2792 N N . LYS B 1 95 ? -3.689 -13.539 -26.234 1 97.88 95 LYS B N 1
ATOM 2793 C CA . LYS B 1 95 ? -4.836 -14.43 -26.328 1 97.88 95 LYS B CA 1
ATOM 2794 C C . LYS B 1 95 ? -5.66 -14.414 -25.047 1 97.88 95 LYS B C 1
ATOM 2796 O O . LYS B 1 95 ? -6.844 -14.75 -25.047 1 97.88 95 LYS B O 1
ATOM 2801 N N . LYS B 1 96 ? -5.023 -14.117 -23.891 1 98.38 96 LYS B N 1
ATOM 2802 C CA . LYS B 1 96 ? -5.617 -13.984 -22.562 1 98.38 96 LYS B CA 1
ATOM 2803 C C . LYS B 1 96 ? -6.383 -15.242 -22.172 1 98.38 96 LYS B C 1
ATOM 2805 O O . LYS B 1 96 ? -7.551 -15.172 -21.797 1 98.38 96 LYS B O 1
ATOM 2810 N N . PRO B 1 97 ? -5.715 -16.359 -22.297 1 97.69 97 PRO B N 1
ATOM 2811 C CA . PRO B 1 97 ? -6.367 -17.594 -21.859 1 97.69 97 PRO B CA 1
ATOM 2812 C C . PRO B 1 97 ? -6.73 -17.578 -20.375 1 97.69 97 PRO B C 1
ATOM 2814 O O . PRO B 1 97 ? -6.109 -16.859 -19.594 1 97.69 97 PRO B O 1
ATOM 2817 N N . ARG B 1 98 ? -7.719 -18.312 -20.047 1 97.5 98 ARG B N 1
ATOM 2818 C CA . ARG B 1 98 ? -8.211 -18.422 -18.688 1 97.5 98 ARG B CA 1
ATOM 2819 C C . ARG B 1 98 ? -8.07 -19.859 -18.172 1 97.5 98 ARG B C 1
ATOM 2821 O O . ARG B 1 98 ? -8.117 -20.812 -18.953 1 97.5 98 ARG B O 1
ATOM 2828 N N . ILE B 1 99 ? -7.844 -20 -16.859 1 97.19 99 ILE B N 1
ATOM 2829 C CA . ILE B 1 99 ? -7.746 -21.328 -16.266 1 97.19 99 ILE B CA 1
ATOM 2830 C C . ILE B 1 99 ? -8.812 -21.484 -15.188 1 97.19 99 ILE B C 1
ATOM 2832 O O . ILE B 1 99 ? -8.68 -20.953 -14.086 1 97.19 99 ILE B O 1
ATOM 2836 N N . ASN B 1 100 ? -9.773 -22.172 -15.484 1 95.75 100 ASN B N 1
ATOM 2837 C CA . ASN B 1 100 ? -10.875 -22.625 -14.633 1 95.75 100 ASN B CA 1
ATOM 2838 C C . ASN B 1 100 ? -11.562 -23.859 -15.211 1 95.75 100 ASN B C 1
ATOM 2840 O O . ASN B 1 100 ? -11.148 -24.375 -16.25 1 95.75 100 ASN B O 1
ATOM 2844 N N . SER B 1 101 ? -12.562 -24.328 -14.539 1 93.25 101 SER B N 1
ATOM 2845 C CA . SER B 1 101 ? -13.164 -25.594 -14.945 1 93.25 101 SER B CA 1
ATOM 2846 C C . SER B 1 101 ? -13.914 -25.453 -16.266 1 93.25 101 SER B C 1
ATOM 2848 O O . SER B 1 101 ? -14.234 -26.453 -16.922 1 93.25 101 SER B O 1
ATOM 2850 N N . ARG B 1 102 ? -14.25 -24.266 -16.734 1 92.44 102 ARG B N 1
ATOM 2851 C CA . ARG B 1 102 ? -14.945 -24.047 -18 1 92.44 102 ARG B CA 1
ATOM 2852 C C . ARG B 1 102 ? -13.969 -24.062 -19.172 1 92.44 102 ARG B C 1
ATOM 2854 O O . ARG B 1 102 ? -14.359 -24.328 -20.312 1 92.44 102 ARG B O 1
ATOM 2861 N N . THR B 1 103 ? -12.719 -23.766 -18.844 1 95.75 103 THR B N 1
ATOM 2862 C CA . THR B 1 103 ? -11.758 -23.609 -19.938 1 95.75 103 THR B CA 1
ATOM 2863 C C . THR B 1 103 ? -10.773 -24.781 -19.969 1 95.75 103 THR B C 1
ATOM 2865 O O . THR B 1 103 ? -10.148 -25.047 -21 1 95.75 103 THR B O 1
ATOM 2868 N N . VAL B 1 104 ? -10.602 -25.469 -18.844 1 96.56 104 VAL B N 1
ATOM 2869 C CA . VAL B 1 104 ? -9.695 -26.609 -18.766 1 96.56 104 VAL B CA 1
ATOM 2870 C C . VAL B 1 104 ? -10.492 -27.891 -18.578 1 96.56 104 VAL B C 1
ATOM 2872 O O . VAL B 1 104 ? -11.32 -28 -17.672 1 96.56 104 VAL B O 1
ATOM 2875 N N . ASP B 1 105 ? -10.328 -28.859 -19.438 1 97.19 105 ASP B N 1
ATOM 2876 C CA . ASP B 1 105 ? -10.953 -30.172 -19.312 1 97.19 105 ASP B CA 1
ATOM 2877 C C . ASP B 1 105 ? -10.258 -31.016 -18.234 1 97.19 105 ASP B C 1
ATOM 2879 O O . ASP B 1 105 ? -9.375 -31.812 -18.547 1 97.19 105 ASP B O 1
ATOM 2883 N N . LEU B 1 106 ? -10.742 -30.938 -17.047 1 97.12 106 LEU B N 1
ATOM 2884 C CA . LEU B 1 106 ? -10.109 -31.594 -15.914 1 97.12 106 LEU B CA 1
ATOM 2885 C C . LEU B 1 106 ? -10.234 -33.094 -16.016 1 97.12 106 LEU B C 1
ATOM 2887 O O . LEU B 1 106 ? -9.352 -33.844 -15.562 1 97.12 106 LEU B O 1
ATOM 2891 N N . GLU B 1 107 ? -11.305 -33.594 -16.625 1 97.44 107 GLU B N 1
ATOM 2892 C CA . GLU B 1 107 ? -11.461 -35.031 -16.828 1 97.44 107 GLU B CA 1
ATOM 2893 C C . GLU B 1 107 ? -10.406 -35.562 -17.781 1 97.44 107 GLU B C 1
ATOM 2895 O O . GLU B 1 107 ? -9.883 -36.656 -17.594 1 97.44 107 GLU B O 1
ATOM 2900 N N . TYR B 1 108 ? -10.195 -34.781 -18.797 1 98.25 108 TYR B N 1
ATOM 2901 C CA . TYR B 1 108 ? -9.148 -35.156 -19.734 1 98.25 108 TYR B CA 1
ATOM 2902 C C . TYR B 1 108 ? -7.789 -35.188 -19.047 1 98.25 108 TYR B C 1
ATOM 2904 O O . TYR B 1 108 ? -7.023 -36.156 -19.234 1 98.25 108 TYR B O 1
ATOM 2912 N N . LEU B 1 109 ? -7.465 -34.156 -18.234 1 98.62 109 LEU B N 1
ATOM 2913 C CA . LEU B 1 109 ? -6.188 -34.094 -17.531 1 98.62 109 LEU B CA 1
ATOM 2914 C C . LEU B 1 109 ? -6.031 -35.312 -16.609 1 98.62 109 LEU B C 1
ATOM 2916 O O . LEU B 1 109 ? -4.934 -35.875 -16.484 1 98.62 109 LEU B O 1
ATOM 2920 N N . LYS B 1 110 ? -7.082 -35.719 -16.016 1 98.12 110 LYS B N 1
ATOM 2921 C CA . LYS B 1 110 ? -7.098 -36.844 -15.094 1 98.12 110 LYS B CA 1
ATOM 2922 C C . LYS B 1 110 ? -6.711 -38.125 -15.805 1 98.12 110 LYS B C 1
ATOM 2924 O O . LYS B 1 110 ? -6.141 -39.031 -15.195 1 98.12 110 LYS B O 1
ATOM 2929 N N . LYS B 1 111 ? -6.938 -38.25 -17.078 1 98.31 111 LYS B N 1
ATOM 2930 C CA . LYS B 1 111 ? -6.734 -39.469 -17.844 1 98.31 111 LYS B CA 1
ATOM 2931 C C . LYS B 1 111 ? -5.355 -39.5 -18.5 1 98.31 111 LYS B C 1
ATOM 2933 O O . LYS B 1 111 ? -4.93 -40.5 -19.031 1 98.31 111 LYS B O 1
ATOM 2938 N N . LEU B 1 112 ? -4.719 -38.344 -18.422 1 98.69 112 LEU B N 1
ATOM 2939 C CA . LEU B 1 112 ? -3.389 -38.281 -19.016 1 98.69 112 LEU B CA 1
ATOM 2940 C C . LEU B 1 112 ? -2.424 -39.219 -18.297 1 98.69 112 LEU B C 1
ATOM 2942 O O . LEU B 1 112 ? -2.656 -39.594 -17.141 1 98.69 112 LEU B O 1
ATOM 2946 N N . PRO B 1 113 ? -1.327 -39.656 -19.016 1 98.56 113 PRO B N 1
ATOM 2947 C CA . PRO B 1 113 ? -0.341 -40.531 -18.375 1 98.56 113 PRO B CA 1
ATOM 2948 C C . PRO B 1 113 ? 0.347 -39.875 -17.188 1 98.56 113 PRO B C 1
ATOM 2950 O O . PRO B 1 113 ? 0.57 -38.656 -17.188 1 98.56 113 PRO B O 1
ATOM 2953 N N . GLU B 1 114 ? 0.69 -40.719 -16.172 1 98.25 114 GLU B N 1
ATOM 2954 C CA . GLU B 1 114 ? 1.489 -40.25 -15.047 1 98.25 114 GLU B CA 1
ATOM 2955 C C . GLU B 1 114 ? 2.754 -39.531 -15.539 1 98.25 114 GLU B C 1
ATOM 2957 O O . GLU B 1 114 ? 3.389 -39.969 -16.5 1 98.25 114 GLU B O 1
ATOM 2962 N N . GLY B 1 115 ? 3.053 -38.406 -14.938 1 98 115 GLY B N 1
ATOM 2963 C CA . GLY B 1 115 ? 4.266 -37.656 -15.273 1 98 115 GLY B CA 1
ATOM 2964 C C . GLY B 1 115 ? 4.008 -36.469 -16.156 1 98 115 GLY B C 1
ATOM 2965 O O . GLY B 1 115 ? 4.867 -35.594 -16.281 1 98 115 GLY B O 1
ATOM 2966 N N . THR B 1 116 ? 2.854 -36.438 -16.75 1 98.75 116 THR B N 1
ATOM 2967 C CA . THR B 1 116 ? 2.512 -35.25 -17.547 1 98.75 116 THR B CA 1
ATOM 2968 C C . THR B 1 116 ? 2.092 -34.125 -16.625 1 98.75 116 THR B C 1
ATOM 2970 O O . THR B 1 116 ? 1.662 -34.344 -15.492 1 98.75 116 THR B O 1
ATOM 2973 N N . LEU B 1 117 ? 2.283 -32.938 -17.094 1 98.81 117 LEU B N 1
ATOM 2974 C CA . LEU B 1 117 ? 1.866 -31.766 -16.328 1 98.81 117 LEU B CA 1
ATOM 2975 C C . LEU B 1 117 ? 0.382 -31.844 -15.992 1 98.81 117 LEU B C 1
ATOM 2977 O O . LEU B 1 117 ? -0.012 -31.578 -14.852 1 98.81 117 LEU B O 1
ATOM 2981 N N . GLY B 1 118 ? -0.446 -32.156 -17 1 98.75 118 GLY B N 1
ATOM 2982 C CA . GLY B 1 118 ? -1.884 -32.25 -16.797 1 98.75 118 GLY B CA 1
ATOM 2983 C C . GLY B 1 118 ? -2.281 -33.219 -15.711 1 98.75 118 GLY B C 1
ATOM 2984 O O . GLY B 1 118 ? -3.098 -32.906 -14.844 1 98.75 118 GLY B O 1
ATOM 2985 N N . LYS B 1 119 ? -1.762 -34.438 -15.734 1 98.75 119 LYS B N 1
ATOM 2986 C CA . LYS B 1 119 ? -2.049 -35.438 -14.719 1 98.75 119 LYS B CA 1
ATOM 2987 C C . LYS B 1 119 ? -1.568 -35 -13.344 1 98.75 119 LYS B C 1
ATOM 2989 O O . LYS B 1 119 ? -2.273 -35.156 -12.344 1 98.75 119 LYS B O 1
ATOM 2994 N N . THR B 1 120 ? -0.368 -34.438 -13.297 1 98.69 120 THR B N 1
ATOM 2995 C CA . THR B 1 120 ? 0.2 -33.969 -12.039 1 98.69 120 THR B CA 1
ATOM 2996 C C . THR B 1 120 ? -0.67 -32.875 -11.438 1 98.69 120 THR B C 1
ATOM 2998 O O . THR B 1 120 ? -0.902 -32.844 -10.227 1 98.69 120 THR B O 1
ATOM 3001 N N . TYR B 1 121 ? -1.099 -31.953 -12.312 1 98.75 121 TYR B N 1
ATOM 3002 C CA . TYR B 1 121 ? -1.982 -30.875 -11.875 1 98.75 121 TYR B CA 1
ATOM 3003 C C . TYR B 1 121 ? -3.307 -31.422 -11.367 1 98.75 121 TYR B C 1
ATOM 3005 O O . TYR B 1 121 ? -3.785 -31.031 -10.305 1 98.75 121 TYR B O 1
ATOM 3013 N N . SER B 1 122 ? -3.906 -32.312 -12.086 1 98.44 122 SER B N 1
ATOM 3014 C CA . SER B 1 122 ? -5.156 -32.938 -11.664 1 98.44 122 SER B CA 1
ATOM 3015 C C . SER B 1 122 ? -5 -33.625 -10.312 1 98.44 122 SER B C 1
ATOM 3017 O O . SER B 1 122 ? -5.852 -33.469 -9.43 1 98.44 122 SER B O 1
ATOM 3019 N N . ASN B 1 123 ? -3.961 -34.406 -10.148 1 98.56 123 ASN B N 1
ATOM 3020 C CA . ASN B 1 123 ? -3.678 -35.031 -8.875 1 98.56 123 ASN B CA 1
ATOM 3021 C C . ASN B 1 123 ? -3.533 -34 -7.75 1 98.56 123 ASN B C 1
ATOM 3023 O O . ASN B 1 123 ? -4.031 -34.219 -6.645 1 98.56 123 ASN B O 1
ATOM 3027 N N . PHE B 1 124 ? -2.795 -32.969 -8.039 1 98.44 124 PHE B N 1
ATOM 3028 C CA . PHE B 1 124 ? -2.602 -31.906 -7.055 1 98.44 124 PHE B CA 1
ATOM 3029 C C . PHE B 1 124 ? -3.941 -31.375 -6.566 1 98.44 124 PHE B C 1
ATOM 3031 O O . PHE B 1 124 ? -4.148 -31.203 -5.363 1 98.44 124 PHE B O 1
ATOM 3038 N N . LEU B 1 125 ? -4.871 -31.016 -7.52 1 98.06 125 LEU B N 1
ATOM 3039 C CA . LEU B 1 125 ? -6.176 -30.469 -7.172 1 98.06 125 LEU B CA 1
ATOM 3040 C C . LEU B 1 125 ? -6.934 -31.406 -6.246 1 98.06 125 LEU B C 1
ATOM 3042 O O . LEU B 1 125 ? -7.508 -30.984 -5.242 1 98.06 125 LEU B O 1
ATOM 3046 N N . VAL B 1 126 ? -6.887 -32.688 -6.539 1 97.56 126 VAL B N 1
ATOM 3047 C CA . VAL B 1 126 ? -7.602 -33.719 -5.773 1 97.56 126 VAL B CA 1
ATOM 3048 C C . VAL B 1 126 ? -6.949 -33.875 -4.402 1 97.56 126 VAL B C 1
ATOM 3050 O O . VAL B 1 126 ? -7.629 -33.844 -3.375 1 97.56 126 VAL B O 1
ATOM 3053 N N . GLU B 1 127 ? -5.684 -34.031 -4.359 1 97.75 127 GLU B N 1
ATOM 3054 C CA . GLU B 1 127 ? -4.934 -34.312 -3.137 1 97.75 127 GLU B CA 1
ATOM 3055 C C . GLU B 1 127 ? -5.051 -33.156 -2.15 1 97.75 127 GLU B C 1
ATOM 3057 O O . GLU B 1 127 ? -5.078 -33.375 -0.936 1 97.75 127 GLU B O 1
ATOM 3062 N N . ASN B 1 128 ? -5.051 -31.922 -2.65 1 96.69 128 ASN B N 1
ATOM 3063 C CA . ASN B 1 128 ? -5.059 -30.75 -1.784 1 96.69 128 ASN B CA 1
ATOM 3064 C C . ASN B 1 128 ? -6.465 -30.188 -1.618 1 96.69 128 ASN B C 1
ATOM 3066 O O . ASN B 1 128 ? -6.66 -29.188 -0.932 1 96.69 128 ASN B O 1
ATOM 3070 N N . ASN B 1 129 ? -7.484 -30.844 -2.264 1 95.5 129 ASN B N 1
ATOM 3071 C CA . ASN B 1 129 ? -8.891 -30.453 -2.176 1 95.5 129 ASN B CA 1
ATOM 3072 C C . ASN B 1 129 ? -9.094 -29 -2.576 1 95.5 129 ASN B C 1
ATOM 3074 O O . ASN B 1 129 ? -9.68 -28.219 -1.819 1 95.5 129 ASN B O 1
ATOM 3078 N N . VAL B 1 130 ? -8.477 -28.641 -3.748 1 95.25 130 VAL B N 1
ATOM 3079 C CA . VAL B 1 130 ? -8.641 -27.297 -4.273 1 95.25 130 VAL B CA 1
ATOM 3080 C C . VAL B 1 130 ? -9.242 -27.359 -5.676 1 95.25 130 VAL B C 1
ATOM 3082 O O . VAL B 1 130 ? -9.289 -28.422 -6.297 1 95.25 130 VAL B O 1
ATOM 3085 N N . THR B 1 131 ? -9.797 -26.266 -6.066 1 95.69 131 THR B N 1
ATOM 3086 C CA . THR B 1 131 ? -10.406 -26.141 -7.383 1 95.69 131 THR B CA 1
ATOM 3087 C C . THR B 1 131 ? -9.969 -24.859 -8.07 1 95.69 131 THR B C 1
ATOM 3089 O O . THR B 1 131 ? -9.742 -23.844 -7.414 1 95.69 131 THR B O 1
ATOM 3092 N N . PRO B 1 132 ? -9.82 -24.922 -9.383 1 96 132 PRO B N 1
ATOM 3093 C CA . PRO B 1 132 ? -9.445 -23.703 -10.109 1 96 132 PRO B CA 1
ATOM 3094 C C . PRO B 1 132 ? -10.555 -22.656 -10.125 1 96 132 PRO B C 1
ATOM 3096 O O . PRO B 1 132 ? -10.328 -21.531 -10.555 1 96 132 PRO B O 1
ATOM 3099 N N . ASP B 1 133 ? -11.695 -22.938 -9.57 1 94.81 133 ASP B N 1
ATOM 3100 C CA . ASP B 1 133 ? -12.852 -22.047 -9.641 1 94.81 133 ASP B CA 1
ATOM 3101 C C . ASP B 1 133 ? -12.938 -21.156 -8.414 1 94.81 133 ASP B C 1
ATOM 3103 O O . ASP B 1 133 ? -13.828 -20.312 -8.312 1 94.81 133 ASP B O 1
ATOM 3107 N N . SER B 1 134 ? -11.992 -21.234 -7.535 1 91.44 134 SER B N 1
ATOM 3108 C CA . SER B 1 134 ? -12.078 -20.516 -6.273 1 91.44 134 SER B CA 1
ATOM 3109 C C . SER B 1 134 ? -11.43 -19.141 -6.383 1 91.44 134 SER B C 1
ATOM 3111 O O . SER B 1 134 ? -11.453 -18.359 -5.43 1 91.44 134 SER B O 1
ATOM 3113 N N . ARG B 1 135 ? -10.859 -18.766 -7.516 1 93 135 ARG B N 1
ATOM 3114 C CA . ARG B 1 135 ? -10.148 -17.5 -7.676 1 93 135 ARG B CA 1
ATOM 3115 C C . ARG B 1 135 ? -11.117 -16.359 -7.934 1 93 135 ARG B C 1
ATOM 3117 O O . ARG B 1 135 ? -11.992 -16.453 -8.797 1 93 135 ARG B O 1
ATOM 3124 N N . MET B 1 136 ? -10.969 -15.312 -7.207 1 94.31 136 MET B N 1
ATOM 3125 C CA . MET B 1 136 ? -11.828 -14.141 -7.344 1 94.31 136 MET B CA 1
ATOM 3126 C C . MET B 1 136 ? -11.539 -13.398 -8.648 1 94.31 136 MET B C 1
ATOM 3128 O O . MET B 1 136 ? -10.375 -13.266 -9.047 1 94.31 136 MET B O 1
ATOM 3132 N N . PRO B 1 137 ? -12.633 -12.922 -9.289 1 97 137 PRO B N 1
ATOM 3133 C CA . PRO B 1 137 ? -12.375 -12.023 -10.422 1 97 137 PRO B CA 1
ATOM 3134 C C . PRO B 1 137 ? -11.734 -10.703 -10 1 97 137 PRO B C 1
ATOM 3136 O O . PRO B 1 137 ? -12.039 -10.188 -8.922 1 97 137 PRO B O 1
ATOM 3139 N N . VAL B 1 138 ? -10.875 -10.195 -10.883 1 98.44 138 VAL B N 1
ATOM 3140 C CA . VAL B 1 138 ? -10.25 -8.906 -10.625 1 98.44 138 VAL B CA 1
ATOM 3141 C C . VAL B 1 138 ? -11.312 -7.809 -10.633 1 98.44 138 VAL B C 1
ATOM 3143 O O . VAL B 1 138 ? -12.219 -7.82 -11.469 1 98.44 138 VAL B O 1
ATOM 3146 N N . GLU B 1 139 ? -11.227 -6.859 -9.656 1 98.69 139 GLU B N 1
ATOM 3147 C CA . GLU B 1 139 ? -12.266 -5.844 -9.531 1 98.69 139 GLU B CA 1
ATOM 3148 C C . GLU B 1 139 ? -11.672 -4.438 -9.547 1 98.69 139 GLU B C 1
ATOM 3150 O O . GLU B 1 139 ? -12.273 -3.51 -10.094 1 98.69 139 GLU B O 1
ATOM 3155 N N . PHE B 1 140 ? -10.461 -4.195 -9.062 1 98.56 140 PHE B N 1
ATOM 3156 C CA . PHE B 1 140 ? -10.078 -2.84 -8.68 1 98.56 140 PHE B CA 1
ATOM 3157 C C . PHE B 1 140 ? -8.836 -2.391 -9.453 1 98.56 140 PHE B C 1
ATOM 3159 O O . PHE B 1 140 ? -8.117 -1.495 -9.008 1 98.56 140 PHE B O 1
ATOM 3166 N N . VAL B 1 141 ? -8.531 -3.074 -10.539 1 98.56 141 VAL B N 1
ATOM 3167 C CA . VAL B 1 141 ? -7.434 -2.678 -11.414 1 98.56 141 VAL B CA 1
ATOM 3168 C C . VAL B 1 141 ? -7.984 -2.008 -12.672 1 98.56 141 VAL B C 1
ATOM 3170 O O . VAL B 1 141 ? -8.672 -2.646 -13.469 1 98.56 141 VAL B O 1
ATOM 3173 N N . ASP B 1 142 ? -7.656 -0.773 -12.922 1 97.88 142 ASP B N 1
ATOM 3174 C CA . ASP B 1 142 ? -8.281 0.026 -13.969 1 97.88 142 ASP B CA 1
ATOM 3175 C C . ASP B 1 142 ? -7.727 -0.349 -15.344 1 97.88 142 ASP B C 1
ATOM 3177 O O . ASP B 1 142 ? -8.469 -0.377 -16.328 1 97.88 142 ASP B O 1
ATOM 3181 N N . ASN B 1 143 ? -6.422 -0.519 -15.453 1 98.31 143 ASN B N 1
ATOM 3182 C CA . ASN B 1 143 ? -5.832 -0.924 -16.719 1 98.31 143 ASN B CA 1
ATOM 3183 C C . ASN B 1 143 ? -6.137 -2.385 -17.047 1 98.31 143 ASN B C 1
ATOM 3185 O O . ASN B 1 143 ? -5.652 -3.289 -16.359 1 98.31 143 ASN B O 1
ATOM 3189 N N . ILE B 1 144 ? -6.855 -2.629 -18.031 1 98.5 144 ILE B N 1
ATOM 3190 C CA . ILE B 1 144 ? -7.391 -3.953 -18.328 1 98.5 144 ILE B CA 1
ATOM 3191 C C . ILE B 1 144 ? -6.246 -4.926 -18.594 1 98.5 144 ILE B C 1
ATOM 3193 O O . ILE B 1 144 ? -6.348 -6.113 -18.281 1 98.5 144 ILE B O 1
ATOM 3197 N N . GLU B 1 145 ? -5.109 -4.496 -19.172 1 98.69 145 GLU B N 1
ATOM 3198 C CA . GLU B 1 145 ? -3.959 -5.363 -19.391 1 98.69 145 GLU B CA 1
ATOM 3199 C C . GLU B 1 145 ? -3.361 -5.84 -18.062 1 98.69 145 GLU B C 1
ATOM 3201 O O . GLU B 1 145 ? -3.02 -7.016 -17.922 1 98.69 145 GLU B O 1
ATOM 3206 N N . LEU B 1 146 ? -3.275 -4.91 -17.141 1 98.88 146 LEU B N 1
ATOM 3207 C CA . LEU B 1 146 ? -2.756 -5.262 -15.82 1 98.88 146 LEU B CA 1
ATOM 3208 C C . LEU B 1 146 ? -3.75 -6.125 -15.055 1 98.88 146 LEU B C 1
ATOM 3210 O O . LEU B 1 146 ? -3.354 -7.004 -14.281 1 98.88 146 LEU B O 1
ATOM 3214 N N . ALA B 1 147 ? -5.039 -5.836 -15.297 1 98.88 147 ALA B N 1
ATOM 3215 C CA . ALA B 1 147 ? -6.086 -6.668 -14.703 1 98.88 147 ALA B CA 1
ATOM 3216 C C . ALA B 1 147 ? -5.945 -8.125 -15.141 1 98.88 147 ALA B C 1
ATOM 3218 O O . ALA B 1 147 ? -6.109 -9.039 -14.328 1 98.88 147 ALA B O 1
ATOM 3219 N N . TYR B 1 148 ? -5.613 -8.312 -16.344 1 98.88 148 TYR B N 1
ATOM 3220 C CA . TYR B 1 148 ? -5.43 -9.68 -16.812 1 98.88 148 TYR B CA 1
ATOM 3221 C C . TYR B 1 148 ? -4.223 -10.336 -16.141 1 98.88 148 TYR B C 1
ATOM 3223 O O . TYR B 1 148 ? -4.266 -11.516 -15.789 1 98.88 148 TYR B O 1
ATOM 3231 N N . VAL B 1 149 ? -3.172 -9.578 -15.992 1 98.94 149 VAL B N 1
ATOM 3232 C CA . VAL B 1 149 ? -1.948 -10.109 -15.406 1 98.94 149 VAL B CA 1
ATOM 3233 C C . VAL B 1 149 ? -2.238 -10.656 -14.008 1 98.94 149 VAL B C 1
ATOM 3235 O O . VAL B 1 149 ? -1.845 -11.781 -13.68 1 98.94 149 VAL B O 1
ATOM 3238 N N . ILE B 1 150 ? -2.918 -9.906 -13.219 1 98.81 150 ILE B N 1
ATOM 3239 C CA . ILE B 1 150 ? -3.174 -10.352 -11.852 1 98.81 150 ILE B CA 1
ATOM 3240 C C . ILE B 1 150 ? -4.18 -11.5 -11.867 1 98.81 150 ILE B C 1
ATOM 3242 O O . ILE B 1 150 ? -4.109 -12.406 -11.031 1 98.81 150 ILE B O 1
ATOM 3246 N N . GLN B 1 151 ? -5.148 -11.453 -12.734 1 98.62 151 GLN B N 1
ATOM 3247 C CA . GLN B 1 151 ? -6.094 -12.555 -12.859 1 98.62 151 GLN B CA 1
ATOM 3248 C C . GLN B 1 151 ? -5.375 -13.852 -13.227 1 98.62 151 GLN B C 1
ATOM 3250 O O . GLN B 1 151 ? -5.648 -14.906 -12.648 1 98.62 151 GLN B O 1
ATOM 3255 N N . ARG B 1 152 ? -4.535 -13.742 -14.211 1 98.62 152 ARG B N 1
ATOM 3256 C CA . ARG B 1 152 ? -3.766 -14.906 -14.625 1 98.62 152 ARG B CA 1
ATOM 3257 C C . ARG B 1 152 ? -2.932 -15.453 -13.477 1 98.62 152 ARG B C 1
ATOM 3259 O O . ARG B 1 152 ? -2.846 -16.672 -13.281 1 98.62 152 ARG B O 1
ATOM 3266 N N . TYR B 1 153 ? -2.281 -14.586 -12.773 1 98.62 153 TYR B N 1
ATOM 3267 C CA . TYR B 1 153 ? -1.511 -14.984 -11.602 1 98.62 153 TYR B CA 1
ATOM 3268 C C . TYR B 1 153 ? -2.363 -15.812 -10.641 1 98.62 153 TYR B C 1
ATOM 3270 O O . TYR B 1 153 ? -1.943 -16.891 -10.195 1 98.62 153 TYR B O 1
ATOM 3278 N N . ARG B 1 154 ? -3.566 -15.344 -10.352 1 97.69 154 ARG B N 1
ATOM 3279 C CA . ARG B 1 154 ? -4.461 -16.047 -9.43 1 97.69 154 ARG B CA 1
ATOM 3280 C C . ARG B 1 154 ? -4.84 -17.422 -9.977 1 97.69 154 ARG B C 1
ATOM 3282 O O . ARG B 1 154 ? -4.816 -18.406 -9.25 1 97.69 154 ARG B O 1
ATOM 3289 N N . GLU B 1 155 ? -5.133 -17.406 -11.227 1 97.81 155 GLU B N 1
ATOM 3290 C CA . GLU B 1 155 ? -5.672 -18.625 -11.836 1 97.81 155 GLU B CA 1
ATOM 3291 C C . GLU B 1 155 ? -4.582 -19.672 -12.023 1 97.81 155 GLU B C 1
ATOM 3293 O O . GLU B 1 155 ? -4.875 -20.875 -12.086 1 97.81 155 GLU B O 1
ATOM 3298 N N . THR B 1 156 ? -3.336 -19.234 -12.062 1 98.25 156 THR B N 1
ATOM 3299 C CA . THR B 1 156 ? -2.252 -20.172 -12.305 1 98.25 156 THR B CA 1
ATOM 3300 C C . THR B 1 156 ? -1.566 -20.547 -10.992 1 98.25 156 THR B C 1
ATOM 3302 O O . THR B 1 156 ? -0.631 -21.359 -10.984 1 98.25 156 THR B O 1
ATOM 3305 N N . HIS B 1 157 ? -2.023 -20.031 -9.883 1 97.44 157 HIS B N 1
ATOM 3306 C CA . HIS B 1 157 ? -1.355 -20.203 -8.594 1 97.44 157 HIS B CA 1
ATOM 3307 C C . HIS B 1 157 ? -1.19 -21.672 -8.242 1 97.44 157 HIS B C 1
ATOM 3309 O O . HIS B 1 157 ? -0.116 -22.094 -7.812 1 97.44 157 HIS B O 1
ATOM 3315 N N . ASP B 1 158 ? -2.23 -22.5 -8.422 1 97.81 158 ASP B N 1
ATOM 3316 C CA . ASP B 1 158 ? -2.145 -23.922 -8.094 1 97.81 158 ASP B CA 1
ATOM 3317 C C . ASP B 1 158 ? -1.182 -24.641 -9.031 1 97.81 158 ASP B C 1
ATOM 3319 O O . ASP B 1 158 ? -0.546 -25.625 -8.648 1 97.81 158 ASP B O 1
ATOM 3323 N N . LEU B 1 159 ? -1.082 -24.156 -10.234 1 98.5 159 LEU B N 1
ATOM 3324 C CA . LEU B 1 159 ? -0.1 -24.719 -11.156 1 98.5 159 LEU B CA 1
ATOM 3325 C C . LEU B 1 159 ? 1.319 -24.391 -10.695 1 98.5 159 LEU B C 1
ATOM 3327 O O . LEU B 1 159 ? 2.236 -25.188 -10.906 1 98.5 159 LEU B O 1
ATOM 3331 N N . PHE B 1 160 ? 1.51 -23.203 -10.055 1 98.56 160 PHE B N 1
ATOM 3332 C CA . PHE B 1 160 ? 2.803 -22.891 -9.453 1 98.56 160 PHE B CA 1
ATOM 3333 C C . PHE B 1 160 ? 3.164 -23.922 -8.383 1 98.56 160 PHE B C 1
ATOM 3335 O O . PHE B 1 160 ? 4.281 -24.438 -8.367 1 98.56 160 PHE B O 1
ATOM 3342 N N . HIS B 1 161 ? 2.182 -24.203 -7.543 1 98.38 161 HIS B N 1
ATOM 3343 C CA . HIS B 1 161 ? 2.396 -25.25 -6.555 1 98.38 161 HIS B CA 1
ATOM 3344 C C . HIS B 1 161 ? 2.779 -26.562 -7.223 1 98.38 161 HIS B C 1
ATOM 3346 O O . HIS B 1 161 ? 3.689 -27.25 -6.762 1 98.38 161 HIS B O 1
ATOM 3352 N N . THR B 1 162 ? 2.123 -26.906 -8.258 1 98.38 162 THR B N 1
ATOM 3353 C CA . THR B 1 162 ? 2.318 -28.156 -8.969 1 98.38 162 THR B CA 1
ATOM 3354 C C . THR B 1 162 ? 3.736 -28.25 -9.523 1 98.38 162 THR B C 1
ATOM 3356 O O . THR B 1 162 ? 4.43 -29.25 -9.305 1 98.38 162 THR B O 1
ATOM 3359 N N . VAL B 1 163 ? 4.168 -27.203 -10.148 1 98.31 163 VAL B N 1
ATOM 3360 C CA . VAL B 1 163 ? 5.48 -27.172 -10.789 1 98.31 163 VAL B CA 1
ATOM 3361 C C . VAL B 1 163 ? 6.574 -27.172 -9.719 1 98.31 163 VAL B C 1
ATOM 3363 O O . VAL B 1 163 ? 7.621 -27.797 -9.891 1 98.31 163 VAL B O 1
ATOM 3366 N N . LEU B 1 164 ? 6.305 -26.516 -8.609 1 98.38 164 LEU B N 1
ATOM 3367 C CA . LEU B 1 164 ? 7.289 -26.375 -7.539 1 98.38 164 LEU B CA 1
ATOM 3368 C C . LEU B 1 164 ? 7.23 -27.578 -6.594 1 98.38 164 LEU B C 1
ATOM 3370 O O . LE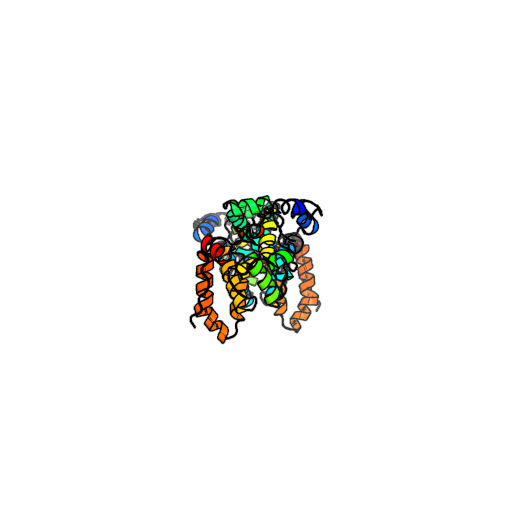U B 1 164 ? 8.031 -27.672 -5.66 1 98.38 164 LEU B O 1
ATOM 3374 N N . CYS B 1 165 ? 6.254 -28.453 -6.82 1 96.25 165 CYS B N 1
ATOM 3375 C CA . CYS B 1 165 ? 6.051 -29.641 -6 1 96.25 165 CYS B CA 1
ATOM 3376 C C . CYS B 1 165 ? 5.898 -29.266 -4.531 1 96.25 165 CYS B C 1
ATOM 3378 O O . CYS B 1 165 ? 6.566 -29.844 -3.666 1 96.25 165 CYS B O 1
ATOM 3380 N N . MET B 1 166 ? 5.117 -28.281 -4.293 1 97 166 MET B N 1
ATOM 3381 C CA . MET B 1 166 ? 4.855 -27.812 -2.936 1 97 166 MET B CA 1
ATOM 3382 C C . MET B 1 166 ? 3.385 -27.984 -2.574 1 97 166 MET B C 1
ATOM 3384 O O . MET B 1 166 ? 2.506 -27.5 -3.295 1 97 166 MET B O 1
ATOM 3388 N N . PRO B 1 167 ? 3.107 -28.656 -1.489 1 95.69 167 PRO B N 1
ATOM 3389 C CA . PRO B 1 167 ? 1.713 -28.797 -1.064 1 95.69 167 PRO B CA 1
ATOM 3390 C C . PRO B 1 167 ? 1.141 -27.5 -0.498 1 95.69 167 PRO B C 1
ATOM 3392 O O . PRO B 1 167 ? 1.812 -26.469 -0.516 1 95.69 167 PRO B O 1
ATOM 3395 N N . THR B 1 168 ? -0.155 -27.531 -0.013 1 94.56 168 THR B N 1
ATOM 3396 C CA . THR B 1 168 ? -0.844 -26.297 0.355 1 94.56 168 THR B CA 1
ATOM 3397 C C . THR B 1 168 ? -0.88 -26.125 1.871 1 94.56 168 THR B C 1
ATOM 3399 O O . THR B 1 168 ? -1.606 -25.281 2.391 1 94.56 168 THR B O 1
ATOM 3402 N N . HIS B 1 169 ? -0.118 -27 2.574 1 93.31 169 HIS B N 1
ATOM 3403 C CA . HIS B 1 169 ? 0.004 -26.703 3.998 1 93.31 169 HIS B CA 1
ATOM 3404 C C . HIS B 1 169 ? 0.898 -25.484 4.234 1 93.31 169 HIS B C 1
ATOM 3406 O O . HIS B 1 169 ? 1.487 -24.953 3.291 1 93.31 169 HIS B O 1
ATOM 3412 N N . MET B 1 170 ? 1.056 -25.109 5.453 1 93.25 170 MET B N 1
ATOM 3413 C CA . MET B 1 170 ? 1.652 -23.828 5.766 1 93.25 170 MET B CA 1
ATOM 3414 C C . MET B 1 170 ? 3.094 -23.75 5.27 1 93.25 170 MET B C 1
ATOM 3416 O O . MET B 1 170 ? 3.502 -22.75 4.68 1 93.25 170 MET B O 1
ATOM 3420 N N . LEU B 1 171 ? 3.85 -24.797 5.477 1 95.69 171 LEU B N 1
ATOM 3421 C CA . LEU B 1 171 ? 5.238 -24.812 5.035 1 95.69 171 LEU B CA 1
ATOM 3422 C C . LEU B 1 171 ? 5.328 -24.688 3.518 1 95.69 171 LEU B C 1
ATOM 3424 O O . LEU B 1 171 ? 6.148 -23.922 3.002 1 95.69 171 LEU B O 1
ATOM 3428 N N . GLY B 1 172 ? 4.508 -25.438 2.779 1 96.56 172 GLY B N 1
ATOM 3429 C CA . GLY B 1 172 ? 4.453 -25.328 1.33 1 96.56 172 GLY B CA 1
ATOM 3430 C C . GLY B 1 172 ? 4.012 -23.953 0.854 1 96.56 172 GLY B C 1
ATOM 3431 O O . GLY B 1 172 ? 4.602 -23.391 -0.073 1 96.56 172 GLY B O 1
ATOM 3432 N N . GLU B 1 173 ? 3.016 -23.391 1.522 1 95.44 173 GLU B N 1
ATOM 3433 C CA . GLU B 1 173 ? 2.482 -22.078 1.165 1 95.44 173 GLU B CA 1
ATOM 3434 C C . GLU B 1 173 ? 3.543 -21 1.312 1 95.44 173 GLU B C 1
ATOM 3436 O O . GLU B 1 173 ? 3.713 -20.156 0.421 1 95.44 173 GLU B O 1
ATOM 3441 N N . VAL B 1 174 ? 4.207 -21.016 2.385 1 96.88 174 VAL B N 1
ATOM 3442 C CA . VAL B 1 174 ? 5.215 -19.984 2.639 1 96.88 174 VAL B CA 1
ATOM 3443 C C . VAL B 1 174 ? 6.367 -20.141 1.647 1 96.88 174 VAL B C 1
ATOM 3445 O O . VAL B 1 174 ? 6.91 -19.141 1.162 1 96.88 174 VAL B O 1
ATOM 3448 N N . THR B 1 175 ? 6.723 -21.359 1.315 1 98.31 175 THR B N 1
ATOM 3449 C CA . THR B 1 175 ? 7.789 -21.641 0.364 1 98.31 175 THR B CA 1
ATOM 3450 C C . THR B 1 175 ? 7.445 -21.094 -1.018 1 98.31 175 THR B C 1
ATOM 3452 O O . THR B 1 175 ? 8.242 -20.375 -1.625 1 98.31 175 THR B O 1
ATOM 3455 N N . VAL B 1 176 ? 6.293 -21.391 -1.472 1 98.38 176 VAL B N 1
ATOM 3456 C CA . VAL B 1 176 ? 5.844 -20.906 -2.775 1 98.38 176 VAL B CA 1
ATOM 3457 C C . VAL B 1 176 ? 5.758 -19.391 -2.768 1 98.38 176 VAL B C 1
ATOM 3459 O O . VAL B 1 176 ? 6.098 -18.734 -3.758 1 98.38 176 VAL B O 1
ATOM 3462 N N . LYS B 1 177 ? 5.332 -18.875 -1.636 1 97.94 177 LYS B N 1
ATOM 3463 C CA . LYS B 1 177 ? 5.168 -17.422 -1.537 1 97.94 177 LYS B CA 1
ATOM 3464 C C . LYS B 1 177 ? 6.512 -16.719 -1.667 1 97.94 177 LYS B C 1
ATOM 3466 O O . LYS B 1 177 ? 6.582 -15.602 -2.191 1 97.94 177 LYS B O 1
ATOM 3471 N N . TRP B 1 178 ? 7.566 -17.328 -1.225 1 98.44 178 TRP B N 1
ATOM 3472 C CA . TRP B 1 178 ? 8.891 -16.75 -1.421 1 98.44 178 TRP B CA 1
ATOM 3473 C C . TRP B 1 178 ? 9.273 -16.75 -2.896 1 98.44 178 TRP B C 1
ATOM 3475 O O . TRP B 1 178 ? 9.805 -15.766 -3.41 1 98.44 178 TRP B O 1
ATOM 3485 N N . VAL B 1 179 ? 9.07 -17.828 -3.594 1 98.81 179 VAL B N 1
ATOM 3486 C CA . VAL B 1 179 ? 9.359 -17.891 -5.023 1 98.81 179 VAL B CA 1
ATOM 3487 C C . VAL B 1 179 ? 8.562 -16.812 -5.754 1 98.81 179 VAL B C 1
ATOM 3489 O O . VAL B 1 179 ? 9.117 -16.062 -6.574 1 98.81 179 VAL B O 1
ATOM 3492 N N . GLU B 1 180 ? 7.316 -16.703 -5.363 1 98.75 180 GLU B N 1
ATOM 3493 C CA . GLU B 1 180 ? 6.441 -15.703 -5.977 1 98.75 180 GLU B CA 1
ATOM 3494 C C . GLU B 1 180 ? 6.902 -14.289 -5.648 1 98.75 180 GLU B C 1
ATOM 3496 O O . GLU B 1 180 ? 6.859 -13.398 -6.5 1 98.75 180 GLU B O 1
ATOM 3501 N N . ALA B 1 181 ? 7.234 -14.102 -4.398 1 98.69 181 ALA B N 1
ATOM 3502 C CA . ALA B 1 181 ? 7.699 -12.773 -3.984 1 98.69 181 ALA B CA 1
ATOM 3503 C C . ALA B 1 181 ? 8.891 -12.32 -4.828 1 98.69 181 ALA B C 1
ATOM 3505 O O . ALA B 1 181 ? 8.938 -11.172 -5.273 1 98.69 181 ALA B O 1
ATOM 3506 N N . ILE B 1 182 ? 9.781 -13.195 -5.062 1 98.69 182 ILE B N 1
ATOM 3507 C CA . ILE B 1 182 ? 10.992 -12.883 -5.816 1 98.69 182 ILE B CA 1
ATOM 3508 C C . ILE B 1 182 ? 10.641 -12.672 -7.289 1 98.69 182 ILE B C 1
ATOM 3510 O O . ILE B 1 182 ? 11.125 -11.727 -7.918 1 98.69 182 ILE B O 1
ATOM 3514 N N . GLN B 1 183 ? 9.758 -13.453 -7.836 1 98.75 183 GLN B N 1
ATOM 3515 C CA . GLN B 1 183 ? 9.422 -13.398 -9.25 1 98.75 183 GLN B CA 1
ATOM 3516 C C . GLN B 1 183 ? 8.477 -12.234 -9.555 1 98.75 183 GLN B C 1
ATOM 3518 O O . GLN B 1 183 ? 8.68 -11.5 -10.523 1 98.75 183 GLN B O 1
ATOM 3523 N N . THR B 1 184 ? 7.492 -12.016 -8.711 1 98.81 184 THR B N 1
ATOM 3524 C CA . THR B 1 184 ? 6.418 -11.086 -9.039 1 98.81 184 THR B CA 1
ATOM 3525 C C . THR B 1 184 ? 6.656 -9.734 -8.367 1 98.81 184 THR B C 1
ATOM 3527 O O . THR B 1 184 ? 6.145 -8.711 -8.828 1 98.81 184 THR B O 1
ATOM 3530 N N . LYS B 1 185 ? 7.301 -9.75 -7.18 1 98.69 185 LYS B N 1
ATOM 3531 C CA . LYS B 1 185 ? 7.57 -8.562 -6.379 1 98.69 185 LYS B CA 1
ATOM 3532 C C . LYS B 1 185 ? 6.277 -7.941 -5.867 1 98.69 185 LYS B C 1
ATOM 3534 O O . LYS B 1 185 ? 6.262 -6.781 -5.449 1 98.69 185 LYS B O 1
ATOM 3539 N N . LEU B 1 186 ? 5.16 -8.68 -5.918 1 98.56 186 LEU B N 1
ATOM 3540 C CA . LEU B 1 186 ? 3.9 -8.219 -5.34 1 98.56 186 LEU B CA 1
ATOM 3541 C C . LEU B 1 186 ? 4.035 -8.023 -3.834 1 98.56 186 LEU B C 1
ATOM 3543 O O . LEU B 1 186 ? 4.527 -8.906 -3.131 1 98.56 186 LEU B O 1
ATOM 3547 N N . PRO B 1 187 ? 3.559 -6.887 -3.324 1 98.06 187 PRO B N 1
ATOM 3548 C CA . PRO B 1 187 ? 3.607 -6.695 -1.872 1 98.06 187 PRO B CA 1
ATOM 3549 C C . PRO B 1 187 ? 2.914 -7.82 -1.105 1 98.06 187 PRO B C 1
ATOM 3551 O O . PRO B 1 187 ? 3.402 -8.25 -0.057 1 98.06 187 PRO B O 1
ATOM 3554 N N . MET B 1 188 ? 1.82 -8.289 -1.6 1 97 188 MET B N 1
ATOM 3555 C CA . MET B 1 188 ? 1.077 -9.344 -0.915 1 97 188 MET B CA 1
ATOM 3556 C C . MET B 1 188 ? 1.889 -10.633 -0.857 1 97 188 MET B C 1
ATOM 3558 O O . MET B 1 188 ? 1.813 -11.383 0.123 1 97 188 MET B O 1
ATOM 3562 N N . CYS B 1 189 ? 2.682 -10.898 -1.886 1 97.75 189 CYS B N 1
ATOM 3563 C CA . CYS B 1 189 ? 3.535 -12.078 -1.869 1 97.75 189 CYS B CA 1
ATOM 3564 C C . CYS B 1 189 ? 4.688 -11.906 -0.885 1 97.75 189 CYS B C 1
ATOM 3566 O O . CYS B 1 189 ? 5.016 -12.828 -0.14 1 97.75 189 CYS B O 1
ATOM 3568 N N . ILE B 1 190 ? 5.273 -10.734 -0.89 1 97.69 190 ILE B N 1
ATOM 3569 C CA . ILE B 1 190 ? 6.352 -10.445 0.046 1 97.69 190 ILE B CA 1
ATOM 3570 C C . ILE B 1 190 ? 5.828 -10.508 1.478 1 97.69 190 ILE B C 1
ATOM 3572 O O . ILE B 1 190 ? 6.441 -11.141 2.344 1 97.69 190 ILE B O 1
ATOM 3576 N N . GLY B 1 191 ? 4.691 -9.906 1.714 1 96.06 191 GLY B N 1
ATOM 3577 C CA . GLY B 1 191 ? 4.082 -9.977 3.031 1 96.06 191 GLY B CA 1
ATOM 3578 C C . GLY B 1 191 ? 3.748 -11.391 3.459 1 96.06 191 GLY B C 1
ATOM 3579 O O . GLY B 1 191 ? 4.031 -11.789 4.59 1 96.06 191 GLY B O 1
ATOM 3580 N N . GLY B 1 192 ? 3.146 -12.148 2.537 1 94.81 192 GLY B N 1
ATOM 3581 C CA . GLY B 1 192 ? 2.818 -13.531 2.83 1 94.81 192 GLY B CA 1
ATOM 3582 C C . GLY B 1 192 ? 4.039 -14.383 3.145 1 94.81 192 GLY B C 1
ATOM 3583 O O . GLY B 1 192 ? 3.994 -15.234 4.031 1 94.81 192 GLY B O 1
ATOM 3584 N N . ALA B 1 193 ? 5.098 -14.141 2.414 1 96.25 193 ALA B N 1
ATOM 3585 C CA . ALA B 1 193 ? 6.336 -14.875 2.65 1 96.25 193 ALA B CA 1
ATOM 3586 C C . ALA B 1 193 ? 6.895 -14.578 4.039 1 96.25 193 ALA B C 1
ATOM 3588 O O . ALA B 1 193 ? 7.25 -15.5 4.785 1 96.25 193 ALA B O 1
ATOM 3589 N N . ILE B 1 194 ? 6.855 -13.359 4.441 1 93.5 194 ILE B N 1
ATOM 3590 C CA . ILE B 1 194 ? 7.441 -12.922 5.703 1 93.5 194 ILE B CA 1
ATOM 3591 C C . ILE B 1 194 ? 6.539 -13.336 6.863 1 93.5 194 ILE B C 1
ATOM 3593 O O . ILE B 1 194 ? 6.984 -14 7.805 1 93.5 194 ILE B O 1
ATOM 3597 N N . PHE B 1 195 ? 5.281 -13.07 6.805 1 91.88 195 PHE B N 1
ATOM 3598 C CA . PHE B 1 195 ? 4.371 -13.289 7.922 1 91.88 195 PHE B CA 1
ATOM 3599 C C . PHE B 1 195 ? 3.969 -14.758 8.008 1 91.88 195 PHE B C 1
ATOM 3601 O O . PHE B 1 195 ? 3.729 -15.281 9.102 1 91.88 195 PHE B O 1
ATOM 3608 N N . GLY B 1 196 ? 3.889 -15.375 6.828 1 91.62 196 GLY B N 1
ATOM 3609 C CA . GLY B 1 196 ? 3.639 -16.812 6.848 1 91.62 196 GLY B CA 1
ATOM 3610 C C . GLY B 1 196 ? 4.715 -17.594 7.574 1 91.62 196 GLY B C 1
ATOM 3611 O O . GLY B 1 196 ? 4.418 -18.547 8.297 1 91.62 196 GLY B O 1
ATOM 3612 N N . ALA B 1 197 ? 5.898 -17.172 7.41 1 91.69 197 ALA B N 1
ATOM 3613 C CA . ALA B 1 197 ? 7.012 -17.828 8.086 1 91.69 197 ALA B CA 1
ATOM 3614 C C . ALA B 1 197 ? 6.883 -17.719 9.602 1 91.69 197 ALA B C 1
ATOM 3616 O O . ALA B 1 197 ? 7.242 -18.641 10.328 1 91.69 197 ALA B O 1
ATOM 3617 N N . GLY B 1 198 ? 6.383 -16.688 10.086 1 91.12 198 GLY B N 1
ATOM 3618 C CA . GLY B 1 198 ? 6.211 -16.453 11.516 1 91.12 198 GLY B CA 1
ATOM 3619 C C . GLY B 1 198 ? 5.156 -17.359 12.133 1 91.12 198 GLY B C 1
ATOM 3620 O O . GLY B 1 198 ? 5.117 -17.531 13.352 1 91.12 198 GLY B O 1
ATOM 3621 N N . ARG B 1 199 ? 4.379 -17.906 11.367 1 90.25 199 ARG B N 1
ATOM 3622 C CA . ARG B 1 199 ? 3.283 -18.734 11.852 1 90.25 199 ARG B CA 1
ATOM 3623 C C . ARG B 1 199 ? 3.682 -20.203 11.883 1 90.25 199 ARG B C 1
ATOM 3625 O O . ARG B 1 199 ? 2.906 -21.047 12.32 1 90.25 199 ARG B O 1
ATOM 3632 N N . LEU B 1 200 ? 4.848 -20.531 11.398 1 94 200 LEU B N 1
ATOM 3633 C CA . LEU B 1 200 ? 5.316 -21.906 11.383 1 94 200 LEU B CA 1
ATOM 3634 C C . LEU B 1 200 ? 5.625 -22.391 12.789 1 94 200 LEU B C 1
ATOM 3636 O O . LEU B 1 200 ? 6.18 -21.656 13.602 1 94 200 LEU B O 1
ATOM 3640 N N . LYS B 1 201 ? 5.234 -23.625 13.102 1 93 201 LYS B N 1
ATOM 3641 C CA . LYS B 1 201 ? 5.602 -24.266 14.359 1 93 201 LYS B CA 1
ATOM 3642 C C . LYS B 1 201 ? 7.102 -24.531 14.43 1 93 201 LYS B C 1
ATOM 3644 O O . LYS B 1 201 ? 7.773 -24.594 13.398 1 93 201 LYS B O 1
ATOM 3649 N N . PRO B 1 202 ? 7.602 -24.75 15.586 1 91.69 202 PRO B N 1
ATOM 3650 C CA . PRO B 1 202 ? 9.047 -24.828 15.773 1 91.69 202 PRO B CA 1
ATOM 3651 C C . PRO B 1 202 ? 9.703 -25.891 14.891 1 91.69 202 PRO B C 1
ATOM 3653 O O . PRO B 1 202 ? 10.75 -25.641 14.281 1 91.69 202 PRO B O 1
ATOM 3656 N N . LYS B 1 203 ? 9.203 -27.094 14.805 1 90.19 203 LYS B N 1
ATOM 3657 C CA . LYS B 1 203 ? 9.781 -28.141 13.969 1 90.19 203 LYS B CA 1
ATOM 3658 C C . LYS B 1 203 ? 9.82 -27.703 12.508 1 90.19 203 LYS B C 1
ATOM 3660 O O . LYS B 1 203 ? 10.836 -27.891 11.828 1 90.19 203 LYS B O 1
ATOM 3665 N N . HIS B 1 204 ? 8.812 -27.125 12.078 1 93.44 204 HIS B N 1
ATOM 3666 C CA . HIS B 1 204 ? 8.719 -26.688 10.688 1 93.44 204 HIS B CA 1
ATOM 3667 C C . HIS B 1 204 ? 9.586 -25.453 10.445 1 93.44 204 HIS B C 1
ATOM 3669 O O . HIS B 1 204 ? 10.125 -25.281 9.352 1 93.44 204 HIS B O 1
ATOM 3675 N N . ARG B 1 205 ? 9.742 -24.672 11.469 1 94.56 205 ARG B N 1
ATOM 3676 C CA . ARG B 1 205 ? 10.555 -23.469 11.344 1 94.56 205 ARG B CA 1
ATOM 3677 C C . ARG B 1 205 ? 12.008 -23.812 11.047 1 94.56 205 ARG B C 1
ATOM 3679 O O . ARG B 1 205 ? 12.66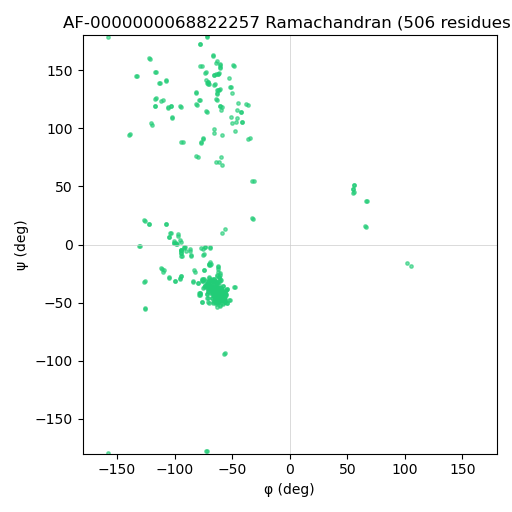4 -23.141 10.25 1 94.56 205 ARG B O 1
ATOM 3686 N N . LYS B 1 206 ? 12.5 -24.812 11.688 1 93.94 206 LYS B N 1
ATOM 3687 C CA . LYS B 1 206 ? 13.867 -25.25 11.438 1 93.94 206 LYS B CA 1
ATOM 3688 C C . LYS B 1 206 ? 14.031 -25.766 10.008 1 93.94 206 LYS B C 1
ATOM 3690 O O . LYS B 1 206 ? 14.977 -25.391 9.312 1 93.94 206 LYS B O 1
ATOM 3695 N N . LEU B 1 207 ? 13.141 -26.641 9.617 1 94.62 207 LEU B N 1
ATOM 3696 C CA . LEU B 1 207 ? 13.156 -27.172 8.258 1 94.62 207 LEU B CA 1
ATOM 3697 C C . LEU B 1 207 ? 13.055 -26.062 7.234 1 94.62 207 LEU B C 1
ATOM 3699 O O . LEU B 1 207 ? 13.758 -26.078 6.219 1 94.62 207 LEU B O 1
ATOM 3703 N N . TYR B 1 208 ? 12.234 -25.141 7.543 1 97.25 208 TYR B N 1
ATOM 3704 C CA . TYR B 1 208 ? 12.023 -23.984 6.688 1 97.25 208 TYR B CA 1
ATOM 3705 C C . TYR B 1 208 ? 13.312 -23.188 6.512 1 97.25 208 TYR B C 1
ATOM 3707 O O . TYR B 1 208 ? 13.742 -22.922 5.387 1 97.25 208 TYR B O 1
ATOM 3715 N N . THR B 1 209 ? 13.969 -22.828 7.598 1 96.81 209 THR B N 1
ATOM 3716 C CA . THR B 1 209 ? 15.125 -21.953 7.57 1 96.81 209 THR B CA 1
ATOM 3717 C C . THR B 1 209 ? 16.328 -22.656 6.953 1 96.81 209 THR B C 1
ATOM 3719 O O . THR B 1 209 ? 17.141 -22.031 6.273 1 96.81 209 THR B O 1
ATOM 3722 N N . GLU B 1 210 ? 16.406 -23.953 7.059 1 96.44 210 GLU B N 1
ATOM 3723 C CA . GLU B 1 210 ? 17.609 -24.672 6.664 1 96.44 210 GLU B CA 1
ATOM 3724 C C . GLU B 1 210 ? 17.5 -25.203 5.242 1 96.44 210 GLU B C 1
ATOM 3726 O O . GLU B 1 210 ? 18.5 -25.344 4.539 1 96.44 210 GLU B O 1
ATOM 3731 N N . LYS B 1 211 ? 16.297 -25.484 4.855 1 97.31 211 LYS B N 1
ATOM 3732 C CA . LYS B 1 211 ? 16.156 -26.188 3.59 1 97.31 211 LYS B CA 1
ATOM 3733 C C . LYS B 1 211 ? 15.227 -25.453 2.635 1 97.31 211 LYS B C 1
ATOM 3735 O O . LYS B 1 211 ? 15.633 -25.062 1.54 1 97.31 211 LYS B O 1
ATOM 3740 N N . TYR B 1 212 ? 14.047 -25.172 3.041 1 98.06 212 TYR B N 1
ATOM 3741 C CA . TYR B 1 212 ? 13.016 -24.672 2.145 1 98.06 212 TYR B CA 1
ATOM 3742 C C . TYR B 1 212 ? 13.305 -23.234 1.714 1 98.06 212 TYR B C 1
ATOM 3744 O O . TYR B 1 212 ? 13.188 -22.906 0.534 1 98.06 212 TYR B O 1
ATOM 3752 N N . LEU B 1 213 ? 13.672 -22.375 2.67 1 98.19 213 LEU B N 1
ATOM 3753 C CA . LEU B 1 213 ? 13.883 -20.953 2.375 1 98.19 213 LEU B CA 1
ATOM 3754 C C . LEU B 1 213 ? 15.062 -20.766 1.422 1 98.19 213 LEU B C 1
ATOM 3756 O O . LEU B 1 213 ? 14.93 -20.094 0.402 1 98.19 213 LEU B O 1
ATOM 3760 N N . PRO B 1 214 ? 16.219 -21.391 1.685 1 98.25 214 PRO B N 1
ATOM 3761 C CA . PRO B 1 214 ? 17.312 -21.25 0.722 1 98.25 214 PRO B CA 1
ATOM 3762 C C . PRO B 1 214 ? 16.953 -21.781 -0.665 1 98.25 214 PRO B C 1
ATOM 3764 O O . PRO B 1 214 ? 17.312 -21.172 -1.675 1 98.25 214 PRO B O 1
ATOM 3767 N N . TRP B 1 215 ? 16.25 -22.859 -0.712 1 98.62 215 TRP B N 1
ATOM 3768 C CA . TRP B 1 215 ? 15.805 -23.422 -1.984 1 98.62 215 TRP B CA 1
ATOM 3769 C C . TRP B 1 215 ? 14.859 -22.469 -2.705 1 98.62 215 TRP B C 1
ATOM 3771 O O . TRP B 1 215 ? 14.984 -22.25 -3.914 1 98.62 215 TRP B O 1
ATOM 3781 N N . ALA B 1 216 ? 13.922 -21.938 -1.964 1 98.75 216 ALA B N 1
ATOM 3782 C CA . ALA B 1 216 ? 12.938 -21.031 -2.547 1 98.75 216 ALA B CA 1
ATOM 3783 C C . ALA B 1 216 ? 13.609 -19.797 -3.135 1 98.75 216 ALA B C 1
ATOM 3785 O O . ALA B 1 216 ? 13.234 -19.328 -4.223 1 98.75 216 ALA B O 1
ATOM 3786 N N . ILE B 1 217 ? 14.547 -19.234 -2.424 1 98.5 217 ILE B N 1
ATOM 3787 C CA . ILE B 1 217 ? 15.258 -18.047 -2.879 1 98.5 217 ILE B CA 1
ATOM 3788 C C . ILE B 1 217 ? 16.031 -18.375 -4.156 1 98.5 217 ILE B C 1
ATOM 3790 O O . ILE B 1 217 ? 15.938 -17.641 -5.148 1 98.5 217 ILE B O 1
ATOM 3794 N N . LYS B 1 218 ? 16.781 -19.438 -4.141 1 98.5 218 LYS B N 1
ATOM 3795 C CA . LYS B 1 218 ? 17.531 -19.859 -5.312 1 98.5 218 LYS B CA 1
ATOM 3796 C C . LYS B 1 218 ? 16.609 -20.141 -6.496 1 98.5 218 LYS B C 1
ATOM 3798 O O . LYS B 1 218 ? 16.891 -19.734 -7.625 1 98.5 218 LYS B O 1
ATOM 3803 N N . THR B 1 219 ? 15.547 -20.812 -6.238 1 98.75 219 THR B N 1
ATOM 3804 C CA . THR B 1 219 ? 14.578 -21.141 -7.27 1 98.75 219 THR B CA 1
ATOM 3805 C C . THR B 1 219 ? 13.945 -19.891 -7.855 1 98.75 219 THR B C 1
ATOM 3807 O O . THR B 1 219 ? 13.883 -19.734 -9.078 1 98.75 219 THR B O 1
ATOM 3810 N N . GLY B 1 220 ? 13.523 -18.969 -6.965 1 98.56 220 GLY B N 1
ATOM 3811 C CA . GLY B 1 220 ? 12.898 -17.734 -7.418 1 98.56 220 GLY B CA 1
ATOM 3812 C C . GLY B 1 220 ? 13.805 -16.891 -8.297 1 98.56 220 GLY B C 1
ATOM 3813 O O . GLY B 1 220 ? 13.344 -16.234 -9.227 1 98.56 220 GLY B O 1
ATOM 3814 N N . LYS B 1 221 ? 15.07 -16.969 -8.039 1 98.25 221 LYS B N 1
ATOM 3815 C CA . LYS B 1 221 ? 16.047 -16.156 -8.758 1 98.25 221 LYS B CA 1
ATOM 3816 C C . LYS B 1 221 ? 16.438 -16.797 -10.078 1 98.25 221 LYS B C 1
ATOM 3818 O O . LYS B 1 221 ? 16.719 -16.109 -11.062 1 98.25 221 LYS B O 1
ATOM 3823 N N . ASN B 1 222 ? 16.438 -18.156 -10.133 1 98.19 222 ASN B N 1
ATOM 3824 C CA . ASN B 1 222 ? 17.078 -18.844 -11.25 1 98.19 222 ASN B CA 1
ATOM 3825 C C . ASN B 1 222 ? 16.047 -19.406 -12.227 1 98.19 222 ASN B C 1
ATOM 3827 O O . ASN B 1 222 ? 16.344 -19.594 -13.406 1 98.19 222 ASN B O 1
ATOM 3831 N N . MET B 1 223 ? 14.906 -19.703 -11.75 1 98.38 223 MET B N 1
ATOM 3832 C CA . MET B 1 223 ? 13.867 -20.281 -12.594 1 98.38 223 MET B CA 1
ATOM 3833 C C . MET B 1 223 ? 13.273 -19.234 -13.523 1 98.38 223 MET B C 1
ATOM 3835 O O . MET B 1 223 ? 13.242 -18.047 -13.195 1 98.38 223 MET B O 1
ATOM 3839 N N . ASP B 1 224 ? 12.875 -19.703 -14.703 1 98.44 224 ASP B N 1
ATOM 3840 C CA . ASP B 1 224 ? 12.172 -18.812 -15.609 1 98.44 224 ASP B CA 1
ATOM 3841 C C . ASP B 1 224 ? 10.875 -18.297 -14.977 1 98.44 224 ASP B C 1
ATOM 3843 O O . ASP B 1 224 ? 10.305 -18.938 -14.102 1 98.44 224 ASP B O 1
ATOM 3847 N N . PHE B 1 225 ? 10.445 -17.109 -15.461 1 98.69 225 PHE B N 1
ATOM 3848 C CA . PHE B 1 225 ? 9.25 -16.469 -14.93 1 98.69 225 PHE B CA 1
ATOM 3849 C C . PHE B 1 225 ? 8.023 -17.359 -15.117 1 98.69 225 PHE B C 1
ATOM 3851 O O . PHE B 1 225 ? 7.652 -17.688 -16.25 1 98.69 225 PHE B O 1
ATOM 3858 N N . LEU B 1 226 ? 7.387 -17.75 -14.055 1 98.25 226 LEU B N 1
ATOM 3859 C CA . LEU B 1 226 ? 6.316 -18.734 -14.055 1 98.25 226 LEU B CA 1
ATOM 3860 C C . LEU B 1 226 ? 5.137 -18.266 -14.898 1 98.25 226 LEU B C 1
ATOM 3862 O O . LEU B 1 226 ? 4.492 -19.062 -15.578 1 98.25 226 LEU B O 1
ATOM 3866 N N . LEU B 1 227 ? 4.895 -16.953 -14.883 1 98.5 227 LEU B N 1
ATOM 3867 C CA . LEU B 1 227 ? 3.717 -16.422 -15.57 1 98.5 227 LEU B CA 1
ATOM 3868 C C . LEU B 1 227 ? 3.916 -16.422 -17.078 1 98.5 227 LEU B C 1
ATOM 3870 O O . LEU B 1 227 ? 2.967 -16.203 -17.828 1 98.5 227 LEU B O 1
ATOM 3874 N N . ASN B 1 228 ? 5.082 -16.703 -17.5 1 98.69 228 ASN B N 1
ATOM 3875 C CA . ASN B 1 228 ? 5.363 -16.781 -18.922 1 98.69 228 ASN B CA 1
ATOM 3876 C C . ASN B 1 228 ? 5.039 -18.172 -19.484 1 98.69 228 ASN B C 1
ATOM 3878 O O . ASN B 1 228 ? 5.043 -18.375 -20.703 1 98.69 228 ASN B O 1
ATOM 3882 N N . ILE B 1 229 ? 4.758 -19.109 -18.641 1 98.62 229 ILE B N 1
ATOM 3883 C CA . ILE B 1 229 ? 4.512 -20.469 -19.109 1 98.62 229 ILE B CA 1
ATOM 3884 C C . ILE B 1 229 ? 3.074 -20.594 -19.609 1 98.62 229 ILE B C 1
ATOM 3886 O O . ILE B 1 229 ? 2.125 -20.312 -18.875 1 98.62 229 ILE B O 1
ATOM 3890 N N . TYR B 1 230 ? 2.941 -20.953 -20.844 1 98.5 230 TYR B N 1
ATOM 3891 C CA . TYR B 1 230 ? 1.623 -21.219 -21.406 1 98.5 230 TYR B CA 1
ATOM 3892 C C . TYR B 1 230 ? 1.144 -22.625 -21.047 1 98.5 230 TYR B C 1
ATOM 3894 O O . TYR B 1 230 ? 1.042 -23.5 -21.906 1 98.5 230 TYR B O 1
ATOM 3902 N N . PHE B 1 231 ? 0.737 -22.781 -19.875 1 98.62 231 PHE B N 1
ATOM 3903 C CA . PHE B 1 231 ? 0.427 -24.078 -19.281 1 98.62 231 PHE B CA 1
ATOM 3904 C C . PHE B 1 231 ? -0.575 -24.844 -20.141 1 98.62 231 PHE B C 1
ATOM 3906 O O . PHE B 1 231 ? -0.443 -26.047 -20.328 1 98.62 231 PHE B O 1
ATOM 3913 N N . GLU B 1 232 ? -1.542 -24.156 -20.703 1 98.06 232 GLU B N 1
ATOM 3914 C CA . GLU B 1 232 ? -2.637 -24.75 -21.453 1 98.06 232 GLU B CA 1
ATOM 3915 C C . GLU B 1 232 ? -2.117 -25.484 -22.688 1 98.06 232 GLU B C 1
ATOM 3917 O O . GLU B 1 232 ? -2.795 -26.359 -23.219 1 98.06 232 GLU B O 1
ATOM 3922 N N . LYS B 1 233 ? -0.977 -25.188 -23.062 1 98.06 233 LYS B N 1
ATOM 3923 C CA . LYS B 1 233 ? -0.397 -25.812 -24.25 1 98.06 233 LYS B CA 1
ATOM 3924 C C . LYS B 1 233 ? 0.566 -26.938 -23.844 1 98.06 233 LYS B C 1
ATOM 3926 O O . LYS B 1 233 ? 1.14 -27.594 -24.719 1 98.06 233 LYS B O 1
ATOM 3931 N N . ARG B 1 234 ? 0.684 -27.156 -22.562 1 98.19 234 ARG B N 1
ATOM 3932 C CA . ARG B 1 234 ? 1.75 -28.047 -22.125 1 98.19 234 ARG B CA 1
ATOM 3933 C C . ARG B 1 234 ? 1.197 -29.172 -21.25 1 98.19 234 ARG B C 1
ATOM 3935 O O . ARG B 1 234 ? 1.949 -29.828 -20.531 1 98.19 234 ARG B O 1
ATOM 3942 N N . TRP B 1 235 ? -0.068 -29.453 -21.328 1 98.56 235 TRP B N 1
ATOM 3943 C CA . TRP B 1 235 ? -0.712 -30.453 -20.484 1 98.56 235 TRP B CA 1
ATOM 3944 C C . TRP B 1 235 ? -0.083 -31.828 -20.672 1 98.56 235 TRP B C 1
ATOM 3946 O O . TRP B 1 235 ? 0.084 -32.594 -19.719 1 98.56 235 TRP B O 1
ATOM 3956 N N . GLU B 1 236 ? 0.281 -32.125 -21.891 1 98.69 236 GLU B N 1
ATOM 3957 C CA . GLU B 1 236 ? 0.763 -33.469 -22.219 1 98.69 236 GLU B CA 1
ATOM 3958 C C . GLU B 1 236 ? 2.279 -33.562 -22.094 1 98.69 236 GLU B C 1
ATOM 3960 O O . GLU B 1 236 ? 2.861 -34.625 -22.25 1 98.69 236 GLU B O 1
ATOM 3965 N N . GLN B 1 237 ? 2.867 -32.438 -21.781 1 98.62 237 GLN B N 1
ATOM 3966 C CA . GLN B 1 237 ? 4.316 -32.406 -21.609 1 98.62 237 GLN B CA 1
ATOM 3967 C C . GLN B 1 237 ? 4.711 -33.094 -20.297 1 98.62 237 GLN B C 1
ATOM 3969 O O . GLN B 1 237 ? 4.016 -32.938 -19.281 1 98.62 237 GLN B O 1
ATOM 3974 N N . ASN B 1 238 ? 5.832 -33.812 -20.406 1 98.5 238 ASN B N 1
ATOM 3975 C CA . ASN B 1 238 ? 6.391 -34.375 -19.172 1 98.5 238 ASN B CA 1
ATOM 3976 C C . ASN B 1 238 ? 6.82 -33.281 -18.203 1 98.5 238 ASN B C 1
ATOM 3978 O O . ASN B 1 238 ? 7.496 -32.312 -18.609 1 98.5 238 ASN B O 1
ATOM 3982 N N . VAL B 1 239 ? 6.438 -33.406 -16.906 1 97.56 239 VAL B N 1
ATOM 3983 C CA . VAL B 1 239 ? 6.668 -32.375 -15.922 1 97.56 239 VAL B CA 1
ATOM 3984 C C . VAL B 1 239 ? 8.172 -32.188 -15.695 1 97.56 239 VAL B C 1
ATOM 3986 O O . VAL B 1 239 ? 8.648 -31.062 -15.484 1 97.56 239 VAL B O 1
ATOM 3989 N N . HIS B 1 240 ? 8.938 -33.25 -15.719 1 97 240 HIS B N 1
ATOM 3990 C CA . HIS B 1 240 ? 10.383 -33.156 -15.539 1 97 240 HIS B CA 1
ATOM 3991 C C . HIS B 1 240 ? 11.023 -32.406 -16.688 1 97 240 HIS B C 1
ATOM 3993 O O . HIS B 1 240 ? 11.961 -31.625 -16.484 1 97 240 HIS B O 1
ATOM 3999 N N . GLU B 1 241 ? 10.57 -32.719 -17.859 1 98.06 241 GLU B N 1
ATOM 4000 C CA . GLU B 1 241 ? 11.062 -31.984 -19.016 1 98.06 241 GLU B CA 1
ATOM 4001 C C . GLU B 1 241 ? 10.742 -30.5 -18.906 1 98.06 241 GLU B C 1
ATOM 4003 O O . GLU B 1 241 ? 11.57 -29.641 -19.25 1 98.06 241 GLU B O 1
ATOM 4008 N N . LEU B 1 242 ? 9.547 -30.188 -18.438 1 98.31 242 LEU B N 1
ATOM 4009 C CA . LEU B 1 242 ? 9.164 -28.797 -18.234 1 98.31 242 LEU B CA 1
ATOM 4010 C C . LEU B 1 242 ? 10.078 -28.125 -17.219 1 98.31 242 LEU B C 1
ATOM 4012 O O . LEU B 1 242 ? 10.555 -27.016 -17.438 1 98.31 242 LEU B O 1
ATOM 4016 N N . CYS B 1 243 ? 10.32 -28.766 -16.109 1 98 243 CYS B N 1
ATOM 4017 C CA . CYS B 1 243 ? 11.172 -28.219 -15.062 1 98 243 CYS B CA 1
ATOM 4018 C C . CYS B 1 243 ? 12.578 -27.938 -15.586 1 98 243 CYS B C 1
ATOM 4020 O O . CYS B 1 243 ? 13.164 -26.906 -15.281 1 98 243 CYS B O 1
ATOM 4022 N N . GLN B 1 244 ? 13.062 -28.844 -16.375 1 98 244 GLN B N 1
ATOM 4023 C CA . GLN B 1 244 ? 14.375 -28.625 -16.969 1 98 244 GLN B CA 1
ATOM 4024 C C . GLN B 1 244 ? 14.359 -27.422 -17.906 1 98 244 GLN B C 1
ATOM 4026 O O . GLN B 1 244 ? 15.289 -26.609 -17.891 1 98 244 GLN B O 1
ATOM 4031 N N . GLU B 1 245 ? 13.375 -27.344 -18.672 1 98.19 245 GLU B N 1
ATOM 4032 C CA . GLU B 1 245 ? 13.242 -26.25 -19.625 1 98.19 245 GLU B CA 1
ATOM 4033 C C . GLU B 1 245 ? 13.242 -24.906 -18.938 1 98.19 245 GLU B C 1
ATOM 4035 O O . GLU B 1 245 ? 13.812 -23.938 -19.438 1 98.19 245 GLU B O 1
ATOM 4040 N N . ILE B 1 246 ? 12.672 -24.812 -17.781 1 98.06 246 ILE B N 1
ATOM 4041 C CA . ILE B 1 246 ? 12.484 -23.516 -17.141 1 98.06 246 ILE B CA 1
ATOM 4042 C C . ILE B 1 246 ? 13.492 -23.344 -16 1 98.06 246 ILE B C 1
ATOM 4044 O O . ILE B 1 246 ? 13.352 -22.469 -15.156 1 98.06 246 ILE B O 1
ATOM 4048 N N . ASN B 1 247 ? 14.438 -24.297 -15.867 1 98.12 247 ASN B N 1
ATOM 4049 C CA . ASN B 1 247 ? 15.523 -24.25 -14.891 1 98.12 247 ASN B CA 1
ATOM 4050 C C . ASN B 1 247 ? 14.992 -24.359 -13.461 1 98.12 247 ASN B C 1
ATOM 4052 O O . ASN B 1 247 ? 15.461 -23.641 -12.57 1 98.12 247 ASN B O 1
ATOM 4056 N N . MET B 1 248 ? 14.008 -25.156 -13.305 1 98.06 248 MET B N 1
ATOM 4057 C CA . MET B 1 248 ? 13.477 -25.469 -11.977 1 98.06 248 MET B CA 1
ATOM 4058 C C . MET B 1 248 ? 14.102 -26.734 -11.414 1 98.06 248 MET B C 1
ATOM 4060 O O . MET B 1 248 ? 14.016 -27.797 -12.031 1 98.06 248 MET B O 1
ATOM 4064 N N . VAL B 1 249 ? 14.789 -26.625 -10.312 1 97.38 249 VAL B N 1
ATOM 4065 C CA . VAL B 1 249 ? 15.398 -27.766 -9.641 1 97.38 249 VAL B CA 1
ATOM 4066 C C . VAL B 1 249 ? 14.594 -28.125 -8.391 1 97.38 249 VAL B C 1
ATOM 4068 O O . VAL B 1 249 ? 14.438 -27.297 -7.492 1 97.38 249 VAL B O 1
ATOM 4071 N N . PRO B 1 250 ? 14.055 -29.266 -8.328 1 96.31 250 PRO B N 1
ATOM 4072 C CA . PRO B 1 250 ? 13.234 -29.656 -7.18 1 96.31 250 PRO B CA 1
ATOM 4073 C C . PRO B 1 250 ? 14.016 -29.672 -5.867 1 96.31 250 PRO B C 1
ATOM 4075 O O . PRO B 1 250 ? 15.227 -29.906 -5.867 1 96.31 250 PRO B O 1
ATOM 4078 N N . LEU B 1 251 ? 13.266 -29.328 -4.812 1 96.5 251 LEU B N 1
ATOM 4079 C CA . LEU B 1 251 ? 13.844 -29.391 -3.475 1 96.5 251 LEU B CA 1
ATOM 4080 C C . LEU B 1 251 ? 14.219 -30.812 -3.107 1 96.5 251 LEU B C 1
ATOM 4082 O O . LEU B 1 251 ? 13.414 -31.734 -3.268 1 96.5 251 LEU B O 1
ATOM 4086 N N . LYS B 1 252 ? 15.484 -31.078 -2.729 1 91.44 252 LYS B N 1
ATOM 4087 C CA . LYS B 1 252 ? 15.945 -32.375 -2.25 1 91.44 252 LYS B CA 1
ATOM 4088 C C . LYS B 1 252 ? 16.078 -32.375 -0.73 1 91.44 252 LYS B C 1
ATOM 4090 O O . LYS B 1 252 ? 16.828 -31.578 -0.165 1 91.44 252 LYS B O 1
ATOM 4095 N N . LEU B 1 253 ? 15.156 -33.125 -0.081 1 85.94 253 LEU B N 1
ATOM 4096 C CA . LEU B 1 253 ? 15.25 -33.219 1.371 1 85.94 253 LEU B CA 1
ATOM 4097 C C . LEU B 1 253 ? 16.047 -34.469 1.775 1 85.94 253 LEU B C 1
ATOM 4099 O O . LEU B 1 253 ? 15.875 -35.531 1.189 1 85.94 253 LEU B O 1
ATOM 4103 N N . GLU B 1 254 ? 17.375 -34.438 1.895 1 64 254 GLU B N 1
ATOM 4104 C CA . GLU B 1 254 ? 18.156 -35.625 2.303 1 64 254 GLU B CA 1
ATOM 4105 C C . GLU B 1 254 ? 17.438 -36.438 3.365 1 64 254 GLU B C 1
ATOM 4107 O O . GLU B 1 254 ? 16.797 -35.875 4.262 1 64 254 GLU B O 1
ATOM 4112 N N . GLU B 1 255 ? 17.141 -37.812 3.045 1 49.25 255 GLU B N 1
ATOM 4113 C CA . GLU B 1 255 ? 16.75 -38.75 4.082 1 49.25 255 GLU B CA 1
ATOM 4114 C C . GLU B 1 255 ? 17.719 -38.688 5.27 1 49.25 255 GLU B C 1
ATOM 4116 O O . GLU B 1 255 ? 18.906 -38.375 5.102 1 49.25 255 GLU B O 1
#

InterPro domains:
  IPR007715 Ubiquinone biosynthesis protein Coq4 [PF05019] (34-250)
  IPR007715 Ubiquinone biosynthesis protein Coq4 [PTHR12922] (31-252)
  IPR027540 Ubiquinone biosynthesis protein Coq4, eukaryotic [MF_03111] (24-251)

Solvent-accessible surface area (backbone atoms only — not comparable to full-atom values): 28072 Å² total; per-residue (Å²): 136,82,82,80,83,76,85,78,82,84,68,75,75,69,64,69,82,69,60,87,67,69,79,68,69,48,60,66,54,52,40,69,73,48,51,47,91,67,53,59,52,56,40,25,50,46,27,46,51,18,47,54,48,25,72,78,36,75,81,42,59,68,31,47,51,45,25,37,46,54,65,20,61,68,23,37,53,51,49,51,51,55,22,62,73,30,75,52,14,32,51,42,70,71,68,51,75,68,54,28,73,89,68,39,64,59,71,60,21,56,68,41,60,87,56,14,35,25,20,48,43,40,48,46,30,62,77,66,72,51,63,56,70,75,55,74,79,56,34,60,48,82,55,63,72,48,30,47,52,55,39,47,51,56,40,41,44,66,53,50,31,49,75,62,70,37,59,83,50,70,70,30,42,25,35,52,22,38,23,44,17,64,63,46,24,28,35,57,30,42,40,42,24,56,56,43,53,71,68,46,53,71,75,53,41,52,48,32,65,72,48,44,48,58,48,20,52,52,42,25,72,61,25,55,67,70,85,32,56,59,58,90,78,36,36,81,38,45,39,67,60,49,28,57,72,37,50,49,75,77,86,79,77,80,130,136,81,82,79,81,78,82,78,80,82,65,75,75,68,64,70,80,70,59,87,66,68,77,69,70,49,60,64,54,52,39,69,72,47,52,47,90,68,54,60,52,55,40,26,49,46,27,44,50,19,47,55,49,26,72,76,37,76,80,40,59,68,30,48,51,46,24,36,46,54,63,20,59,69,22,38,52,49,49,51,53,55,23,61,75,30,76,50,13,32,50,42,69,73,70,50,76,69,54,28,73,91,68,40,64,58,69,59,23,56,68,40,60,88,56,13,36,25,20,48,40,40,48,48,30,62,75,67,72,52,64,56,71,75,57,74,79,55,33,60,48,84,54,63,72,48,31,47,51,56,38,46,52,56,40,42,44,66,54,50,30,49,76,62,71,37,60,82,48,68,70,30,44,24,34,51,22,38,23,43,16,62,64,45,23,28,35,57,31,42,42,42,24,57,56,44,52,72,67,46,53,71,76,53,39,52,50,34,67,73,47,44,48,57,47,22,52,53,42,26,71,59,26,55,66,70,85,31,56,60,58,89,79,37,36,81,37,46,41,67,59,50,28,59,74,37,51,49,74,77,85,78,76,81,130

Radius of gyration: 30.0 Å; Cα contacts (8 Å, |Δi|>4): 628; chains: 2; bounding box: 44×141×75 Å

Foldseek 3Di:
DPPPPDDDDPPDPPPPVPPPPPVPPDLVNLCVVAADEDDPVRLVVLLVVLVVVCLVPVPPLVSLLSNLQSQVVVLLVVLLVLLCPDPLSVVCLVRLDAAFVVRDPLVVLCPADPQFLSVLLSVLCVVQVHGLPPHDQRYYHDPSSSSSLVNLCRSCVSSLCSLQVFHDPLLSQLLSLLLCCLQRVGPSSVVCNVSSLVVDDPVSNVCSVPFRVVLSNVQSVQFARPSSDPVRVRRNPRSVVVCVVRVHDHGDDDD/DPDPPDDDDPPPPPPPVPPPPPVPPDLVNLCVVAADEDDPVRLVVLLVVLVVVCLVPVPPLVSLLSNLQSQVVVLLVVLLVLLCPAPLSVVCLVRLDAAFVVRDPLVVLCPADPQFLSVLLSVLCVVQVHGLPPHDQRYYHDPSSSSSSVNLCRSCVSSLCSLQVFHDPLLSQLLSLLLCCLQRVGPSSVVCNVSSLVVDDPVSNVCSVPFRVVLSNVQSVQFARPSSDPVRVRSNPRSVVVCVVRVHDHGDDDD

Organism: Brassicogethes aeneus (NCBI:txid1431903)